Protein AF-A0A9P6RIT7-F1 (afdb_monomer)

Secondary structure (DSSP, 8-state):
-----------------------------S------------S--HHHHHHHHHHHHHHHHHHHHHHHHHHHHHHHHHHS---HHHHHHHHHHHHHHHHHHHHHHHHHHHHHHHHTT---HHHHHHHHHHHHHHHHHHHHHHHHHHHHHHHHHHHHHHHHHHHHHHH-TT--HHHHHHHHH-S-TTHHHHHHHTT---HHHHHHHHHHHHHHHHHHHHHHHHHHHHHHHHHHHHHHHHHHHHHHHHHHHHHHHHHHHHHHHTT-S---SS----EEE---SS-EEEEEE-SS-TTEEEEEETTS-EEEEEE---TTSB-EEEEEEE---SS-EEEEEE-TTSSEEEEEETTSEEEEEETTTTEEEEEEE--SS-EEEEEE-TTSSEEEEEETTS-EEEEETTS-EEEEE-TT--SS-EEEEEE---TTS-EEEEEETTSEEEEEETTTTEEEEEEE--SS-EEEEEE-TTSSEEEEEETT-EEEEEETTTTEEEEEEE-SSSPPEEEEEE-SSSSEEEEEESS-EEEEETTTTEEEEEE----TT--TTSPPPPEEEEEE-TTSSEEEEEETTS-EEEEE---

Sequence (583 aa):
MSRDRLNDYNNNTDTSVHTYPSNGVYGNSTNNQTPVELAPLRGDSLSQFFQETEVISTKIQQFQSSINEIDQLFTRNLNARADAEAAKLLEDKTRASNNLSTEIYDRLRALTESNRAVRTREEYDRRKLRTSTLSKQLKDAVSRFQTVQYQNGQKSKDNVARQYRIANPAATDEDVRRLVESDQGGAFSQQLLQQARGQQAMAALNSVQNRQRELHSLQESVIELAQLYKQLEQMISDQDVAFQEIEASVFRAENDIEKGHSEVGVALVHGYSARRLVGHSDWVTAIATSAESPDMILTSSRDKTIIVWNLVRDDEGNFGVPRKSLHGHNSAVQDVVISSDGQFALSASWDKTLRLWDLNTGLTTRRFVGHTNDVLSVSFSADNRQIVSGSRDKTIKLWNTLGECKFTIQEDGHTEWVSCVRFSPNPANPVIVSGGWDKVVKVWELTKCKLRSNHIGHTGYINTVTVSPDGSLCASGGRDGITMLWDLNEGKHLYSLEGKGDDIINALVFSPNRYWLCAATSSCIKIWDLESKSVVDELRPEFSNVGKKSNPPQAVSLAWSADGQTLFAGYSDSLIRVWSVGF

Solvent-accessible surface area (backbone atoms only — not comparable to full-atom values): 32277 Å² total; per-residue (Å²): 140,75,87,77,90,83,79,88,82,87,84,89,84,85,92,79,90,89,80,88,83,89,88,90,87,85,87,84,88,83,88,79,86,74,76,81,84,71,78,79,88,77,79,81,59,75,67,58,55,52,54,52,53,50,55,48,52,53,50,53,52,51,48,51,51,48,52,54,51,51,53,52,51,50,56,49,54,73,74,45,83,82,51,70,67,63,52,51,51,49,52,55,51,49,52,52,46,52,53,51,50,54,53,51,49,57,54,52,50,54,50,57,60,55,58,73,72,67,90,50,69,74,59,48,53,58,51,48,55,51,52,50,50,51,51,49,54,50,50,54,47,52,52,49,49,52,51,52,50,52,52,48,53,50,53,48,46,52,48,51,46,49,52,49,46,71,78,38,84,84,67,51,76,66,61,49,47,56,66,67,67,42,94,68,72,63,64,65,57,54,60,58,47,78,74,57,90,50,76,66,59,54,54,51,48,54,56,49,53,52,52,49,50,53,52,48,56,50,51,52,56,52,50,53,52,53,52,53,50,53,54,52,55,50,55,52,50,55,50,50,52,56,48,49,56,49,46,59,54,48,55,53,51,49,56,55,46,56,61,56,62,74,67,78,73,89,87,88,79,89,77,88,80,64,33,40,38,81,81,56,88,28,30,20,37,20,43,27,53,30,73,76,36,76,50,39,40,37,37,19,13,49,68,18,35,34,38,36,30,39,52,66,69,45,88,89,48,52,37,39,46,80,72,45,74,36,77,78,58,87,28,32,24,36,22,42,38,56,40,87,81,54,49,37,38,40,37,13,12,52,61,20,34,33,36,36,29,35,65,87,80,53,43,75,76,43,64,32,73,81,58,90,29,34,23,36,13,48,30,62,36,88,81,57,55,40,35,40,38,13,13,59,64,24,35,40,37,33,26,41,80,86,38,46,78,76,45,72,39,58,82,92,40,52,92,29,35,22,33,18,37,38,50,37,62,24,83,92,58,54,30,36,41,35,19,12,50,65,23,37,38,38,33,28,36,59,92,77,65,40,82,72,46,79,45,78,79,58,90,30,36,28,42,23,50,34,55,35,84,76,31,50,39,34,43,36,28,8,52,58,16,42,38,38,34,30,34,64,81,83,66,41,82,72,54,72,50,77,50,89,59,83,37,34,28,42,24,53,42,55,44,74,74,51,71,34,43,37,36,22,21,50,81,35,36,39,31,30,33,67,84,81,71,41,77,75,47,73,53,64,83,87,70,87,85,64,50,100,86,52,82,70,71,26,40,37,15,55,33,53,39,63,83,44,49,38,40,39,33,19,18,56,73,16,34,34,39,40,43,68,70,81,130

pLDDT: mean 71.81, std 22.02, range [22.12, 97.94]

Structure (mmCIF, N/CA/C/O backbone):
data_AF-A0A9P6RIT7-F1
#
_entry.id   AF-A0A9P6RIT7-F1
#
loop_
_atom_site.group_PDB
_atom_site.id
_atom_site.type_symbol
_atom_site.label_atom_id
_atom_site.label_alt_id
_atom_site.label_comp_id
_atom_site.label_asym_id
_atom_site.label_entity_id
_atom_site.label_seq_id
_atom_site.pdbx_PDB_ins_code
_atom_site.Cartn_x
_atom_site.Cartn_y
_atom_site.Cartn_z
_atom_site.occupancy
_atom_site.B_iso_or_equiv
_atom_site.auth_seq_id
_atom_site.auth_comp_id
_atom_site.auth_asym_id
_atom_site.auth_atom_id
_atom_site.pdbx_PDB_model_num
ATOM 1 N N . MET A 1 1 ? 70.442 3.537 8.572 1.00 33.38 1 MET A N 1
ATOM 2 C CA . MET A 1 1 ? 71.064 2.284 8.095 1.00 33.38 1 MET A CA 1
ATOM 3 C C . MET A 1 1 ? 69.923 1.407 7.623 1.00 33.38 1 MET A C 1
ATOM 5 O O . MET A 1 1 ? 69.076 1.123 8.447 1.00 33.38 1 MET A O 1
ATOM 9 N N . SER A 1 2 ? 69.713 1.007 6.380 1.00 28.17 2 SER A N 1
ATOM 10 C CA . SER A 1 2 ? 70.349 1.129 5.061 1.00 28.17 2 SER A CA 1
ATOM 11 C C . SER A 1 2 ? 69.227 0.609 4.127 1.00 28.17 2 SER A C 1
ATOM 13 O O . SER A 1 2 ? 68.508 -0.298 4.533 1.00 28.17 2 SER A O 1
ATOM 15 N N . ARG A 1 3 ? 68.874 1.259 3.009 1.00 23.25 3 ARG A N 1
ATOM 16 C CA . ARG A 1 3 ? 69.395 0.933 1.661 1.00 23.25 3 ARG A CA 1
ATOM 17 C C . ARG A 1 3 ? 69.442 -0.577 1.379 1.00 23.25 3 ARG A C 1
ATOM 19 O O . ARG A 1 3 ? 69.949 -1.323 2.200 1.00 23.25 3 ARG A O 1
ATOM 26 N N . ASP A 1 4 ? 69.088 -1.106 0.224 1.00 27.89 4 ASP A N 1
ATOM 27 C CA . ASP A 1 4 ? 68.698 -0.562 -1.067 1.00 27.89 4 ASP A CA 1
ATOM 28 C C . ASP A 1 4 ? 68.275 -1.772 -1.921 1.00 27.89 4 ASP A C 1
ATOM 30 O O . ASP A 1 4 ? 68.565 -2.926 -1.606 1.00 27.89 4 ASP A O 1
ATOM 34 N N . ARG A 1 5 ? 67.621 -1.445 -3.029 1.00 27.89 5 ARG A N 1
ATOM 35 C CA . ARG A 1 5 ? 67.453 -2.218 -4.265 1.00 27.89 5 ARG A CA 1
ATOM 36 C C . ARG A 1 5 ? 68.625 -3.150 -4.627 1.00 27.89 5 ARG A C 1
ATOM 38 O O . ARG A 1 5 ? 69.781 -2.752 -4.539 1.00 27.89 5 ARG A O 1
ATOM 45 N N . LEU A 1 6 ? 68.292 -4.285 -5.242 1.00 26.91 6 LEU A N 1
ATOM 46 C CA . LEU A 1 6 ? 69.038 -4.892 -6.357 1.00 26.91 6 LEU A CA 1
ATOM 47 C C . LEU A 1 6 ? 68.003 -5.615 -7.242 1.00 26.91 6 LEU A C 1
ATOM 49 O O . LEU A 1 6 ? 67.313 -6.507 -6.762 1.00 26.91 6 LEU A O 1
ATOM 53 N N . ASN A 1 7 ? 67.629 -5.047 -8.388 1.00 26.03 7 ASN A N 1
ATOM 54 C CA . ASN A 1 7 ? 68.317 -5.055 -9.689 1.00 26.03 7 ASN A CA 1
ATOM 55 C C . ASN A 1 7 ? 67.994 -6.303 -10.521 1.00 26.03 7 ASN A C 1
ATOM 57 O O . ASN A 1 7 ? 68.514 -7.390 -10.286 1.00 26.03 7 ASN A O 1
ATOM 61 N N . ASP A 1 8 ? 67.151 -6.050 -11.522 1.00 26.14 8 ASP A N 1
ATOM 62 C CA . ASP A 1 8 ? 67.245 -6.496 -12.911 1.00 26.14 8 ASP A CA 1
ATOM 63 C C . ASP A 1 8 ? 68.629 -7.022 -13.343 1.00 26.14 8 ASP A C 1
ATOM 65 O O . ASP A 1 8 ? 69.649 -6.415 -13.015 1.00 26.14 8 ASP A O 1
ATOM 69 N N . TYR A 1 9 ? 68.663 -8.069 -14.174 1.00 23.91 9 TYR A N 1
ATOM 70 C CA . TYR A 1 9 ? 68.998 -7.980 -15.610 1.00 23.91 9 TYR A CA 1
ATOM 71 C C . TYR A 1 9 ? 69.304 -9.374 -16.204 1.00 23.91 9 TYR A C 1
ATOM 73 O O . TYR A 1 9 ? 70.193 -10.081 -15.745 1.00 23.91 9 TYR A O 1
ATOM 81 N N . ASN A 1 10 ? 68.621 -9.658 -17.316 1.00 24.62 10 ASN A N 1
ATOM 82 C CA . ASN A 1 10 ? 69.118 -10.270 -18.554 1.00 24.62 10 ASN A CA 1
ATOM 83 C C . ASN A 1 10 ? 69.655 -11.717 -18.652 1.00 24.62 10 ASN A C 1
ATOM 85 O O . ASN A 1 10 ? 70.734 -12.061 -18.187 1.00 24.62 10 ASN A O 1
ATOM 89 N N . ASN A 1 11 ? 68.995 -12.396 -19.599 1.00 24.27 11 ASN A N 1
ATOM 90 C CA . ASN A 1 11 ? 69.540 -12.961 -20.843 1.00 24.27 11 ASN A CA 1
ATOM 91 C C . ASN A 1 11 ? 69.976 -14.430 -20.926 1.00 24.27 11 ASN A C 1
ATOM 93 O O . ASN A 1 11 ? 70.931 -14.873 -20.303 1.00 24.27 11 ASN A O 1
ATOM 97 N N . ASN A 1 12 ? 69.380 -15.022 -21.969 1.00 24.44 12 ASN A N 1
ATOM 98 C CA . ASN A 1 12 ? 69.943 -15.918 -22.977 1.00 24.44 12 ASN A CA 1
ATOM 99 C C . ASN A 1 12 ? 70.233 -17.371 -22.608 1.00 24.44 12 ASN A C 1
ATOM 101 O O . ASN A 1 12 ? 71.063 -17.673 -21.761 1.00 24.44 12 ASN A O 1
ATOM 105 N N . THR A 1 13 ? 69.634 -18.250 -23.415 1.00 25.62 13 THR A N 1
ATOM 106 C CA . THR A 1 13 ? 70.248 -19.259 -24.313 1.00 25.62 13 THR A CA 1
ATOM 107 C C . THR A 1 13 ? 69.343 -20.496 -24.325 1.00 25.62 13 THR A C 1
ATOM 109 O O . THR A 1 13 ? 69.031 -21.052 -23.283 1.00 25.62 13 THR A O 1
ATOM 112 N N . ASP A 1 14 ? 68.612 -20.739 -25.412 1.00 23.34 14 ASP A N 1
ATOM 113 C CA . ASP A 1 14 ? 69.013 -21.423 -26.655 1.00 23.34 14 ASP A CA 1
ATOM 114 C C . ASP A 1 14 ? 69.003 -22.954 -26.559 1.00 23.34 14 ASP A C 1
ATOM 116 O O . ASP A 1 14 ? 69.352 -23.535 -25.537 1.00 23.34 14 ASP A O 1
ATOM 120 N N . THR A 1 15 ? 68.688 -23.563 -27.711 1.00 25.94 15 THR A N 1
ATOM 121 C CA . THR A 1 15 ? 68.623 -24.999 -28.066 1.00 25.94 15 THR A CA 1
ATOM 122 C C . THR A 1 15 ? 67.318 -25.732 -27.712 1.00 25.94 15 THR A C 1
ATOM 124 O O . THR A 1 15 ? 66.801 -25.609 -26.613 1.00 25.94 15 THR A O 1
ATOM 127 N N . SER A 1 16 ? 66.700 -26.588 -28.530 1.00 24.50 16 SER A N 1
ATOM 128 C CA . SER A 1 16 ? 66.649 -26.865 -29.980 1.00 24.50 16 SER A CA 1
ATOM 129 C C . SER A 1 16 ? 65.744 -28.108 -30.127 1.00 24.50 16 SER A C 1
ATOM 131 O O . SER A 1 16 ? 65.973 -29.095 -29.441 1.00 24.50 16 SER A O 1
ATOM 133 N N . VAL A 1 17 ? 64.690 -28.048 -30.948 1.00 24.14 17 VAL A N 1
ATOM 134 C CA . VAL A 1 17 ? 64.475 -28.896 -32.145 1.00 24.14 17 VAL A CA 1
ATOM 135 C C . VAL A 1 17 ? 63.981 -30.329 -31.875 1.00 24.14 17 VAL A C 1
ATOM 137 O O . VAL A 1 17 ? 64.738 -31.190 -31.454 1.00 24.14 17 VAL A O 1
ATOM 140 N N . HIS A 1 18 ? 62.742 -30.611 -32.299 1.00 24.88 18 HIS A N 1
ATOM 141 C CA . HIS A 1 18 ? 62.485 -31.707 -33.242 1.00 24.88 18 HIS A CA 1
ATOM 142 C C . HIS A 1 18 ? 61.282 -31.400 -34.150 1.00 24.88 18 HIS A C 1
ATOM 144 O O . HIS A 1 18 ? 60.154 -31.178 -33.721 1.00 24.88 18 HIS A O 1
ATOM 150 N N . THR A 1 19 ? 61.602 -31.361 -35.438 1.00 22.12 19 THR A N 1
ATOM 151 C CA . THR A 1 19 ? 60.803 -31.149 -36.646 1.00 22.12 19 THR A CA 1
ATOM 152 C C . THR A 1 19 ? 60.195 -32.454 -37.198 1.00 22.12 19 THR A C 1
ATOM 154 O O . THR A 1 19 ? 60.968 -33.358 -37.488 1.00 22.12 19 THR A O 1
ATOM 157 N N . TYR A 1 20 ? 58.864 -32.459 -37.427 1.00 22.31 20 TYR A N 1
ATOM 158 C CA . TYR A 1 20 ? 58.130 -32.742 -38.701 1.00 22.31 20 TYR A CA 1
ATOM 159 C C . TYR A 1 20 ? 58.307 -34.091 -39.473 1.00 22.31 20 TYR A C 1
ATOM 161 O O . TYR A 1 20 ? 59.267 -34.804 -39.211 1.00 22.31 20 TYR A O 1
ATOM 169 N N . PRO A 1 21 ? 57.532 -34.410 -40.557 1.00 39.72 21 PRO A N 1
ATOM 170 C CA . PRO A 1 21 ? 56.169 -34.008 -41.010 1.00 39.72 21 PRO A CA 1
ATOM 171 C C . PRO A 1 21 ? 55.323 -35.134 -41.715 1.00 39.72 21 PRO A C 1
ATOM 173 O O . PRO A 1 21 ? 55.786 -36.253 -41.916 1.00 39.72 21 PRO A O 1
ATOM 176 N N . SER A 1 22 ? 54.157 -34.726 -42.269 1.00 25.31 22 SER A N 1
ATOM 177 C CA . SER A 1 22 ? 53.534 -35.146 -43.566 1.00 25.31 22 SER A CA 1
ATOM 178 C C . SER A 1 22 ? 52.708 -36.451 -43.603 1.00 25.31 22 SER A C 1
ATOM 180 O O . SER A 1 22 ? 53.037 -37.396 -42.909 1.00 25.31 22 SER A O 1
ATOM 182 N N . ASN A 1 23 ? 51.641 -36.645 -44.394 1.00 24.36 23 ASN A N 1
ATOM 183 C CA . ASN A 1 23 ? 50.894 -35.876 -45.407 1.00 24.36 23 ASN A CA 1
ATOM 184 C C . ASN A 1 23 ? 49.562 -36.626 -45.677 1.00 24.36 23 ASN A C 1
ATOM 186 O O . ASN A 1 23 ? 49.526 -37.849 -45.558 1.00 24.36 23 ASN A O 1
ATOM 190 N N . GLY A 1 24 ? 48.509 -35.943 -46.144 1.00 24.30 24 GLY A N 1
ATOM 191 C CA . GLY A 1 24 ? 47.311 -36.597 -46.696 1.00 24.30 24 GLY A CA 1
ATOM 192 C C . GLY A 1 24 ? 46.252 -35.602 -47.180 1.00 24.30 24 GLY A C 1
ATOM 193 O O . GLY A 1 24 ? 45.700 -34.854 -46.386 1.00 24.30 24 GLY A O 1
ATOM 194 N N . VAL A 1 25 ? 46.018 -35.575 -48.492 1.00 24.42 25 VAL A N 1
ATOM 195 C CA . VAL A 1 25 ? 45.329 -34.532 -49.275 1.00 24.42 25 VAL A CA 1
ATOM 196 C C . VAL A 1 25 ? 43.870 -34.919 -49.595 1.00 24.42 25 VAL A C 1
ATOM 198 O O . VAL A 1 25 ? 43.572 -36.102 -49.714 1.00 24.42 25 VAL A O 1
ATOM 201 N N . TYR A 1 26 ? 43.049 -33.890 -49.859 1.00 23.00 26 TYR A N 1
ATOM 202 C CA . TYR A 1 26 ? 41.866 -33.802 -50.745 1.00 23.00 26 TYR A CA 1
ATOM 203 C C . TYR A 1 26 ? 40.478 -33.610 -50.113 1.00 23.00 26 TYR A C 1
ATOM 205 O O . TYR A 1 26 ? 39.871 -34.532 -49.587 1.00 23.00 26 TYR A O 1
ATOM 213 N N . GLY A 1 27 ? 39.928 -32.419 -50.394 1.00 24.00 27 GLY A N 1
ATOM 214 C CA . GLY A 1 27 ? 38.571 -32.263 -50.918 1.00 24.00 27 GLY A CA 1
ATOM 215 C C . GLY A 1 27 ? 37.537 -31.707 -49.947 1.00 24.00 27 GLY A C 1
ATOM 216 O O . GLY A 1 27 ? 36.957 -32.462 -49.184 1.00 24.00 27 GLY A O 1
ATOM 217 N N . ASN A 1 28 ? 37.219 -30.414 -50.059 1.00 24.95 28 ASN A N 1
ATOM 218 C CA . ASN A 1 28 ? 35.829 -29.979 -49.921 1.00 24.95 28 ASN A CA 1
ATOM 219 C C . ASN A 1 28 ? 35.582 -28.669 -50.672 1.00 24.95 28 ASN A C 1
ATOM 221 O O . ASN A 1 28 ? 36.055 -27.596 -50.306 1.00 24.95 28 ASN A O 1
ATOM 225 N N . SER A 1 29 ? 34.826 -28.795 -51.757 1.00 29.50 29 SER A N 1
ATOM 226 C CA . SER A 1 29 ? 34.077 -27.715 -52.374 1.00 29.50 29 SER A CA 1
ATOM 227 C C . SER A 1 29 ? 32.799 -27.449 -51.578 1.00 29.50 29 SER A C 1
ATOM 229 O O . SER A 1 29 ? 32.142 -28.390 -51.141 1.00 29.50 29 SER A O 1
ATOM 231 N N . THR A 1 30 ? 32.408 -26.174 -51.568 1.00 27.09 30 THR A N 1
ATOM 232 C CA . THR A 1 30 ? 31.107 -25.574 -51.212 1.00 27.09 30 THR A CA 1
ATOM 233 C C . THR A 1 30 ? 30.978 -24.942 -49.819 1.00 27.09 30 THR A C 1
ATOM 235 O O . THR A 1 30 ? 31.053 -25.596 -48.789 1.00 27.09 30 THR A O 1
ATOM 238 N N . ASN A 1 31 ? 30.726 -23.628 -49.880 1.00 35.19 31 ASN A N 1
ATOM 239 C CA . ASN A 1 31 ? 30.149 -22.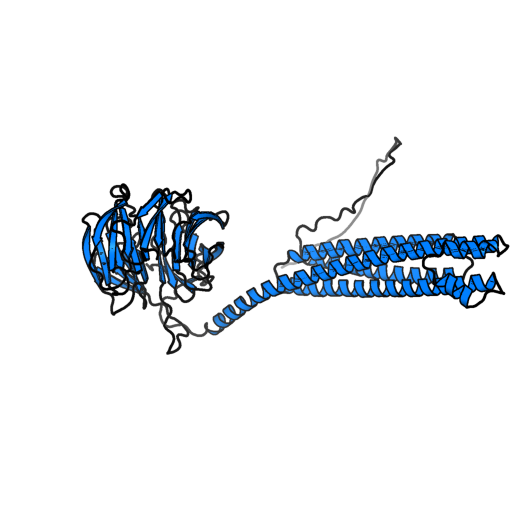724 -48.884 1.00 35.19 31 ASN A CA 1
ATOM 240 C C . ASN A 1 31 ? 30.909 -22.499 -47.574 1.00 35.19 31 ASN A C 1
ATOM 242 O O . ASN A 1 31 ? 30.643 -23.155 -46.580 1.00 35.19 31 ASN A O 1
ATOM 246 N N . ASN A 1 32 ? 31.724 -21.439 -47.546 1.00 24.62 32 ASN A N 1
ATOM 247 C CA . ASN A 1 32 ? 32.068 -20.733 -46.312 1.00 24.62 32 ASN A CA 1
ATOM 248 C C . ASN A 1 32 ? 31.928 -19.217 -46.521 1.00 24.62 32 ASN A C 1
ATOM 250 O O . ASN A 1 32 ? 32.874 -18.527 -46.894 1.00 24.62 32 ASN A O 1
ATOM 254 N N . GLN A 1 33 ? 30.723 -18.703 -46.260 1.00 32.31 33 GLN A N 1
ATOM 255 C CA . GLN A 1 33 ? 30.594 -17.408 -45.597 1.00 32.31 33 GLN A CA 1
ATOM 256 C C . GLN A 1 33 ? 31.133 -17.617 -44.180 1.00 32.31 33 GLN A C 1
ATOM 258 O O . GLN A 1 33 ? 30.484 -18.267 -43.367 1.00 32.31 33 GLN A O 1
ATOM 263 N N . THR A 1 34 ? 32.338 -17.138 -43.890 1.00 26.62 34 THR A N 1
ATOM 264 C CA . THR A 1 34 ? 32.802 -17.027 -42.505 1.00 26.62 34 THR A CA 1
ATOM 265 C C . THR A 1 34 ? 32.196 -15.753 -41.916 1.00 26.62 34 THR A C 1
ATOM 267 O O . THR A 1 34 ? 32.511 -14.672 -42.422 1.00 26.62 34 THR A O 1
ATOM 270 N N . PRO A 1 35 ? 31.352 -15.825 -40.872 1.00 31.41 35 PRO A N 1
ATOM 271 C CA . PRO A 1 35 ? 31.076 -14.659 -40.050 1.00 31.41 35 PRO A CA 1
ATOM 272 C C . PRO A 1 35 ? 32.401 -14.267 -39.396 1.00 31.41 35 PRO A C 1
ATOM 274 O O . PRO A 1 35 ? 33.089 -15.120 -38.834 1.00 31.41 35 PRO A O 1
ATOM 277 N N . VAL A 1 36 ? 32.788 -12.998 -39.503 1.00 32.38 36 VAL A N 1
ATOM 278 C CA . VAL A 1 36 ? 33.900 -12.462 -38.716 1.00 32.38 36 VAL A CA 1
ATOM 279 C C . VAL A 1 36 ? 33.505 -12.622 -37.250 1.00 32.38 36 VAL A C 1
ATOM 281 O O . VAL A 1 36 ? 32.542 -12.011 -36.792 1.00 32.38 36 VAL A O 1
ATOM 284 N N . GLU A 1 37 ? 34.198 -13.507 -36.540 1.00 29.72 37 GLU A N 1
ATOM 285 C CA . GLU A 1 37 ? 33.967 -13.796 -35.128 1.00 29.72 37 GLU A CA 1
ATOM 286 C C . GLU A 1 37 ? 34.410 -12.577 -34.301 1.00 29.72 37 GLU A C 1
ATOM 288 O O . GLU A 1 37 ? 35.555 -12.448 -33.872 1.00 29.72 37 GLU A O 1
ATOM 293 N N . LEU A 1 38 ? 33.502 -11.611 -34.151 1.00 33.78 38 LEU A N 1
ATOM 294 C CA . LEU A 1 38 ? 33.640 -10.502 -33.216 1.00 33.78 38 LEU A CA 1
ATOM 295 C C . LEU A 1 38 ? 33.374 -11.048 -31.812 1.00 33.78 38 LEU A C 1
ATOM 297 O O . LEU A 1 38 ? 32.255 -11.456 -31.493 1.00 33.78 38 LEU A O 1
ATOM 301 N N . ALA A 1 39 ? 34.414 -11.071 -30.977 1.00 32.00 39 ALA A N 1
ATOM 302 C CA . ALA A 1 39 ? 34.287 -11.438 -29.574 1.00 32.00 39 ALA A CA 1
ATOM 303 C C . ALA A 1 39 ? 33.206 -10.565 -28.901 1.00 32.00 39 ALA A C 1
ATOM 305 O O . ALA A 1 39 ? 33.218 -9.341 -29.069 1.00 32.00 39 ALA A O 1
ATOM 306 N N . PRO A 1 40 ? 32.267 -11.151 -28.137 1.00 34.12 40 PRO A N 1
ATOM 307 C CA . PRO A 1 40 ? 31.260 -10.372 -27.440 1.00 34.12 40 PRO A CA 1
ATOM 308 C C . PRO A 1 40 ? 31.958 -9.525 -26.373 1.00 34.12 40 PRO A C 1
ATOM 310 O O . PRO A 1 40 ? 32.569 -10.070 -25.454 1.00 34.12 40 PRO A O 1
ATOM 313 N N . LEU A 1 41 ? 31.851 -8.196 -26.476 1.00 39.66 41 LEU A N 1
ATOM 314 C CA . LEU A 1 41 ? 32.265 -7.250 -25.434 1.00 39.66 41 LEU A CA 1
ATOM 315 C C . LEU A 1 41 ? 31.329 -7.396 -24.227 1.00 39.66 41 LEU A C 1
ATOM 317 O O . LEU A 1 41 ? 30.431 -6.587 -23.986 1.00 39.66 41 LEU A O 1
ATOM 321 N N . ARG A 1 42 ? 31.486 -8.496 -23.494 1.00 34.06 42 ARG A N 1
ATOM 322 C CA . ARG A 1 42 ? 30.681 -8.832 -22.327 1.00 34.06 42 ARG A CA 1
ATOM 323 C C . ARG A 1 42 ? 31.400 -8.336 -21.079 1.00 34.06 42 ARG A C 1
ATOM 325 O O . ARG A 1 42 ? 32.036 -9.110 -20.383 1.00 34.06 42 ARG A O 1
ATOM 332 N N . GLY A 1 43 ? 31.232 -7.036 -20.839 1.00 52.09 43 GLY A N 1
ATOM 333 C CA . GLY A 1 43 ? 31.697 -6.311 -19.658 1.00 52.09 43 GLY A CA 1
ATOM 334 C C . GLY A 1 43 ? 33.200 -6.066 -19.663 1.00 52.09 43 GLY A C 1
ATOM 335 O O . GLY A 1 43 ? 33.936 -7.024 -19.527 1.00 52.09 43 GLY A O 1
ATOM 336 N N . ASP A 1 44 ? 33.639 -4.809 -19.815 1.00 47.59 44 ASP A N 1
ATOM 337 C CA . ASP A 1 44 ? 34.884 -4.301 -19.216 1.00 47.59 44 ASP A CA 1
ATOM 338 C C . ASP A 1 44 ? 35.152 -2.807 -19.526 1.00 47.59 44 ASP A C 1
ATOM 340 O O . ASP A 1 44 ? 34.549 -2.192 -20.404 1.00 47.59 44 ASP A O 1
ATOM 344 N N . SER A 1 45 ? 36.030 -2.236 -18.693 1.00 57.91 45 SER A N 1
ATOM 345 C CA . SER A 1 45 ? 36.474 -0.839 -18.488 1.00 57.91 45 SER A CA 1
ATOM 346 C C . SER A 1 45 ? 36.469 0.176 -19.659 1.00 57.91 45 SER A C 1
ATOM 348 O O . SER A 1 45 ? 36.736 -0.154 -20.813 1.00 57.91 45 SER A O 1
ATOM 350 N N . LEU A 1 46 ? 36.302 1.472 -19.319 1.00 58.06 46 LEU A N 1
ATOM 351 C CA . LEU A 1 46 ? 36.489 2.662 -20.187 1.00 58.06 46 LEU A CA 1
ATOM 352 C C . LEU A 1 46 ? 37.696 2.567 -21.142 1.00 58.06 46 LEU A C 1
ATOM 354 O O . LEU A 1 46 ? 37.651 3.064 -22.264 1.00 58.06 46 LEU A O 1
ATOM 358 N N . SER A 1 47 ? 38.775 1.932 -20.692 1.00 58.72 47 SER A N 1
ATOM 359 C CA . SER A 1 47 ? 40.025 1.720 -21.421 1.00 58.72 47 SER A CA 1
ATOM 360 C C . SER A 1 47 ? 39.827 0.941 -22.725 1.00 58.72 47 SER A C 1
ATOM 362 O O . SER A 1 47 ? 40.354 1.338 -23.763 1.00 58.72 47 SER A O 1
ATOM 364 N N . GLN A 1 48 ? 39.039 -0.139 -22.687 1.00 65.25 48 GLN A N 1
ATOM 365 C CA . GLN A 1 48 ? 38.752 -0.970 -23.862 1.00 65.25 48 GLN A CA 1
ATOM 366 C C . GLN A 1 48 ? 37.875 -0.220 -24.867 1.00 65.25 48 GLN A C 1
ATOM 368 O O . GLN A 1 48 ? 38.117 -0.276 -26.070 1.00 65.25 48 GLN A O 1
ATOM 373 N N . PHE A 1 49 ? 36.911 0.565 -24.373 1.00 64.00 49 PHE A N 1
ATOM 374 C CA . PHE A 1 49 ? 36.108 1.447 -25.218 1.00 64.00 49 PHE A CA 1
ATOM 375 C C . PHE A 1 49 ? 36.991 2.462 -25.959 1.00 64.00 49 PHE A C 1
ATOM 377 O O . PHE A 1 49 ? 36.827 2.671 -27.160 1.00 64.00 49 PHE A O 1
ATOM 384 N N . PHE A 1 50 ? 37.962 3.075 -25.274 1.00 64.62 50 PHE A N 1
ATOM 385 C CA . PHE A 1 50 ? 38.856 4.037 -25.916 1.00 64.62 50 PHE A CA 1
ATOM 386 C C . PHE A 1 50 ? 39.764 3.400 -26.969 1.00 64.62 50 PHE A C 1
ATOM 388 O O . PHE A 1 50 ? 39.900 3.976 -28.050 1.00 64.62 50 PHE A O 1
ATOM 395 N N . GLN A 1 51 ? 40.303 2.209 -26.710 1.00 72.81 51 GLN A N 1
ATOM 396 C CA . GLN A 1 51 ? 41.074 1.460 -27.706 1.00 72.81 51 GLN A CA 1
ATOM 397 C C . GLN A 1 51 ? 40.240 1.169 -28.961 1.00 72.81 51 GLN A C 1
ATOM 399 O O . GLN A 1 51 ? 40.686 1.449 -30.073 1.00 72.81 51 GLN A O 1
ATOM 404 N N . GLU A 1 52 ? 38.996 0.715 -28.798 1.00 71.19 52 GLU A N 1
ATOM 405 C CA . GLU A 1 52 ? 38.127 0.407 -29.937 1.00 71.19 52 GLU A CA 1
ATOM 406 C C . GLU A 1 52 ? 37.759 1.670 -30.743 1.00 71.19 52 GLU A C 1
ATOM 408 O O . GLU A 1 52 ? 37.727 1.643 -31.974 1.00 71.19 52 GLU A O 1
ATOM 413 N N . THR A 1 53 ? 37.579 2.827 -30.089 1.00 67.75 53 THR A N 1
ATOM 414 C CA . THR A 1 53 ? 37.340 4.095 -30.809 1.00 67.75 53 THR A CA 1
ATOM 415 C C . THR A 1 53 ? 38.539 4.569 -31.638 1.00 67.75 53 THR A C 1
ATOM 417 O O . THR A 1 53 ? 38.348 5.192 -32.685 1.00 67.75 53 THR A O 1
ATOM 420 N N . GLU A 1 54 ? 39.772 4.279 -31.214 1.00 75.00 54 GLU A N 1
ATOM 421 C CA . GLU A 1 54 ? 40.974 4.596 -31.997 1.00 75.00 54 GLU A CA 1
ATOM 422 C C . GLU A 1 54 ? 41.132 3.664 -33.201 1.00 75.00 54 GLU A C 1
ATOM 424 O O . GLU A 1 54 ? 41.468 4.119 -34.300 1.00 75.00 54 GLU A O 1
ATOM 429 N N . VAL A 1 55 ? 40.799 2.381 -33.036 1.00 76.56 55 VAL A N 1
ATOM 430 C CA . VAL A 1 55 ? 40.753 1.413 -34.142 1.00 76.56 55 VAL A CA 1
ATOM 431 C C . VAL A 1 55 ? 39.731 1.842 -35.201 1.00 76.56 55 VAL A C 1
ATOM 433 O O . VAL A 1 55 ? 40.021 1.804 -36.394 1.00 76.56 55 VAL A O 1
ATOM 436 N N . ILE A 1 56 ? 38.554 2.326 -34.801 1.00 67.12 56 ILE A N 1
ATOM 437 C CA . ILE A 1 56 ? 37.555 2.817 -35.763 1.00 67.12 56 ILE A CA 1
ATOM 438 C C . ILE A 1 56 ? 38.030 4.098 -36.460 1.00 67.12 56 ILE A C 1
ATOM 440 O O . ILE A 1 56 ? 37.904 4.211 -37.678 1.00 67.12 56 ILE A O 1
ATOM 444 N N . SER A 1 57 ? 38.625 5.042 -35.726 1.00 66.12 57 SER A N 1
ATOM 445 C CA . SER A 1 57 ? 39.169 6.282 -36.300 1.00 66.12 57 SER A CA 1
ATOM 446 C C . SER A 1 57 ? 40.239 6.009 -37.366 1.00 66.12 57 SER A C 1
ATOM 448 O O . SER A 1 57 ? 40.193 6.561 -38.467 1.00 66.12 57 SER A O 1
ATOM 450 N N . THR A 1 58 ? 41.171 5.095 -37.082 1.00 76.25 58 THR A N 1
ATOM 451 C CA . THR A 1 58 ? 42.217 4.698 -38.041 1.00 76.25 58 THR A CA 1
ATOM 452 C C . THR A 1 58 ? 41.630 4.019 -39.280 1.00 76.25 58 THR A C 1
ATOM 454 O O . THR A 1 58 ? 42.057 4.316 -40.397 1.00 76.25 58 THR A O 1
ATOM 457 N N . LYS A 1 59 ? 40.592 3.188 -39.129 1.00 73.06 59 LYS A N 1
ATOM 458 C CA . LYS A 1 59 ? 39.876 2.588 -40.268 1.00 73.06 59 LYS A CA 1
ATOM 459 C C . LYS A 1 59 ? 39.108 3.612 -41.103 1.00 73.06 59 LYS A C 1
ATOM 461 O O . LYS A 1 59 ? 39.130 3.525 -42.328 1.00 73.06 59 LYS A O 1
ATOM 466 N N . ILE A 1 60 ? 38.501 4.626 -40.484 1.00 67.69 60 ILE A N 1
ATOM 467 C CA . ILE A 1 60 ? 37.870 5.742 -41.212 1.00 67.69 60 ILE A CA 1
ATOM 468 C C . ILE A 1 60 ? 38.916 6.517 -42.028 1.00 67.69 60 ILE A C 1
ATOM 470 O O . ILE A 1 60 ? 38.658 6.873 -43.178 1.00 67.69 60 ILE A O 1
ATOM 474 N N . GLN A 1 61 ? 40.118 6.736 -41.489 1.00 70.94 61 GLN A N 1
ATOM 475 C CA . GLN A 1 61 ? 41.215 7.366 -42.237 1.00 70.94 61 GLN A CA 1
ATOM 476 C C . GLN A 1 61 ? 41.691 6.499 -43.413 1.00 70.94 61 GLN A C 1
ATOM 478 O O . GLN A 1 61 ? 41.906 7.016 -44.511 1.00 70.94 61 GLN A O 1
ATOM 483 N N . GLN A 1 62 ? 41.800 5.180 -43.221 1.00 74.94 62 GLN A N 1
ATOM 484 C CA . GLN A 1 62 ? 42.106 4.235 -44.302 1.00 74.94 62 GLN A CA 1
ATOM 485 C C . GLN A 1 62 ? 41.033 4.263 -45.398 1.00 74.94 62 GLN A C 1
ATOM 487 O O . GLN A 1 62 ? 41.366 4.291 -46.584 1.00 74.94 62 GLN A O 1
ATOM 492 N N . PHE A 1 63 ? 39.757 4.338 -45.015 1.00 69.81 63 PHE A N 1
ATOM 493 C CA . PHE A 1 63 ? 38.642 4.477 -45.948 1.00 69.81 63 PHE A CA 1
ATOM 494 C C . PHE A 1 63 ? 38.738 5.785 -46.747 1.00 69.81 63 PHE A C 1
ATOM 496 O O . PHE A 1 63 ? 38.660 5.766 -47.972 1.00 69.81 63 PHE A O 1
ATOM 503 N N . GLN A 1 64 ? 39.033 6.915 -46.097 1.00 65.62 64 GLN A N 1
ATOM 504 C CA . GLN A 1 64 ? 39.247 8.196 -46.784 1.00 65.62 64 GLN A CA 1
ATOM 505 C C . GLN A 1 64 ? 40.436 8.167 -47.761 1.00 65.62 64 GLN A C 1
ATOM 507 O O . GLN A 1 64 ? 40.340 8.720 -48.857 1.00 65.62 64 GLN A O 1
ATOM 512 N N . SER A 1 65 ? 41.543 7.508 -47.403 1.00 73.94 65 SER A N 1
ATOM 513 C CA . SER A 1 65 ? 42.684 7.325 -48.313 1.00 73.94 65 SER A CA 1
ATOM 514 C C . SER A 1 65 ? 42.306 6.468 -49.522 1.00 73.94 65 SER A C 1
ATOM 516 O O . SER A 1 65 ? 42.613 6.828 -50.658 1.00 73.94 65 SER A O 1
ATOM 518 N N . SER A 1 66 ? 41.575 5.375 -49.288 1.00 71.25 66 SER A N 1
ATOM 519 C CA . SER A 1 66 ? 41.072 4.487 -50.339 1.00 71.25 66 SER A CA 1
ATOM 520 C C . SER A 1 66 ? 40.188 5.239 -51.342 1.00 71.25 66 SER A C 1
ATOM 522 O O . SER A 1 66 ? 40.363 5.071 -52.548 1.00 71.25 66 SER A O 1
ATOM 524 N N . ILE A 1 67 ? 39.322 6.144 -50.873 1.00 67.00 67 ILE A N 1
ATOM 525 C CA . ILE A 1 67 ? 38.487 6.996 -51.738 1.00 67.00 67 ILE A CA 1
ATOM 526 C C . ILE A 1 67 ? 39.345 7.880 -52.656 1.00 67.00 67 ILE A C 1
ATOM 528 O O . ILE A 1 67 ? 39.085 7.959 -53.857 1.00 67.00 67 ILE A O 1
ATOM 532 N N . ASN A 1 68 ? 40.386 8.518 -52.115 1.00 69.44 68 ASN A N 1
ATOM 533 C CA . ASN A 1 68 ? 41.275 9.379 -52.901 1.00 69.44 68 ASN A CA 1
ATOM 534 C C . ASN A 1 68 ? 42.066 8.579 -53.949 1.00 69.44 68 ASN A C 1
ATOM 536 O O . ASN A 1 68 ? 42.269 9.042 -55.070 1.00 69.44 68 ASN A O 1
ATOM 540 N N . GLU A 1 69 ? 42.503 7.368 -53.604 1.00 70.94 69 GLU A N 1
ATOM 541 C CA . GLU A 1 69 ? 43.190 6.476 -54.539 1.00 70.94 69 GLU A CA 1
ATOM 542 C C . GLU A 1 69 ? 42.269 5.988 -55.662 1.00 70.94 69 GLU A C 1
ATOM 544 O O . GLU A 1 69 ? 42.705 5.914 -56.812 1.00 70.94 69 GLU A O 1
ATOM 549 N N . ILE A 1 70 ? 41.004 5.690 -55.349 1.00 67.56 70 ILE A N 1
ATOM 550 C CA . ILE A 1 70 ? 39.981 5.326 -56.339 1.00 67.56 70 ILE A CA 1
ATOM 551 C C . ILE A 1 70 ? 39.765 6.486 -57.321 1.00 67.56 70 ILE A C 1
ATOM 553 O O . ILE A 1 70 ? 39.778 6.259 -58.529 1.00 67.56 70 ILE A O 1
ATOM 557 N N . ASP A 1 71 ? 39.662 7.731 -56.845 1.00 64.62 71 ASP A N 1
ATOM 558 C CA . ASP A 1 71 ? 39.499 8.910 -57.713 1.00 64.62 71 ASP A CA 1
ATOM 559 C C . ASP A 1 71 ? 40.721 9.162 -58.622 1.00 64.62 71 ASP A C 1
ATOM 561 O O . ASP A 1 71 ? 40.594 9.458 -59.817 1.00 64.62 71 ASP A O 1
ATOM 565 N N . GLN A 1 72 ? 41.934 8.970 -58.092 1.00 69.25 72 GLN A N 1
ATOM 566 C CA . GLN A 1 72 ? 43.168 9.087 -58.874 1.00 69.25 72 GLN A CA 1
ATOM 567 C C . GLN A 1 72 ? 43.288 7.996 -59.944 1.00 69.25 72 GLN A C 1
ATOM 569 O O . GLN A 1 72 ? 43.665 8.289 -61.082 1.00 69.25 72 GLN A O 1
ATOM 574 N N . LEU A 1 73 ? 42.969 6.745 -59.600 1.00 67.31 73 LEU A N 1
ATOM 575 C CA . LEU A 1 73 ? 42.980 5.628 -60.546 1.00 67.31 73 LEU A CA 1
ATOM 576 C C . LEU A 1 73 ? 41.908 5.801 -61.619 1.00 67.31 73 LEU A C 1
ATOM 578 O O . LEU A 1 73 ? 42.191 5.571 -62.794 1.00 67.31 73 LEU A O 1
ATOM 582 N N . PHE A 1 74 ? 40.723 6.285 -61.246 1.00 63.38 74 PHE A N 1
ATOM 583 C CA . PHE A 1 74 ? 39.662 6.611 -62.191 1.00 63.38 74 PHE A CA 1
ATOM 584 C C . PHE A 1 74 ? 40.111 7.697 -63.177 1.00 63.38 74 PHE A C 1
ATOM 586 O O . PHE A 1 74 ? 40.003 7.529 -64.391 1.00 63.38 74 PHE A O 1
ATOM 593 N N . THR A 1 75 ? 40.723 8.774 -62.678 1.00 60.94 75 THR A N 1
ATOM 594 C CA . THR A 1 75 ? 41.235 9.874 -63.511 1.00 60.94 75 THR A CA 1
ATOM 595 C C . THR A 1 75 ? 42.379 9.434 -64.437 1.00 60.94 75 THR A C 1
ATOM 597 O O . THR A 1 75 ? 42.444 9.872 -65.586 1.00 60.94 75 THR A O 1
ATOM 600 N N . ARG A 1 76 ? 43.259 8.525 -63.995 1.00 63.12 76 ARG A N 1
ATOM 601 C CA . ARG A 1 76 ? 44.299 7.929 -64.858 1.00 63.12 76 ARG A CA 1
ATOM 602 C C . ARG A 1 76 ? 43.705 7.016 -65.933 1.00 63.12 76 ARG A C 1
ATOM 604 O O . ARG A 1 76 ? 44.089 7.139 -67.095 1.00 63.12 76 ARG A O 1
ATOM 611 N N . ASN A 1 77 ? 42.736 6.171 -65.577 1.00 59.25 77 ASN A N 1
ATOM 612 C CA . ASN A 1 77 ? 42.031 5.293 -66.519 1.00 59.25 77 ASN A CA 1
ATOM 613 C C . ASN A 1 77 ? 41.200 6.059 -67.560 1.00 59.25 77 ASN A C 1
ATOM 615 O O . ASN A 1 77 ? 41.020 5.573 -68.675 1.00 59.25 77 ASN A O 1
ATOM 619 N N . LEU A 1 78 ? 40.708 7.259 -67.231 1.00 55.88 78 LEU A N 1
ATOM 620 C CA . LEU A 1 78 ? 40.034 8.145 -68.188 1.00 55.88 78 LEU A CA 1
ATOM 621 C C . LEU A 1 78 ? 40.991 8.703 -69.260 1.00 55.88 78 LEU A C 1
ATOM 623 O O . LEU A 1 78 ? 40.532 9.027 -70.355 1.00 55.88 78 LEU A O 1
ATOM 627 N N . ASN A 1 7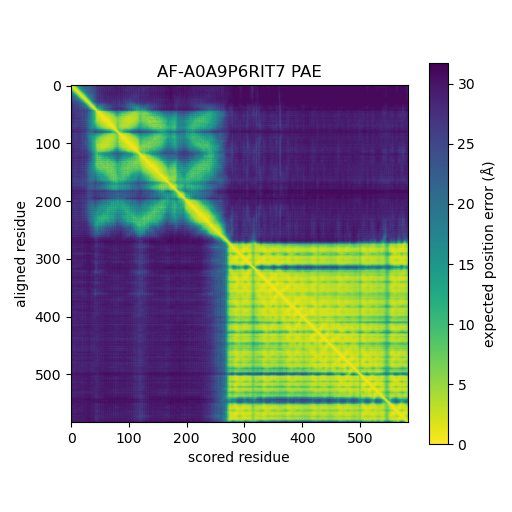9 ? 42.289 8.820 -68.962 1.00 54.84 79 ASN A N 1
ATOM 628 C CA . ASN A 1 79 ? 43.279 9.469 -69.831 1.00 54.84 79 ASN A CA 1
ATOM 629 C C . ASN A 1 79 ? 44.134 8.484 -70.657 1.00 54.84 79 ASN A C 1
ATOM 631 O O . ASN A 1 79 ? 44.707 8.888 -71.668 1.00 54.84 79 ASN A O 1
ATOM 635 N N . ALA A 1 80 ? 44.224 7.210 -70.262 1.00 52.19 80 ALA A N 1
ATOM 636 C CA . ALA A 1 80 ? 44.974 6.171 -70.977 1.00 52.19 80 ALA A CA 1
ATOM 637 C C . ALA A 1 80 ? 44.057 5.274 -71.839 1.00 52.19 80 ALA A C 1
ATOM 639 O O . ALA A 1 80 ? 42.869 5.112 -71.549 1.00 52.19 80 ALA A O 1
ATOM 640 N N . ARG A 1 81 ? 44.596 4.660 -72.909 1.00 51.62 81 ARG A N 1
ATOM 641 C CA . ARG A 1 81 ? 43.915 3.536 -73.585 1.00 51.62 81 ARG A CA 1
ATOM 642 C C . ARG A 1 81 ? 43.695 2.443 -72.536 1.00 51.62 81 ARG A C 1
ATOM 644 O O . ARG A 1 81 ? 44.608 2.145 -71.786 1.00 51.62 81 ARG A O 1
ATOM 651 N N . ALA A 1 82 ? 42.473 1.926 -72.455 1.00 53.41 82 ALA A N 1
ATOM 652 C CA . ALA A 1 82 ? 42.018 1.045 -71.384 1.00 53.41 82 ALA A CA 1
ATOM 653 C C . ALA A 1 82 ? 42.920 -0.192 -71.211 1.00 53.41 82 ALA A C 1
ATOM 655 O O . ALA A 1 82 ? 42.785 -1.156 -71.964 1.00 53.41 82 ALA A O 1
ATOM 656 N N . ASP A 1 83 ? 43.787 -0.181 -70.202 1.00 56.78 83 ASP A N 1
ATOM 657 C CA . ASP A 1 83 ? 44.507 -1.375 -69.774 1.00 56.78 83 ASP A CA 1
ATOM 658 C C . ASP A 1 83 ? 43.576 -2.201 -68.877 1.00 56.78 83 ASP A C 1
ATOM 660 O O . ASP A 1 83 ? 43.088 -1.726 -67.849 1.00 56.78 83 ASP A O 1
ATOM 664 N N . ALA A 1 84 ? 43.304 -3.448 -69.269 1.00 56.81 84 ALA A N 1
ATOM 665 C CA . ALA A 1 84 ? 42.424 -4.356 -68.524 1.00 56.81 84 ALA A CA 1
ATOM 666 C C . ALA A 1 84 ? 42.893 -4.576 -67.070 1.00 56.81 84 ALA A C 1
ATOM 668 O O . ALA A 1 84 ? 42.077 -4.778 -66.172 1.00 56.81 84 ALA A O 1
ATOM 669 N N . GLU A 1 85 ? 44.202 -4.475 -66.824 1.00 60.06 85 GLU A N 1
ATOM 670 C CA . GLU A 1 85 ? 44.802 -4.565 -65.489 1.00 60.06 85 GLU A CA 1
ATOM 671 C C . GLU A 1 85 ? 44.419 -3.386 -64.586 1.00 60.06 85 GLU A C 1
ATOM 673 O O . GLU A 1 85 ? 44.144 -3.574 -63.402 1.00 60.06 85 GLU A O 1
ATOM 678 N N . ALA A 1 86 ? 44.334 -2.173 -65.137 1.00 59.53 86 ALA A N 1
ATOM 679 C CA . ALA A 1 86 ? 43.986 -0.980 -64.376 1.00 59.53 86 ALA A CA 1
ATOM 680 C C . ALA A 1 86 ? 42.486 -0.915 -64.035 1.00 59.53 86 ALA A C 1
ATOM 682 O O . ALA A 1 86 ? 42.117 -0.309 -63.029 1.00 59.53 86 ALA A O 1
ATOM 683 N N . ALA A 1 87 ? 41.623 -1.540 -64.845 1.00 58.91 87 ALA A N 1
ATOM 684 C CA . ALA A 1 87 ? 40.198 -1.707 -64.543 1.00 58.91 87 ALA A CA 1
ATOM 685 C C . ALA A 1 87 ? 39.979 -2.739 -63.426 1.00 58.91 87 ALA A C 1
ATOM 687 O O . ALA A 1 87 ? 39.293 -2.456 -62.448 1.00 58.91 87 ALA A O 1
ATOM 688 N N . LYS A 1 88 ? 40.664 -3.886 -63.507 1.00 63.66 88 LYS A N 1
ATOM 689 C CA . LYS A 1 88 ? 40.625 -4.911 -62.457 1.00 63.66 88 LYS A CA 1
ATOM 690 C C . LYS A 1 88 ? 41.137 -4.380 -61.112 1.00 63.66 88 LYS A C 1
ATOM 692 O O . LYS A 1 88 ? 40.522 -4.614 -60.079 1.00 63.66 88 LYS A O 1
ATOM 697 N N . LEU A 1 89 ? 42.213 -3.589 -61.126 1.00 68.25 89 LEU A N 1
ATOM 698 C CA . LEU A 1 89 ? 42.742 -2.936 -59.923 1.00 68.25 89 LEU A CA 1
ATOM 699 C C . LEU A 1 89 ? 41.745 -1.942 -59.297 1.00 68.25 89 LEU A C 1
ATOM 701 O O . LEU A 1 89 ? 41.699 -1.803 -58.075 1.00 68.25 89 LEU A O 1
ATOM 705 N N . LEU A 1 90 ? 40.960 -1.239 -60.119 1.00 65.31 90 LEU A N 1
ATOM 706 C CA . LEU A 1 90 ? 39.915 -0.326 -59.654 1.00 65.31 90 LEU A CA 1
ATOM 707 C C . LEU A 1 90 ? 38.752 -1.096 -59.004 1.00 65.31 90 LEU A C 1
ATOM 709 O O . LEU A 1 90 ? 38.276 -0.688 -57.943 1.00 65.31 90 LEU A O 1
ATOM 713 N N . GLU A 1 91 ? 38.333 -2.212 -59.602 1.00 62.12 91 GLU A N 1
ATOM 714 C CA . GLU A 1 91 ? 37.294 -3.102 -59.068 1.00 62.12 91 GLU A CA 1
ATOM 715 C C . GLU A 1 91 ? 37.723 -3.723 -57.729 1.00 62.12 91 GLU A C 1
ATOM 717 O O . GLU A 1 91 ? 36.998 -3.628 -56.736 1.00 62.12 91 GLU A O 1
ATOM 722 N N . ASP A 1 92 ? 38.947 -4.254 -57.656 1.00 66.75 92 ASP A N 1
ATOM 723 C CA . ASP A 1 92 ? 39.504 -4.856 -56.440 1.00 66.75 92 ASP A CA 1
ATOM 724 C C . ASP A 1 92 ? 39.612 -3.832 -55.295 1.00 66.75 92 ASP A C 1
ATOM 726 O O . ASP A 1 92 ? 39.225 -4.118 -54.157 1.00 66.75 92 ASP A O 1
ATOM 730 N N . LYS A 1 93 ? 40.069 -2.603 -55.583 1.00 67.12 93 LYS A N 1
ATOM 731 C CA . LYS A 1 93 ? 40.129 -1.527 -54.578 1.00 67.12 93 LYS A CA 1
ATOM 732 C C . LYS A 1 93 ? 38.751 -1.049 -54.136 1.00 67.12 93 LYS A C 1
ATOM 734 O O . LYS A 1 93 ? 38.567 -0.750 -52.958 1.00 67.12 93 LYS A O 1
ATOM 739 N N . THR A 1 94 ? 37.787 -1.006 -55.047 1.00 61.53 94 THR A N 1
ATOM 740 C CA . THR A 1 94 ? 36.398 -0.654 -54.729 1.00 61.53 94 THR A CA 1
ATOM 741 C C . THR A 1 94 ? 35.778 -1.691 -53.800 1.00 61.53 94 THR A C 1
ATOM 7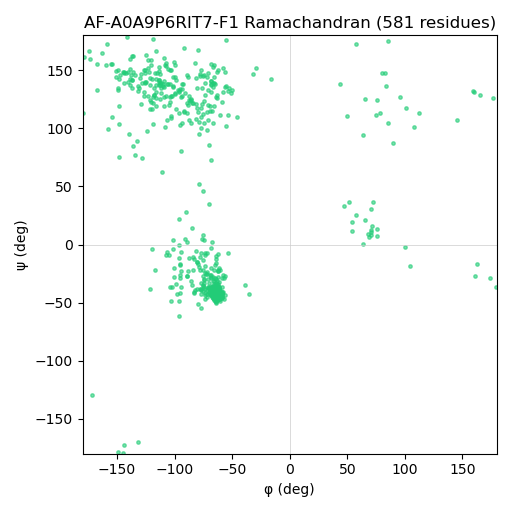43 O O . THR A 1 94 ? 35.198 -1.345 -52.772 1.00 61.53 94 THR A O 1
ATOM 746 N N . ARG A 1 95 ? 35.976 -2.976 -54.103 1.00 64.56 95 ARG A N 1
ATOM 747 C CA . ARG A 1 95 ? 35.501 -4.082 -53.271 1.00 64.56 95 ARG A CA 1
ATOM 748 C C . ARG A 1 95 ? 36.138 -4.068 -51.882 1.00 64.56 95 ARG A C 1
ATOM 750 O O . ARG A 1 95 ? 35.442 -4.266 -50.889 1.00 64.56 95 ARG A O 1
ATOM 757 N N . ALA A 1 96 ? 37.437 -3.780 -51.800 1.00 67.81 96 ALA A N 1
ATOM 758 C CA . ALA A 1 96 ? 38.134 -3.610 -50.527 1.00 67.81 96 ALA A CA 1
ATOM 759 C C . ALA A 1 96 ? 37.585 -2.420 -49.714 1.00 67.81 96 ALA A C 1
ATOM 761 O O . ALA A 1 96 ? 37.415 -2.538 -48.502 1.00 67.81 96 ALA A O 1
ATOM 762 N N . SER A 1 97 ? 37.257 -1.306 -50.378 1.00 66.25 97 SER A N 1
ATOM 763 C CA . SER A 1 97 ? 36.653 -0.124 -49.750 1.00 66.25 97 SER A CA 1
ATOM 764 C C . SER A 1 97 ? 35.256 -0.419 -49.189 1.00 66.25 97 SER A C 1
ATOM 766 O O . SER A 1 97 ? 34.955 -0.055 -48.053 1.00 66.25 97 SER A O 1
ATOM 768 N N . ASN A 1 98 ? 34.432 -1.162 -49.937 1.00 62.25 98 ASN A N 1
ATOM 769 C CA . ASN A 1 98 ? 33.104 -1.587 -49.489 1.00 62.25 98 ASN A CA 1
ATOM 770 C C . ASN A 1 98 ? 33.188 -2.515 -48.273 1.00 62.25 98 ASN A C 1
ATOM 772 O O . ASN A 1 98 ? 32.517 -2.262 -47.276 1.00 62.25 98 ASN A O 1
ATOM 776 N N . ASN A 1 99 ? 34.079 -3.514 -48.305 1.00 68.50 99 ASN A N 1
ATOM 777 C CA . ASN A 1 99 ? 34.300 -4.414 -47.170 1.00 68.50 99 ASN A CA 1
ATOM 778 C C . ASN A 1 99 ? 34.725 -3.646 -45.906 1.00 68.50 99 ASN A C 1
ATOM 780 O O . ASN A 1 99 ? 34.190 -3.901 -44.825 1.00 68.50 99 ASN A O 1
ATOM 784 N N . LEU A 1 100 ? 35.638 -2.677 -46.050 1.00 69.69 100 LEU A N 1
ATOM 785 C CA . LEU A 1 100 ? 36.083 -1.811 -44.956 1.00 69.69 100 LEU A CA 1
ATOM 786 C C . LEU A 1 100 ? 34.927 -0.975 -44.386 1.00 69.69 100 LEU A C 1
ATOM 788 O O . LEU A 1 100 ? 34.851 -0.776 -43.177 1.00 69.69 100 LEU A O 1
ATOM 792 N N . SER A 1 101 ? 34.006 -0.521 -45.236 1.00 61.41 101 SER A N 1
ATOM 793 C CA . SER A 1 101 ? 32.833 0.250 -44.820 1.00 61.41 101 SER A CA 1
ATOM 794 C C . SER A 1 101 ? 31.849 -0.576 -43.983 1.00 61.41 101 SER A C 1
ATOM 796 O O . SER A 1 101 ? 31.450 -0.138 -42.902 1.00 61.41 101 SER A O 1
ATOM 798 N N . THR A 1 102 ? 31.532 -1.803 -44.414 1.00 63.09 102 THR A N 1
ATOM 799 C CA . THR A 1 102 ? 30.740 -2.758 -43.613 1.00 63.09 102 THR A CA 1
ATOM 800 C C . THR A 1 102 ? 31.402 -3.067 -42.274 1.00 63.09 102 THR A C 1
ATOM 802 O O . THR A 1 102 ? 30.736 -3.066 -41.244 1.00 63.09 102 THR A O 1
ATOM 805 N N . GLU A 1 103 ? 32.727 -3.243 -42.251 1.00 70.62 103 GLU A N 1
ATOM 806 C CA . GLU A 1 103 ? 33.442 -3.517 -41.003 1.00 70.62 103 GLU A CA 1
ATOM 807 C C . GLU A 1 103 ? 33.397 -2.327 -40.025 1.00 70.62 103 GLU A C 1
ATOM 809 O O . GLU A 1 103 ? 33.249 -2.509 -38.815 1.00 70.62 103 GLU A O 1
ATOM 814 N N . ILE A 1 104 ? 33.507 -1.094 -40.535 1.00 67.12 104 ILE A N 1
ATOM 815 C CA . ILE A 1 104 ? 33.356 0.127 -39.730 1.00 67.12 104 ILE A CA 1
ATOM 816 C C . ILE A 1 104 ? 31.939 0.208 -39.146 1.00 67.12 104 ILE A C 1
ATOM 818 O O . ILE A 1 104 ? 31.778 0.563 -37.976 1.00 67.12 104 ILE A O 1
ATOM 822 N N . TYR A 1 105 ? 30.921 -0.144 -39.934 1.00 61.62 105 TYR A N 1
ATOM 823 C CA . TYR A 1 105 ? 29.526 -0.136 -39.500 1.00 61.62 105 TYR A CA 1
ATOM 824 C C . TYR A 1 105 ? 29.256 -1.140 -38.371 1.00 61.62 105 TYR A C 1
ATOM 826 O O . TYR A 1 105 ? 28.724 -0.754 -37.327 1.00 61.62 105 TYR A O 1
ATOM 834 N N . ASP A 1 106 ? 29.677 -2.396 -38.533 1.00 65.81 106 ASP A N 1
ATOM 835 C CA . ASP A 1 106 ? 29.451 -3.445 -37.530 1.00 65.81 106 ASP A CA 1
ATOM 836 C C . ASP A 1 106 ? 30.128 -3.109 -36.193 1.00 65.81 106 ASP A C 1
ATOM 838 O O . ASP A 1 106 ? 29.537 -3.279 -35.121 1.00 65.81 106 ASP A O 1
ATOM 842 N N . ARG A 1 107 ? 31.337 -2.532 -36.239 1.00 71.38 107 ARG A N 1
ATOM 843 C CA . ARG A 1 107 ? 32.052 -2.068 -35.038 1.00 71.38 107 ARG A CA 1
ATOM 844 C C . ARG A 1 107 ? 31.372 -0.874 -34.368 1.00 71.38 107 ARG A C 1
ATOM 846 O O . ARG A 1 107 ? 31.271 -0.834 -33.142 1.00 71.38 107 ARG A O 1
ATOM 853 N N . LEU A 1 108 ? 30.863 0.089 -35.141 1.00 64.06 108 LEU A N 1
ATOM 854 C CA . LEU A 1 108 ? 30.104 1.222 -34.595 1.00 64.06 108 LEU A CA 1
ATOM 855 C C . LEU A 1 108 ? 28.787 0.772 -33.950 1.00 64.06 108 LEU A C 1
ATOM 857 O O . LEU A 1 108 ? 28.405 1.287 -32.894 1.00 64.06 108 LEU A O 1
ATOM 861 N N . ARG A 1 109 ? 28.110 -0.216 -34.541 1.00 64.94 109 ARG A N 1
ATOM 862 C CA . ARG A 1 109 ? 26.905 -0.822 -33.968 1.00 64.94 109 ARG A CA 1
ATOM 863 C C . ARG A 1 109 ? 27.199 -1.505 -32.632 1.00 64.94 109 ARG A C 1
ATOM 865 O O . ARG A 1 109 ? 26.505 -1.227 -31.655 1.00 64.94 109 ARG A O 1
ATOM 872 N N . ALA A 1 110 ? 28.261 -2.307 -32.559 1.00 65.81 110 ALA A N 1
ATOM 873 C CA . ALA A 1 110 ? 28.694 -2.949 -31.318 1.00 65.81 110 ALA A CA 1
ATOM 874 C C . ALA A 1 110 ? 29.031 -1.926 -30.212 1.00 65.81 110 ALA A C 1
ATOM 876 O O . ALA A 1 110 ? 28.639 -2.106 -29.057 1.00 65.81 110 ALA A O 1
ATOM 877 N N . LEU A 1 111 ? 29.678 -0.804 -30.557 1.00 65.12 111 LEU A N 1
ATOM 878 C CA . LEU A 1 111 ? 29.922 0.294 -29.609 1.00 65.12 111 LEU A CA 1
ATOM 879 C C . LEU A 1 111 ? 28.632 0.970 -29.128 1.00 65.12 111 LEU A C 1
ATOM 881 O O . LEU A 1 111 ? 28.523 1.338 -27.958 1.00 65.12 111 LEU A O 1
ATOM 885 N N . THR A 1 112 ? 27.647 1.124 -30.012 1.00 60.91 112 THR A N 1
ATOM 886 C CA . THR A 1 112 ? 26.354 1.749 -29.692 1.00 60.91 112 THR A CA 1
ATOM 887 C C . THR A 1 112 ? 25.530 0.864 -28.754 1.00 60.91 112 THR A C 1
ATOM 889 O O . THR A 1 112 ? 24.909 1.356 -27.810 1.00 60.91 112 THR A O 1
ATOM 892 N N . GLU A 1 113 ? 25.569 -0.452 -28.966 1.00 63.72 113 GLU A N 1
ATOM 893 C CA . GLU A 1 113 ? 24.956 -1.447 -28.083 1.00 63.72 113 GLU A CA 1
ATOM 894 C C . GLU A 1 113 ? 25.674 -1.511 -26.724 1.00 63.72 113 GLU A C 1
ATOM 896 O O . GLU A 1 113 ? 25.010 -1.542 -25.688 1.00 63.72 113 GLU A O 1
ATOM 901 N N . SER A 1 114 ? 27.009 -1.412 -26.701 1.00 63.09 114 SER A N 1
ATOM 902 C CA . SER A 1 114 ? 27.803 -1.317 -25.464 1.00 63.09 114 SER A CA 1
ATOM 903 C C . SER A 1 114 ? 27.480 -0.056 -24.647 1.00 63.09 114 SER A C 1
ATOM 905 O O . SER A 1 114 ? 27.363 -0.116 -23.421 1.00 63.09 114 SER A O 1
ATOM 907 N N . ASN A 1 115 ? 27.236 1.081 -25.309 1.00 57.84 115 ASN A N 1
ATOM 908 C CA . ASN A 1 115 ? 26.844 2.325 -24.640 1.00 57.84 115 ASN A CA 1
ATOM 909 C C . ASN A 1 115 ? 25.507 2.222 -23.882 1.00 57.84 115 ASN A C 1
ATOM 911 O O . ASN A 1 115 ? 25.317 2.961 -22.918 1.00 57.84 115 ASN A O 1
ATOM 915 N N . ARG A 1 116 ? 24.610 1.281 -24.230 1.00 56.94 116 ARG A N 1
ATOM 916 C CA . ARG A 1 116 ? 23.357 1.043 -23.479 1.00 56.94 116 ARG A CA 1
ATOM 917 C C . ARG A 1 116 ? 23.586 0.526 -22.053 1.00 56.94 116 ARG A C 1
ATOM 919 O O . ARG A 1 116 ? 22.666 0.578 -21.246 1.00 56.94 116 ARG A O 1
ATOM 926 N N . ALA A 1 117 ? 24.777 0.013 -21.740 1.00 53.66 117 ALA A N 1
ATOM 927 C CA . ALA A 1 117 ? 25.088 -0.593 -20.445 1.00 53.66 117 ALA A CA 1
ATOM 928 C C . ALA A 1 117 ? 25.775 0.363 -19.443 1.00 53.66 117 ALA A C 1
ATOM 930 O O . ALA A 1 117 ? 26.095 -0.053 -18.326 1.00 53.66 117 ALA A O 1
ATOM 931 N N . VAL A 1 118 ? 26.028 1.624 -19.819 1.00 58.38 118 VAL A N 1
ATOM 932 C CA . VAL A 1 118 ? 26.782 2.596 -19.004 1.00 58.38 118 VAL A CA 1
ATOM 933 C C . VAL A 1 118 ? 25.894 3.218 -17.920 1.00 58.38 118 VAL A C 1
ATOM 935 O O . VAL A 1 118 ? 24.764 3.611 -18.187 1.00 58.38 118 VAL A O 1
ATOM 938 N N . ARG A 1 119 ? 26.411 3.304 -16.683 1.00 50.06 119 ARG A N 1
ATOM 939 C CA . ARG A 1 119 ? 25.653 3.715 -15.481 1.00 50.06 119 ARG A CA 1
ATOM 940 C C . ARG A 1 119 ? 25.981 5.121 -14.946 1.00 50.06 119 ARG A C 1
ATOM 942 O O . ARG A 1 119 ? 25.313 5.560 -14.019 1.00 50.06 119 ARG A O 1
ATOM 949 N N . THR A 1 120 ? 26.984 5.825 -15.484 1.00 52.94 120 THR A N 1
ATOM 950 C CA . THR A 1 120 ? 27.465 7.122 -14.955 1.00 52.94 120 THR A CA 1
ATOM 951 C C . THR A 1 120 ? 27.484 8.233 -16.020 1.00 52.94 120 THR A C 1
ATOM 953 O O . THR A 1 120 ? 27.883 8.008 -17.164 1.00 52.94 120 THR A O 1
ATOM 956 N N . ARG A 1 121 ? 27.059 9.453 -15.637 1.00 50.06 121 ARG A N 1
ATOM 957 C CA . ARG A 1 121 ? 26.838 10.618 -16.528 1.00 50.06 121 ARG A CA 1
ATOM 958 C C . ARG A 1 121 ? 28.106 11.096 -17.240 1.00 50.06 121 ARG A C 1
ATOM 960 O O . ARG A 1 121 ? 28.107 11.253 -18.454 1.00 50.06 121 ARG A O 1
ATOM 967 N N . GLU A 1 122 ? 29.214 11.231 -16.512 1.00 55.25 122 GLU A N 1
ATOM 968 C CA . GLU A 1 122 ? 30.487 11.666 -17.103 1.00 55.25 122 GLU A CA 1
ATOM 969 C C . GLU A 1 122 ? 31.065 10.666 -18.110 1.00 55.25 122 GLU A C 1
ATOM 971 O O . GLU A 1 122 ? 31.750 11.060 -19.058 1.00 55.25 122 GLU A O 1
ATOM 976 N N . GLU A 1 123 ? 30.821 9.368 -17.904 1.00 57.69 123 GLU A N 1
ATOM 977 C CA . GLU A 1 123 ? 31.226 8.348 -18.865 1.00 57.69 123 GLU A CA 1
ATOM 978 C C . GLU A 1 123 ? 30.329 8.370 -20.095 1.00 57.69 123 GLU A C 1
ATOM 980 O O . GLU A 1 123 ? 30.842 8.282 -21.209 1.00 57.69 123 GLU A O 1
ATOM 985 N N . TYR A 1 124 ? 29.017 8.535 -19.918 1.00 61.56 124 TYR A N 1
ATOM 986 C CA . TYR A 1 124 ? 28.080 8.652 -21.030 1.00 61.56 124 TYR A CA 1
ATOM 987 C C . TYR A 1 124 ? 28.397 9.866 -21.911 1.00 61.56 124 TYR A C 1
ATOM 989 O O . TYR A 1 124 ? 28.561 9.701 -23.118 1.00 61.56 124 TYR A O 1
ATOM 997 N N . ASP A 1 125 ? 28.609 11.051 -21.332 1.00 56.22 125 ASP A N 1
ATOM 998 C CA . ASP A 1 125 ? 28.895 12.273 -22.096 1.00 56.22 125 ASP A CA 1
ATOM 999 C C . ASP A 1 125 ? 30.234 12.195 -22.846 1.00 56.22 125 ASP A C 1
ATOM 1001 O O . ASP A 1 125 ? 30.322 12.557 -24.026 1.00 56.22 125 ASP A O 1
ATOM 1005 N N . ARG A 1 126 ? 31.280 11.636 -22.215 1.00 60.53 126 ARG A N 1
ATOM 1006 C CA . ARG A 1 126 ? 32.577 11.409 -22.879 1.00 60.53 126 ARG A CA 1
ATOM 1007 C C . ARG A 1 126 ? 32.476 10.383 -24.011 1.00 60.53 126 ARG A C 1
ATOM 1009 O O . ARG A 1 126 ? 33.107 10.567 -25.057 1.00 60.53 126 ARG A O 1
ATOM 1016 N N . ARG A 1 127 ? 31.685 9.318 -23.840 1.00 63.97 127 ARG A N 1
ATOM 1017 C CA . ARG A 1 127 ? 31.467 8.285 -24.870 1.00 63.97 127 ARG A CA 1
ATOM 1018 C C . ARG A 1 127 ? 30.553 8.785 -26.000 1.00 63.97 127 ARG A C 1
ATOM 1020 O O . ARG A 1 127 ? 30.825 8.496 -27.169 1.00 63.97 127 ARG A O 1
ATOM 1027 N N . LYS A 1 128 ? 29.538 9.599 -25.692 1.00 61.91 128 LYS A N 1
ATOM 1028 C CA . LYS A 1 128 ? 28.609 10.230 -26.648 1.00 61.91 128 LYS A CA 1
ATOM 1029 C C . LYS A 1 128 ? 29.308 11.251 -27.539 1.00 61.91 128 LYS A C 1
ATOM 1031 O O . LYS A 1 128 ? 29.158 11.212 -28.758 1.00 61.91 128 LYS A O 1
ATOM 1036 N N . LEU A 1 129 ? 30.131 12.130 -26.963 1.00 64.06 129 LEU A N 1
ATOM 1037 C CA . LEU A 1 129 ? 30.876 13.123 -27.741 1.00 64.06 129 LEU A CA 1
ATOM 1038 C C . LEU A 1 129 ? 31.780 12.449 -28.785 1.00 64.06 129 LEU A C 1
ATOM 1040 O O . LEU A 1 129 ? 31.845 12.878 -29.939 1.00 64.06 129 LEU A O 1
ATOM 1044 N N . ARG A 1 130 ? 32.446 11.352 -28.406 1.00 63.44 130 ARG A N 1
ATOM 1045 C CA . ARG A 1 130 ? 33.384 10.637 -29.281 1.00 63.44 130 ARG A CA 1
ATOM 1046 C C . ARG A 1 130 ? 32.669 9.802 -30.350 1.00 63.44 130 ARG A C 1
ATOM 1048 O O . ARG A 1 130 ? 33.085 9.837 -31.504 1.00 63.44 130 ARG A O 1
ATOM 1055 N N . THR A 1 131 ? 31.562 9.138 -30.013 1.00 61.22 131 THR A N 1
ATOM 1056 C CA . THR A 1 131 ? 30.720 8.424 -30.997 1.00 61.22 131 THR A CA 1
ATOM 1057 C C . THR A 1 131 ? 30.038 9.374 -31.983 1.00 61.22 131 THR A C 1
ATOM 1059 O O . THR A 1 131 ? 30.028 9.097 -33.180 1.00 61.22 131 THR A O 1
ATOM 1062 N N . SER A 1 132 ? 29.579 10.543 -31.528 1.00 62.41 132 SER A N 1
ATOM 1063 C CA . SER A 1 132 ? 29.067 11.614 -32.395 1.00 62.41 132 SER A CA 1
ATOM 1064 C C . SER A 1 132 ? 30.152 12.170 -33.327 1.00 62.41 132 SER A C 1
ATOM 1066 O O . SER A 1 132 ? 29.921 12.356 -34.522 1.00 62.41 132 SER A O 1
ATOM 1068 N N . THR A 1 133 ? 31.377 12.347 -32.820 1.00 66.56 133 THR A N 1
ATOM 1069 C CA . THR A 1 133 ? 32.519 12.793 -33.637 1.00 66.56 133 THR A CA 1
ATOM 1070 C C . THR A 1 133 ? 32.877 11.766 -34.716 1.00 66.56 133 THR A C 1
ATOM 1072 O O . THR A 1 133 ? 33.071 12.146 -35.870 1.00 66.56 133 THR A O 1
ATOM 1075 N N . LEU A 1 134 ? 32.907 10.472 -34.378 1.00 60.62 134 LEU A N 1
ATOM 1076 C CA . LEU A 1 134 ? 33.143 9.388 -35.340 1.00 60.62 134 LEU A CA 1
ATOM 1077 C C . LEU A 1 134 ? 32.011 9.284 -36.374 1.00 60.62 134 LEU A C 1
ATOM 1079 O O . LEU A 1 134 ? 32.286 9.169 -37.566 1.00 60.62 134 LEU A O 1
ATOM 1083 N N . SER A 1 135 ? 30.750 9.404 -35.945 1.00 62.84 135 SER A N 1
ATOM 1084 C CA . SER A 1 135 ? 29.591 9.441 -36.847 1.00 62.84 135 SER A CA 1
ATOM 1085 C C . SER A 1 135 ? 29.670 10.617 -37.825 1.00 62.84 135 SER A C 1
ATOM 1087 O O . SER A 1 135 ? 29.438 10.448 -39.022 1.00 62.84 135 SER A O 1
ATOM 1089 N N . LYS A 1 136 ? 30.082 11.802 -37.356 1.00 67.06 136 LYS A N 1
ATOM 1090 C CA . LYS A 1 136 ? 30.295 12.979 -38.207 1.00 67.06 136 LYS A CA 1
ATOM 1091 C C . LYS A 1 136 ? 31.434 12.769 -39.209 1.00 67.06 136 LYS A C 1
ATOM 1093 O O . LYS A 1 136 ? 31.266 13.069 -40.387 1.00 67.06 136 LYS A O 1
ATOM 1098 N N . GLN A 1 137 ? 32.565 12.211 -38.773 1.00 63.44 137 GLN A N 1
ATOM 1099 C CA . GLN A 1 137 ? 33.684 11.884 -39.666 1.00 63.44 137 GLN A CA 1
ATOM 1100 C C . GLN A 1 137 ? 33.287 10.864 -40.741 1.00 63.44 137 GLN A C 1
ATOM 1102 O O . GLN A 1 137 ? 33.696 10.997 -41.896 1.00 63.44 137 GLN A O 1
ATOM 1107 N N . LEU A 1 138 ? 32.467 9.874 -40.378 1.00 62.22 138 LEU A N 1
ATOM 1108 C CA . LEU A 1 138 ? 31.919 8.905 -41.321 1.00 62.22 138 LEU A CA 1
ATOM 1109 C C . LEU A 1 138 ? 30.939 9.569 -42.300 1.00 62.22 138 LEU A C 1
ATOM 1111 O O . LEU A 1 138 ? 31.035 9.325 -43.499 1.00 62.22 138 LEU A O 1
ATOM 1115 N N . LYS A 1 139 ? 30.059 10.462 -41.826 1.00 63.28 139 LYS A N 1
ATOM 1116 C CA . LYS A 1 139 ? 29.138 11.247 -42.671 1.00 63.28 139 LYS A CA 1
ATOM 1117 C C . LYS A 1 139 ? 29.886 12.057 -43.724 1.00 63.28 139 LYS A C 1
ATOM 1119 O O . LYS A 1 139 ? 29.532 12.026 -44.901 1.00 63.28 139 LYS A O 1
ATOM 1124 N N . ASP A 1 140 ? 30.946 12.742 -43.305 1.00 64.56 140 ASP A N 1
ATOM 1125 C CA . ASP A 1 140 ? 31.785 13.538 -44.195 1.00 64.56 140 ASP A CA 1
ATOM 1126 C C . ASP A 1 140 ? 32.515 12.645 -45.212 1.00 64.56 140 ASP A C 1
ATOM 1128 O O . ASP A 1 140 ? 32.613 13.001 -46.387 1.00 64.56 140 ASP A O 1
ATOM 1132 N N . ALA A 1 141 ? 32.982 11.460 -44.799 1.00 60.25 141 ALA A N 1
ATOM 1133 C CA . ALA A 1 141 ? 33.610 10.489 -45.696 1.00 60.25 141 ALA A CA 1
ATOM 1134 C C . ALA A 1 141 ? 32.623 9.924 -46.733 1.00 60.25 141 ALA A C 1
ATOM 1136 O O . ALA A 1 141 ? 32.944 9.884 -47.920 1.00 60.25 141 ALA A O 1
ATOM 1137 N N . VAL A 1 142 ? 31.411 9.546 -46.314 1.00 61.25 142 VAL A N 1
ATOM 1138 C CA . VAL A 1 142 ? 30.351 9.030 -47.198 1.00 61.25 142 VAL A CA 1
ATOM 1139 C C . VAL A 1 142 ? 29.869 10.110 -48.169 1.00 61.25 142 VAL A C 1
ATOM 1141 O O . VAL A 1 142 ? 29.727 9.844 -49.359 1.00 61.25 142 VAL A O 1
ATOM 1144 N N . SER A 1 143 ? 29.690 11.347 -47.702 1.00 62.41 143 SER A N 1
ATOM 1145 C CA . SER A 1 143 ? 29.316 12.487 -48.551 1.00 62.41 143 SER A CA 1
ATOM 1146 C C . SER A 1 143 ? 30.387 12.796 -49.604 1.00 62.41 143 SER A C 1
ATOM 1148 O O . SER A 1 143 ? 30.088 12.989 -50.788 1.00 62.41 143 SER A O 1
ATOM 1150 N N . ARG A 1 144 ? 31.669 12.759 -49.213 1.00 64.12 144 ARG A N 1
ATOM 1151 C CA . ARG A 1 144 ? 32.786 12.869 -50.162 1.00 64.12 144 ARG A CA 1
ATOM 1152 C C . ARG A 1 144 ? 32.781 11.724 -51.166 1.00 64.12 144 ARG A C 1
ATOM 1154 O O . ARG A 1 144 ? 32.951 11.985 -52.352 1.00 64.12 144 ARG A O 1
ATOM 1161 N N . PHE A 1 145 ? 32.532 10.492 -50.727 1.00 62.28 145 PHE A N 1
ATOM 1162 C CA . PHE A 1 145 ? 32.441 9.343 -51.624 1.00 62.28 145 PHE A CA 1
ATOM 1163 C C . PHE A 1 145 ? 31.302 9.494 -52.638 1.00 62.28 145 PHE A C 1
ATOM 1165 O O . PHE A 1 145 ? 31.530 9.331 -53.831 1.00 62.28 145 PHE A O 1
ATOM 1172 N N . GLN A 1 146 ? 30.110 9.912 -52.202 1.00 59.69 146 GLN A N 1
ATOM 1173 C CA . GLN A 1 146 ? 28.979 10.214 -53.089 1.00 59.69 146 GLN A CA 1
ATOM 1174 C C . GLN A 1 146 ? 29.318 11.307 -54.109 1.00 59.69 146 GLN A C 1
ATOM 1176 O O . GLN A 1 146 ? 28.995 11.181 -55.290 1.00 59.69 146 GLN A O 1
ATOM 1181 N N . THR A 1 147 ? 30.015 12.357 -53.672 1.00 62.50 147 THR A N 1
ATOM 1182 C CA . THR A 1 147 ? 30.441 13.458 -54.546 1.00 62.50 147 THR A CA 1
ATOM 1183 C C . THR A 1 147 ? 31.450 12.982 -55.591 1.00 62.50 147 THR A C 1
ATOM 1185 O O . THR A 1 147 ? 31.306 13.292 -56.772 1.00 62.50 147 THR A O 1
ATOM 1188 N N . VAL A 1 148 ? 32.442 12.191 -55.176 1.00 63.00 148 VAL A N 1
ATOM 1189 C CA . VAL A 1 148 ? 33.443 11.590 -56.069 1.00 63.00 148 VAL A CA 1
ATOM 1190 C C . VAL A 1 148 ? 32.774 10.645 -57.068 1.00 63.00 148 VAL A C 1
ATOM 1192 O O . VAL A 1 148 ? 33.069 10.717 -58.256 1.00 63.00 148 VAL A O 1
ATOM 1195 N N . GLN A 1 149 ? 31.816 9.820 -56.636 1.00 59.50 149 GLN A N 1
ATOM 1196 C CA . GLN A 1 149 ? 31.053 8.939 -57.527 1.00 59.50 149 GLN A CA 1
ATOM 1197 C C . GLN A 1 149 ? 30.225 9.722 -58.546 1.00 59.50 149 GLN A C 1
ATOM 1199 O O . GLN A 1 149 ? 30.247 9.404 -59.733 1.00 59.50 149 GLN A O 1
ATOM 1204 N N . TYR A 1 150 ? 29.549 10.790 -58.121 1.00 60.09 150 TYR A N 1
ATOM 1205 C CA . TYR A 1 150 ? 28.797 11.654 -59.028 1.00 60.09 150 TYR A CA 1
ATOM 1206 C C . TYR A 1 150 ? 29.710 12.319 -60.069 1.00 60.09 150 TYR A C 1
ATOM 1208 O O . TYR A 1 150 ? 29.427 12.276 -61.268 1.00 60.09 150 TYR A O 1
ATOM 1216 N N . GLN A 1 151 ? 30.845 12.873 -59.631 1.00 60.84 151 GLN A N 1
ATOM 1217 C CA . GLN A 1 151 ? 31.842 13.465 -60.525 1.00 60.84 151 GLN A CA 1
ATOM 1218 C C . GLN A 1 151 ? 32.442 12.428 -61.479 1.00 60.84 151 GLN A C 1
ATOM 1220 O O . GLN A 1 151 ? 32.635 12.721 -62.656 1.00 60.84 151 GLN A O 1
ATOM 1225 N N . ASN A 1 152 ? 32.698 11.208 -61.011 1.00 59.84 152 ASN A N 1
ATOM 1226 C CA . ASN A 1 152 ? 33.227 10.122 -61.833 1.00 59.84 152 ASN A CA 1
ATOM 1227 C C . ASN A 1 152 ? 32.193 9.603 -62.840 1.00 59.84 152 ASN A C 1
ATOM 1229 O O . ASN A 1 152 ? 32.537 9.374 -64.001 1.00 59.84 152 ASN A O 1
ATOM 1233 N N . GLY A 1 153 ? 30.916 9.537 -62.461 1.00 58.53 153 GLY A N 1
ATOM 1234 C CA . GLY A 1 153 ? 29.806 9.284 -63.377 1.00 58.53 153 GLY A CA 1
ATOM 1235 C C . GLY A 1 153 ? 29.702 10.351 -64.472 1.00 58.53 153 GLY A C 1
ATOM 1236 O O . GLY A 1 153 ? 29.591 10.007 -65.648 1.00 58.53 153 GLY A O 1
ATOM 1237 N N . GLN A 1 154 ? 29.821 11.637 -64.121 1.00 61.06 154 GLN A N 1
ATOM 1238 C CA . GLN A 1 154 ? 29.839 12.733 -65.099 1.00 61.06 154 GLN A CA 1
ATOM 1239 C C . GLN A 1 154 ? 31.063 12.678 -66.024 1.00 61.06 154 GLN A C 1
ATOM 1241 O O . GLN A 1 154 ? 30.904 12.694 -67.241 1.00 61.06 154 GLN A O 1
ATOM 1246 N N . LYS A 1 155 ? 32.277 12.515 -65.477 1.00 61.44 155 LYS A N 1
ATOM 1247 C CA . LYS A 1 155 ? 33.511 12.372 -66.271 1.00 61.44 155 LYS A CA 1
ATOM 1248 C C . LYS A 1 155 ? 33.447 11.164 -67.216 1.00 61.44 155 LYS A C 1
ATOM 1250 O O . LYS A 1 155 ? 33.949 11.238 -68.335 1.00 61.44 155 LYS A O 1
ATOM 1255 N N . SER A 1 156 ? 32.829 10.060 -66.786 1.00 58.31 156 SER A N 1
ATOM 1256 C CA . SER A 1 156 ? 32.588 8.878 -67.625 1.00 58.31 156 SER A CA 1
ATOM 1257 C C . SER A 1 156 ? 31.641 9.200 -68.780 1.00 58.31 156 SER A C 1
ATOM 1259 O O . SER A 1 156 ? 31.983 8.951 -69.936 1.00 58.31 156 SER A O 1
ATOM 1261 N N . LYS A 1 157 ? 30.497 9.835 -68.490 1.00 59.34 157 LYS A N 1
ATOM 1262 C CA . LYS A 1 157 ? 29.531 10.305 -69.497 1.00 59.34 157 LYS A CA 1
ATOM 1263 C C . LYS A 1 157 ? 30.183 11.239 -70.527 1.00 59.34 157 LYS A C 1
ATOM 1265 O O . LYS A 1 157 ? 30.009 11.039 -71.729 1.00 59.34 157 LYS A O 1
ATOM 1270 N N . ASP A 1 158 ? 31.018 12.175 -70.077 1.00 60.75 158 ASP A N 1
ATOM 1271 C CA . ASP A 1 158 ? 31.764 13.093 -70.944 1.00 60.75 158 ASP A CA 1
ATOM 1272 C C . ASP A 1 158 ? 32.802 12.375 -71.818 1.00 60.75 158 ASP A C 1
ATOM 1274 O O . ASP A 1 158 ? 32.966 12.701 -72.997 1.00 60.75 158 ASP A O 1
ATOM 1278 N N . ASN A 1 159 ? 33.501 11.373 -71.278 1.00 59.94 159 ASN A N 1
ATOM 1279 C CA . ASN A 1 159 ? 34.465 10.590 -72.051 1.00 59.94 159 ASN A CA 1
ATOM 1280 C C . ASN A 1 159 ? 33.788 9.676 -73.081 1.00 59.94 159 ASN A C 1
ATOM 1282 O O . ASN A 1 159 ? 34.298 9.539 -74.194 1.00 59.94 159 ASN A O 1
ATOM 1286 N N . VAL A 1 160 ? 32.628 9.098 -72.752 1.00 57.56 160 VAL A N 1
ATOM 1287 C CA . VAL A 1 160 ? 31.790 8.347 -73.704 1.00 57.56 160 VAL A CA 1
ATOM 1288 C C . VAL A 1 160 ? 31.335 9.261 -74.841 1.00 57.56 160 VAL A C 1
ATOM 1290 O O . VAL A 1 160 ? 31.508 8.913 -76.009 1.00 57.56 160 VAL A O 1
ATOM 1293 N N . ALA A 1 161 ? 30.851 10.465 -74.520 1.00 59.59 161 ALA A N 1
ATOM 1294 C CA . ALA A 1 161 ? 30.473 11.469 -75.512 1.00 59.59 161 ALA A CA 1
ATOM 1295 C C . ALA A 1 161 ? 31.651 11.860 -76.424 1.00 59.59 161 ALA A C 1
ATOM 1297 O O . ALA A 1 161 ? 31.497 11.951 -77.644 1.00 59.59 161 ALA A O 1
ATOM 1298 N N . ARG A 1 162 ? 32.852 12.043 -75.856 1.00 61.62 162 ARG A N 1
ATOM 1299 C CA . ARG A 1 162 ? 34.077 12.327 -76.624 1.00 61.62 162 ARG A CA 1
ATOM 1300 C C . ARG A 1 162 ? 34.468 11.174 -77.546 1.00 61.62 162 ARG A C 1
ATOM 1302 O O . ARG A 1 162 ? 34.728 11.420 -78.720 1.00 61.62 162 ARG A O 1
ATOM 1309 N N . GLN A 1 163 ? 34.503 9.933 -77.057 1.00 58.00 163 GLN A N 1
ATOM 1310 C CA . GLN A 1 163 ? 34.873 8.782 -77.890 1.00 58.00 163 GLN A CA 1
ATOM 1311 C C . GLN A 1 163 ? 33.855 8.514 -79.001 1.00 58.00 163 GLN A C 1
ATOM 1313 O O . GLN A 1 163 ? 34.254 8.192 -80.118 1.00 58.00 163 GLN A O 1
ATOM 1318 N N . TYR A 1 164 ? 32.564 8.719 -78.735 1.00 58.19 164 TYR A N 1
ATOM 1319 C CA . TYR A 1 164 ? 31.519 8.608 -79.751 1.00 58.19 164 TYR A CA 1
ATOM 1320 C C . TYR A 1 164 ? 31.666 9.671 -80.852 1.00 58.19 164 TYR A C 1
ATOM 1322 O O . TYR A 1 164 ? 31.612 9.334 -82.032 1.00 58.19 164 TYR A O 1
ATOM 1330 N N . ARG A 1 165 ? 31.956 10.932 -80.493 1.00 61.69 165 ARG A N 1
ATOM 1331 C CA . ARG A 1 165 ? 32.251 12.001 -81.470 1.00 61.69 165 ARG A CA 1
ATOM 1332 C C . ARG A 1 165 ? 33.493 11.708 -82.320 1.00 61.69 165 ARG A C 1
ATOM 1334 O O . ARG A 1 165 ? 33.509 12.035 -83.501 1.00 61.69 165 ARG A O 1
ATOM 1341 N N . ILE A 1 166 ? 34.524 11.085 -81.741 1.00 62.12 166 ILE A N 1
ATOM 1342 C CA . ILE A 1 166 ? 35.741 10.685 -82.473 1.00 62.12 166 ILE A CA 1
ATOM 1343 C C . ILE A 1 166 ? 35.448 9.528 -83.439 1.00 62.12 166 ILE A C 1
ATOM 1345 O O . ILE A 1 166 ? 35.945 9.526 -84.562 1.00 62.12 166 ILE A O 1
ATOM 1349 N N . ALA A 1 167 ? 34.646 8.549 -83.014 1.00 55.38 167 ALA A N 1
ATOM 1350 C CA . ALA A 1 167 ? 34.279 7.399 -83.837 1.00 55.38 167 ALA A CA 1
ATOM 1351 C C . ALA A 1 167 ? 33.268 7.745 -84.945 1.00 55.38 167 ALA A C 1
ATOM 1353 O O . ALA A 1 167 ? 33.220 7.044 -85.955 1.00 55.38 167 ALA A O 1
ATOM 1354 N N . ASN A 1 168 ? 32.475 8.809 -84.771 1.00 55.75 168 ASN A N 1
ATOM 1355 C CA . ASN A 1 168 ? 31.410 9.199 -85.692 1.00 55.75 168 ASN A CA 1
ATOM 1356 C C . ASN A 1 168 ? 31.418 10.727 -85.949 1.00 55.75 168 ASN A C 1
ATOM 1358 O O . ASN A 1 168 ? 30.669 11.471 -85.313 1.00 55.75 168 ASN A O 1
ATOM 1362 N N . PRO A 1 169 ? 32.235 11.218 -86.904 1.00 60.44 169 PRO A N 1
ATOM 1363 C CA . PRO A 1 169 ? 32.410 12.655 -87.163 1.00 60.44 169 PRO A CA 1
ATOM 1364 C C . PRO A 1 169 ? 31.156 13.393 -87.666 1.00 60.44 169 PRO A C 1
ATOM 1366 O O . PRO A 1 169 ? 31.155 14.619 -87.712 1.00 60.44 169 PRO A O 1
ATOM 1369 N N . ALA A 1 170 ? 30.111 12.663 -88.073 1.00 58.09 170 ALA A N 1
ATOM 1370 C CA . ALA A 1 170 ? 28.863 13.202 -88.621 1.00 58.09 170 ALA A CA 1
ATOM 1371 C C . ALA A 1 170 ? 27.690 13.233 -87.613 1.00 58.09 170 ALA A C 1
ATOM 1373 O O . ALA A 1 170 ? 26.573 13.569 -88.000 1.00 58.09 170 ALA A O 1
ATOM 1374 N N . ALA A 1 171 ? 27.909 12.851 -86.349 1.00 59.41 171 ALA A N 1
ATOM 1375 C CA . ALA A 1 171 ? 26.852 12.795 -85.335 1.00 59.41 171 ALA A CA 1
ATOM 1376 C C . ALA A 1 171 ? 26.415 14.194 -84.859 1.00 59.41 171 ALA A C 1
ATOM 1378 O O . ALA A 1 171 ? 27.259 15.062 -84.628 1.00 59.41 171 ALA A O 1
ATOM 1379 N N . THR A 1 172 ? 25.106 14.404 -84.669 1.00 64.44 172 THR A N 1
ATOM 1380 C CA . THR A 1 172 ? 24.577 15.671 -84.138 1.00 64.44 172 THR A CA 1
ATOM 1381 C C . THR A 1 172 ? 24.661 15.721 -82.608 1.00 64.44 172 THR A C 1
ATOM 1383 O O . THR A 1 172 ? 24.685 14.690 -81.935 1.00 64.44 172 THR A O 1
ATOM 1386 N N . ASP A 1 173 ? 24.687 16.925 -82.026 1.00 59.97 173 ASP A N 1
ATOM 1387 C CA . ASP A 1 173 ? 24.739 17.098 -80.563 1.00 59.97 173 ASP A CA 1
ATOM 1388 C C . ASP A 1 173 ? 23.511 16.514 -79.839 1.00 59.97 173 ASP A C 1
ATOM 1390 O O . ASP A 1 173 ? 23.599 16.156 -78.662 1.00 59.97 173 ASP A O 1
ATOM 1394 N N . GLU A 1 174 ? 22.382 16.359 -80.537 1.00 60.41 174 GLU A N 1
ATOM 1395 C CA . GLU A 1 174 ? 21.178 15.723 -79.999 1.00 60.41 174 GLU A CA 1
ATOM 1396 C C . GLU A 1 174 ? 21.320 14.192 -79.915 1.00 60.41 174 GLU A C 1
ATOM 1398 O O . GLU A 1 174 ? 20.888 13.589 -78.930 1.00 60.41 174 GLU A O 1
ATOM 1403 N N . ASP A 1 175 ? 22.018 13.570 -80.872 1.00 60.12 175 ASP A N 1
ATOM 1404 C CA . ASP A 1 175 ? 22.326 12.132 -80.854 1.00 60.12 175 ASP A CA 1
ATOM 1405 C C . ASP A 1 175 ? 23.271 11.774 -79.697 1.00 60.12 175 ASP A C 1
ATOM 1407 O O . ASP A 1 175 ? 23.099 10.751 -79.033 1.00 60.12 175 ASP A O 1
ATOM 1411 N N . VAL A 1 176 ? 24.246 12.647 -79.413 1.00 60.78 176 VAL A N 1
ATOM 1412 C CA . VAL A 1 176 ? 25.180 12.491 -78.286 1.00 60.78 176 VAL A CA 1
ATOM 1413 C C . VAL A 1 176 ? 24.453 12.627 -76.947 1.00 60.78 176 VAL A C 1
ATOM 1415 O O . VAL A 1 176 ? 24.700 11.835 -76.038 1.00 60.78 176 VAL A O 1
ATOM 1418 N N . ARG A 1 177 ? 23.525 13.587 -76.820 1.00 59.91 177 ARG A N 1
ATOM 1419 C CA . ARG A 1 177 ? 22.719 13.763 -75.599 1.00 59.91 177 ARG A CA 1
ATOM 1420 C C . ARG A 1 177 ? 21.824 12.559 -75.323 1.00 59.91 177 ARG A C 1
ATOM 1422 O O . ARG A 1 177 ? 21.869 12.023 -74.220 1.00 59.91 177 ARG A O 1
ATOM 1429 N N . ARG A 1 178 ? 21.098 12.060 -76.331 1.00 59.25 178 ARG A N 1
ATOM 1430 C CA . ARG A 1 178 ? 20.221 10.883 -76.175 1.00 59.25 178 ARG A CA 1
ATOM 1431 C C . ARG A 1 178 ? 20.984 9.616 -75.779 1.00 59.25 178 ARG A C 1
ATOM 1433 O O . ARG A 1 178 ? 20.444 8.798 -75.041 1.00 59.25 178 ARG A O 1
ATOM 1440 N N . LEU A 1 179 ? 22.235 9.467 -76.221 1.00 58.88 179 LEU A N 1
ATOM 1441 C CA . LEU A 1 179 ? 23.095 8.326 -75.881 1.00 58.88 179 LEU A CA 1
ATOM 1442 C C . LEU A 1 179 ? 23.640 8.395 -74.440 1.00 58.88 179 LEU A C 1
ATOM 1444 O O . LEU A 1 179 ? 23.875 7.362 -73.817 1.00 58.88 179 LEU A O 1
ATOM 1448 N N . VAL A 1 180 ? 23.824 9.605 -73.903 1.00 55.47 180 VAL A N 1
ATOM 1449 C CA . VAL A 1 180 ? 24.347 9.863 -72.548 1.00 55.47 180 VAL A CA 1
ATOM 1450 C C . VAL A 1 180 ? 23.238 9.917 -71.480 1.00 55.47 180 VAL A C 1
ATOM 1452 O O . VAL A 1 180 ? 23.496 9.628 -70.306 1.00 55.47 180 VAL A O 1
ATOM 1455 N N . GLU A 1 181 ? 22.014 10.282 -71.872 1.00 53.75 181 GLU A N 1
ATOM 1456 C CA . GLU A 1 181 ? 20.860 10.474 -70.978 1.00 53.75 181 GLU A CA 1
ATOM 1457 C C . GLU A 1 181 ? 19.940 9.248 -70.859 1.00 53.75 181 GLU A C 1
ATOM 1459 O O . GLU A 1 181 ? 19.164 9.172 -69.908 1.00 53.75 181 GLU A O 1
ATOM 1464 N N . SER A 1 182 ? 20.008 8.267 -71.767 1.00 50.72 182 SER A N 1
ATOM 1465 C CA . SER A 1 182 ? 19.175 7.068 -71.641 1.00 50.72 182 SER A CA 1
ATOM 1466 C C . SER A 1 182 ? 19.703 6.140 -70.537 1.00 50.72 182 SER A C 1
ATOM 1468 O O . SER A 1 182 ? 20.644 5.378 -70.763 1.00 50.72 182 SER A O 1
ATOM 1470 N N . ASP A 1 183 ? 19.035 6.108 -69.384 1.00 45.19 183 ASP A N 1
ATOM 1471 C CA . ASP A 1 183 ? 19.226 5.065 -68.355 1.00 45.19 183 ASP A CA 1
ATOM 1472 C C . ASP A 1 183 ? 18.862 3.650 -68.872 1.00 45.19 183 ASP A C 1
ATOM 1474 O O . ASP A 1 183 ? 19.164 2.640 -68.243 1.00 45.19 183 ASP A O 1
ATOM 1478 N N . GLN A 1 184 ? 18.271 3.553 -70.072 1.00 43.69 184 GLN A N 1
ATOM 1479 C CA . GLN A 1 184 ? 18.053 2.317 -70.830 1.00 43.69 184 GLN A CA 1
ATOM 1480 C C . GLN A 1 184 ? 18.937 2.266 -72.090 1.00 43.69 184 GLN A C 1
ATOM 1482 O O . GLN A 1 184 ? 18.453 2.218 -73.222 1.00 43.69 184 GLN A O 1
ATOM 1487 N N . GLY A 1 185 ? 20.259 2.255 -71.912 1.00 44.12 185 GLY A N 1
ATOM 1488 C CA . GLY A 1 185 ? 21.258 2.178 -72.991 1.00 44.12 185 GLY A CA 1
ATOM 1489 C C . GLY A 1 185 ? 21.354 0.828 -73.727 1.00 44.12 185 GLY A C 1
ATOM 1490 O O . GLY A 1 185 ? 22.449 0.419 -74.111 1.00 44.12 185 GLY A O 1
ATOM 1491 N N . GLY A 1 186 ? 20.243 0.108 -73.912 1.00 44.38 186 GLY A N 1
ATOM 1492 C CA . GLY A 1 186 ? 20.220 -1.215 -74.549 1.00 44.38 186 GLY A CA 1
ATOM 1493 C C . GLY A 1 186 ? 19.716 -1.226 -75.996 1.00 44.38 186 GLY A C 1
ATOM 1494 O O . GLY A 1 186 ? 20.351 -1.818 -76.861 1.00 44.38 186 GLY A O 1
ATOM 1495 N N . ALA A 1 187 ? 18.573 -0.589 -76.271 1.00 41.56 187 ALA A N 1
ATOM 1496 C CA . ALA A 1 187 ? 17.841 -0.819 -77.524 1.00 41.56 187 ALA A CA 1
ATOM 1497 C C . ALA A 1 187 ? 18.156 0.207 -78.628 1.00 41.56 187 ALA A C 1
ATOM 1499 O O . ALA A 1 187 ? 18.350 -0.161 -79.784 1.00 41.56 187 ALA A O 1
ATOM 1500 N N . PHE A 1 188 ? 18.263 1.493 -78.281 1.00 41.06 188 PHE A N 1
ATOM 1501 C CA . PHE A 1 188 ? 18.542 2.557 -79.255 1.00 41.06 188 PHE A CA 1
ATOM 1502 C C . PHE A 1 188 ? 20.023 2.590 -79.675 1.00 41.06 188 PHE A C 1
ATOM 1504 O O . PHE A 1 188 ? 20.345 2.834 -80.838 1.00 41.06 188 PHE A O 1
ATOM 1511 N N . SER A 1 189 ? 20.924 2.238 -78.749 1.00 48.81 189 SER A N 1
ATOM 1512 C CA . SER A 1 189 ? 22.355 2.053 -79.013 1.00 48.81 189 SER A CA 1
ATOM 1513 C C . SER A 1 189 ? 22.596 0.939 -80.038 1.00 48.81 189 SER A C 1
ATOM 1515 O O . SER A 1 189 ? 23.373 1.136 -80.966 1.00 48.81 189 SER A O 1
ATOM 1517 N N . GLN A 1 190 ? 21.868 -0.182 -79.955 1.00 48.78 190 GLN A N 1
ATOM 1518 C CA . GLN A 1 190 ? 21.928 -1.275 -80.938 1.00 48.78 190 GLN A CA 1
ATOM 1519 C C . GLN A 1 190 ? 21.450 -0.866 -82.342 1.00 48.78 190 GLN A C 1
ATOM 1521 O O . GLN A 1 190 ? 21.981 -1.355 -83.340 1.00 48.78 190 GLN A O 1
ATOM 1526 N N . GLN A 1 191 ? 20.479 0.045 -82.434 1.00 48.28 191 GLN A N 1
ATOM 1527 C CA . GLN A 1 191 ? 19.870 0.453 -83.702 1.00 48.28 191 GLN A CA 1
ATOM 1528 C C . GLN A 1 191 ? 20.763 1.422 -84.498 1.00 48.28 191 GLN A C 1
ATOM 1530 O O . GLN A 1 191 ? 20.909 1.274 -85.711 1.00 48.28 191 GLN A O 1
ATOM 1535 N N . LEU A 1 192 ? 21.454 2.339 -83.811 1.00 49.09 192 LEU A N 1
ATOM 1536 C CA . LEU A 1 192 ? 22.535 3.157 -84.385 1.00 49.09 192 LEU A CA 1
ATOM 1537 C C . LEU A 1 192 ? 23.790 2.318 -84.719 1.00 49.09 192 LEU A C 1
ATOM 1539 O O . LEU A 1 192 ? 24.531 2.645 -85.648 1.00 49.09 192 LEU A O 1
ATOM 1543 N N . LEU A 1 193 ? 24.000 1.193 -84.018 1.00 48.31 193 LEU A N 1
ATOM 1544 C CA . LEU A 1 193 ? 25.118 0.260 -84.233 1.00 48.31 193 LEU A CA 1
ATOM 1545 C C . LEU A 1 193 ? 25.051 -0.509 -85.554 1.00 48.31 193 LEU A C 1
ATOM 1547 O O . LEU A 1 193 ? 26.091 -0.866 -86.103 1.00 48.31 193 LEU A O 1
ATOM 1551 N N . GLN A 1 194 ? 23.854 -0.760 -86.083 1.00 50.59 194 GLN A N 1
AT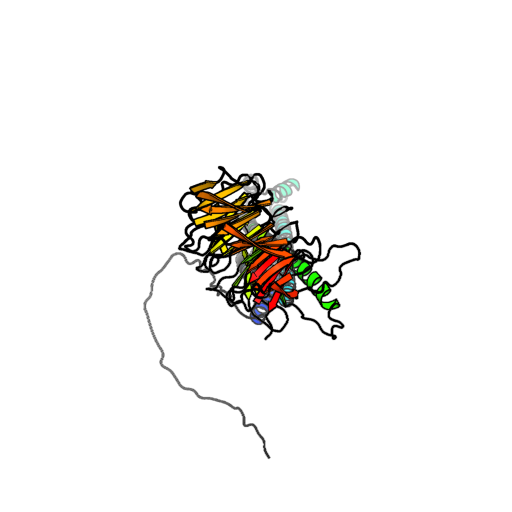OM 1552 C CA . GLN A 1 194 ? 23.717 -1.433 -87.377 1.00 50.59 194 GLN A CA 1
ATOM 1553 C C . GLN A 1 194 ? 24.218 -0.553 -88.536 1.00 50.59 194 GLN A C 1
ATOM 1555 O O . GLN A 1 194 ? 24.557 -1.064 -89.603 1.00 50.59 194 GLN A O 1
ATOM 1560 N N . GLN A 1 195 ? 24.305 0.764 -88.313 1.00 50.97 195 GLN A N 1
ATOM 1561 C CA . GLN A 1 195 ? 24.741 1.741 -89.307 1.00 50.97 195 GLN A CA 1
ATOM 1562 C C . GLN A 1 195 ? 26.244 2.077 -89.233 1.00 50.97 195 GLN A C 1
ATOM 1564 O O . GLN A 1 195 ? 26.820 2.472 -90.247 1.00 50.97 195 GLN A O 1
ATOM 1569 N N . ALA A 1 196 ? 26.919 1.873 -88.093 1.00 46.56 196 ALA A N 1
ATOM 1570 C CA . ALA A 1 196 ? 28.336 2.210 -87.920 1.00 46.56 196 ALA A CA 1
ATOM 1571 C C . ALA A 1 196 ? 29.262 1.000 -88.173 1.00 46.56 196 ALA A C 1
ATOM 1573 O O . ALA A 1 196 ? 29.421 0.108 -87.340 1.00 46.56 196 ALA A O 1
ATOM 1574 N N . ARG A 1 197 ? 29.911 0.960 -89.344 1.00 47.59 197 ARG A N 1
ATOM 1575 C CA . ARG A 1 197 ? 30.899 -0.074 -89.709 1.00 47.59 197 ARG A CA 1
ATOM 1576 C C . ARG A 1 197 ? 32.186 0.056 -88.876 1.00 47.59 197 ARG A C 1
ATOM 1578 O O . ARG A 1 197 ? 32.950 0.989 -89.090 1.00 47.59 197 ARG A O 1
ATOM 1585 N N . GLY A 1 198 ? 32.499 -0.931 -88.028 1.00 55.00 198 GLY A N 1
ATOM 1586 C CA . GLY A 1 198 ? 33.873 -1.147 -87.544 1.00 55.00 198 GLY A CA 1
ATOM 1587 C C . GLY A 1 198 ? 34.009 -1.964 -86.253 1.00 55.00 198 GLY A C 1
ATOM 1588 O O . GLY A 1 198 ? 33.393 -1.651 -85.239 1.00 55.00 198 GLY A O 1
ATOM 1589 N N . GLN A 1 199 ? 34.898 -2.967 -86.253 1.00 51.78 199 GLN A N 1
ATOM 1590 C CA . GLN A 1 199 ? 35.263 -3.769 -85.067 1.00 51.78 199 GLN A CA 1
ATOM 1591 C C . GLN A 1 199 ? 35.773 -2.914 -83.886 1.00 51.78 199 GLN A C 1
ATOM 1593 O O . GLN A 1 199 ? 35.594 -3.287 -82.728 1.00 51.78 199 GLN A O 1
ATOM 1598 N N . GLN A 1 200 ? 36.349 -1.738 -84.161 1.00 51.03 200 GLN A N 1
ATOM 1599 C CA . GLN A 1 200 ? 36.806 -0.790 -83.137 1.00 51.03 200 GLN A CA 1
ATOM 1600 C C . GLN A 1 200 ? 35.651 -0.109 -82.382 1.00 51.03 200 GLN A C 1
ATOM 1602 O O . GLN A 1 200 ? 35.776 0.121 -81.182 1.00 51.03 200 GLN A O 1
ATOM 1607 N N . ALA A 1 201 ? 34.513 0.149 -83.038 1.00 49.50 201 ALA A N 1
ATOM 1608 C CA . ALA A 1 201 ? 33.337 0.742 -82.394 1.00 49.50 201 ALA A CA 1
ATOM 1609 C C . ALA A 1 201 ? 32.659 -0.250 -81.431 1.00 49.50 201 ALA A C 1
ATOM 1611 O O . ALA A 1 201 ? 32.260 0.126 -80.332 1.00 49.50 201 ALA A O 1
ATOM 1612 N N . MET A 1 202 ? 32.615 -1.535 -81.799 1.00 51.78 202 MET A N 1
ATOM 1613 C CA . MET A 1 202 ? 32.113 -2.619 -80.940 1.00 51.78 202 MET A CA 1
ATOM 1614 C C . MET A 1 202 ? 32.999 -2.857 -79.706 1.00 51.78 202 MET A C 1
ATOM 1616 O O . MET A 1 202 ? 32.484 -3.035 -78.605 1.00 51.78 202 MET A O 1
ATOM 1620 N N . ALA A 1 203 ? 34.329 -2.816 -79.857 1.00 52.75 203 ALA A N 1
ATOM 1621 C CA . ALA A 1 203 ? 35.252 -2.942 -78.725 1.00 52.75 203 ALA A CA 1
ATOM 1622 C C . ALA A 1 203 ? 35.153 -1.746 -77.760 1.00 52.75 203 ALA A C 1
ATOM 1624 O O . ALA A 1 203 ? 35.113 -1.934 -76.542 1.00 52.75 203 ALA A O 1
ATOM 1625 N N . ALA A 1 204 ? 35.044 -0.525 -78.298 1.00 49.44 204 ALA A N 1
ATOM 1626 C CA . ALA A 1 204 ? 34.805 0.675 -77.502 1.00 49.44 204 ALA A CA 1
ATOM 1627 C C . ALA A 1 204 ? 33.463 0.586 -76.754 1.00 49.44 204 ALA A C 1
ATOM 1629 O O . ALA A 1 204 ? 33.429 0.828 -75.551 1.00 49.44 204 ALA A O 1
ATOM 1630 N N . LEU A 1 205 ? 32.387 0.134 -77.406 1.00 50.88 205 LEU A N 1
ATOM 1631 C CA . LEU A 1 205 ? 31.071 -0.028 -76.780 1.00 50.88 205 LEU A CA 1
ATOM 1632 C C . LEU A 1 205 ? 31.068 -1.069 -75.652 1.00 50.88 205 LEU A C 1
ATOM 1634 O O . LEU A 1 205 ? 30.529 -0.795 -74.585 1.00 50.88 205 LEU A O 1
ATOM 1638 N N . ASN A 1 206 ? 31.700 -2.231 -75.845 1.00 54.16 206 ASN A N 1
ATOM 1639 C CA . ASN A 1 206 ? 31.807 -3.244 -74.789 1.00 54.16 206 ASN A CA 1
ATOM 1640 C C . ASN A 1 206 ? 32.591 -2.714 -73.578 1.00 54.16 206 ASN A C 1
ATOM 1642 O O . ASN A 1 206 ? 32.216 -2.977 -72.437 1.00 54.16 206 ASN A O 1
ATOM 1646 N N . SER A 1 207 ? 33.632 -1.905 -73.810 1.00 52.44 207 SER A N 1
ATOM 1647 C CA . SER A 1 207 ? 34.348 -1.223 -72.724 1.00 52.44 207 SER A CA 1
ATOM 1648 C C . SER A 1 207 ? 33.466 -0.198 -71.997 1.00 52.44 207 SER A C 1
ATOM 1650 O O . SER A 1 207 ? 33.551 -0.065 -70.779 1.00 52.44 207 SER A O 1
ATOM 1652 N N . VAL A 1 208 ? 32.574 0.486 -72.721 1.00 52.19 208 VAL A N 1
ATOM 1653 C CA . VAL A 1 208 ? 31.626 1.463 -72.165 1.00 52.19 208 VAL A CA 1
ATOM 1654 C C . VAL A 1 208 ? 30.516 0.776 -71.367 1.00 52.19 208 VAL A C 1
ATOM 1656 O O . VAL A 1 208 ? 30.206 1.220 -70.265 1.00 52.19 208 VAL A O 1
ATOM 1659 N N . GLN A 1 209 ? 29.963 -0.331 -71.864 1.00 53.09 209 GLN A N 1
ATOM 1660 C CA . GLN A 1 209 ? 28.931 -1.101 -71.165 1.00 53.09 209 GLN A CA 1
ATOM 1661 C C . GLN A 1 209 ? 29.467 -1.769 -69.895 1.00 53.09 209 GLN A C 1
ATOM 1663 O O . GLN A 1 209 ? 28.778 -1.771 -68.877 1.00 53.09 209 GLN A O 1
ATOM 1668 N N . ASN A 1 210 ? 30.701 -2.283 -69.915 1.00 54.59 210 ASN A N 1
ATOM 1669 C CA . ASN A 1 210 ? 31.336 -2.817 -68.708 1.00 54.59 210 ASN A CA 1
ATOM 1670 C C . ASN A 1 210 ? 31.560 -1.713 -67.662 1.00 54.59 210 ASN A C 1
ATOM 1672 O O . ASN A 1 210 ? 31.165 -1.883 -66.513 1.00 54.59 210 ASN A O 1
ATOM 1676 N N . ARG A 1 211 ? 32.038 -0.530 -68.076 1.00 55.50 211 ARG A N 1
ATOM 1677 C CA . ARG A 1 211 ? 32.189 0.638 -67.186 1.00 55.50 211 ARG A CA 1
ATOM 1678 C C . ARG A 1 211 ? 30.858 1.152 -66.628 1.00 55.50 211 ARG A C 1
ATOM 1680 O O . ARG A 1 211 ? 30.813 1.621 -65.497 1.00 55.50 211 ARG A O 1
ATOM 1687 N N . GLN A 1 212 ? 29.767 1.069 -67.392 1.00 53.47 212 GLN A N 1
ATOM 1688 C CA . GLN A 1 212 ? 28.424 1.409 -66.903 1.00 53.47 212 GLN A CA 1
ATOM 1689 C C . GLN A 1 212 ? 27.905 0.397 -65.874 1.00 53.47 212 GLN A C 1
ATOM 1691 O O . GLN A 1 212 ? 27.291 0.805 -64.893 1.00 53.47 212 GLN A O 1
ATOM 1696 N N . ARG A 1 213 ? 28.179 -0.902 -66.053 1.00 56.12 213 ARG A N 1
ATOM 1697 C CA . ARG A 1 213 ? 27.837 -1.933 -65.057 1.00 56.12 213 ARG A CA 1
ATOM 1698 C C . ARG A 1 213 ? 28.638 -1.767 -63.765 1.00 56.12 213 ARG A C 1
ATOM 1700 O O . ARG A 1 213 ? 28.060 -1.866 -62.689 1.00 56.12 213 ARG A O 1
ATOM 1707 N N . GLU A 1 214 ? 29.930 -1.456 -63.872 1.00 54.56 214 GLU A N 1
ATOM 1708 C CA . GLU A 1 214 ? 30.792 -1.137 -62.723 1.00 54.56 214 GLU A CA 1
ATOM 1709 C C . GLU A 1 214 ? 30.272 0.094 -61.960 1.00 54.56 214 GLU A C 1
ATOM 1711 O O . GLU A 1 214 ? 30.149 0.053 -60.738 1.00 54.56 214 GLU A O 1
ATOM 1716 N N . LEU A 1 215 ? 29.876 1.158 -62.673 1.00 53.28 215 LEU A N 1
ATOM 1717 C CA . LEU A 1 215 ? 29.259 2.352 -62.077 1.00 53.28 215 LEU A CA 1
ATOM 1718 C C . LEU A 1 215 ? 27.906 2.060 -61.411 1.00 53.28 215 LEU A C 1
ATOM 1720 O O . LEU A 1 215 ? 27.621 2.628 -60.360 1.00 53.28 215 LEU A O 1
ATOM 1724 N N . HIS A 1 216 ? 27.089 1.174 -61.985 1.00 52.25 216 HIS A N 1
ATOM 1725 C CA . HIS A 1 216 ? 25.802 0.782 -61.405 1.00 52.25 216 HIS A CA 1
ATOM 1726 C C . HIS A 1 216 ? 25.979 -0.030 -60.114 1.00 52.25 216 HIS A C 1
ATOM 1728 O O . HIS A 1 216 ? 25.327 0.253 -59.113 1.00 52.25 216 HIS A O 1
ATOM 1734 N N . SER A 1 217 ? 26.916 -0.986 -60.098 1.00 51.97 217 SER A N 1
ATOM 1735 C CA . SER A 1 217 ? 27.260 -1.755 -58.892 1.00 51.97 217 SER A CA 1
ATOM 1736 C C . SER A 1 217 ? 27.832 -0.860 -57.783 1.00 51.97 217 SER A C 1
ATOM 1738 O O . SER A 1 217 ? 27.483 -1.001 -56.609 1.00 51.97 217 SER A O 1
ATOM 1740 N N . LEU A 1 218 ? 28.648 0.130 -58.158 1.00 52.12 218 LEU A N 1
ATOM 1741 C CA . LEU A 1 218 ? 29.102 1.196 -57.266 1.00 52.12 218 LEU A CA 1
ATOM 1742 C C . LEU A 1 218 ? 27.925 2.001 -56.693 1.00 52.12 218 LEU A C 1
ATOM 1744 O O . LEU A 1 218 ? 27.873 2.230 -55.486 1.00 52.12 218 LEU A O 1
ATOM 1748 N N . GLN A 1 219 ? 26.955 2.384 -57.524 1.00 52.50 219 GLN A N 1
ATOM 1749 C CA . GLN A 1 219 ? 25.755 3.113 -57.102 1.00 52.50 219 GLN A CA 1
ATOM 1750 C C . GLN A 1 219 ? 24.904 2.334 -56.092 1.00 52.50 219 GLN A C 1
ATOM 1752 O O . GLN A 1 219 ? 24.477 2.910 -55.092 1.00 52.50 219 GLN A O 1
ATOM 1757 N N . GLU A 1 220 ? 24.694 1.037 -56.316 1.00 54.22 220 GLU A N 1
ATOM 1758 C CA . GLU A 1 220 ? 23.944 0.170 -55.398 1.00 54.22 220 GLU A CA 1
ATOM 1759 C C . GLU A 1 220 ? 24.634 0.076 -54.031 1.00 54.22 220 GLU A C 1
ATOM 1761 O O . GLU A 1 220 ? 23.997 0.319 -53.005 1.00 54.22 220 GLU A O 1
ATOM 1766 N N . SER A 1 221 ? 25.956 -0.133 -54.008 1.00 51.62 221 SER A N 1
ATOM 1767 C CA . SER A 1 221 ? 26.716 -0.187 -52.749 1.00 51.62 221 SER A CA 1
ATOM 1768 C C . SER A 1 221 ? 26.682 1.131 -51.952 1.00 51.62 221 SER A C 1
ATOM 1770 O O . SER A 1 221 ? 26.624 1.130 -50.724 1.00 51.62 221 SER A O 1
ATOM 1772 N N . VAL A 1 222 ? 26.639 2.280 -52.633 1.00 52.62 222 VAL A N 1
ATOM 1773 C CA . VAL A 1 222 ? 26.515 3.606 -52.000 1.00 52.62 222 VAL A CA 1
ATOM 1774 C C . VAL A 1 222 ? 25.131 3.825 -51.389 1.00 52.62 222 VAL A C 1
ATOM 1776 O O . VAL A 1 222 ? 25.011 4.462 -50.338 1.00 52.62 222 VAL A O 1
ATOM 1779 N N . ILE A 1 223 ? 24.083 3.319 -52.040 1.00 54.09 223 ILE A N 1
ATOM 1780 C CA . ILE A 1 223 ? 22.707 3.399 -51.540 1.00 54.09 223 ILE A CA 1
ATOM 1781 C C . ILE A 1 223 ? 22.560 2.547 -50.277 1.00 54.09 223 ILE A C 1
ATOM 1783 O O . ILE A 1 223 ? 21.995 3.029 -49.294 1.00 54.09 223 ILE A O 1
ATOM 1787 N N . GLU A 1 224 ? 23.121 1.336 -50.263 1.00 54.53 224 GLU A N 1
ATOM 1788 C CA . GLU A 1 224 ? 23.139 0.472 -49.075 1.00 54.53 224 GLU A CA 1
ATOM 1789 C C . GLU A 1 224 ? 23.861 1.146 -47.897 1.00 54.53 224 GLU A C 1
ATOM 1791 O O . GLU A 1 224 ? 23.324 1.208 -46.790 1.00 54.53 224 GLU A O 1
ATOM 1796 N N . LEU A 1 225 ? 25.022 1.768 -48.135 1.00 52.78 225 LEU A N 1
ATOM 1797 C CA . LEU A 1 225 ? 25.750 2.510 -47.097 1.00 52.78 225 LEU A CA 1
ATOM 1798 C C . LEU A 1 225 ? 24.974 3.723 -46.562 1.00 52.78 225 LEU A C 1
ATOM 1800 O O . LEU A 1 225 ? 24.981 3.986 -45.358 1.00 52.78 225 LEU A O 1
ATOM 1804 N N . ALA A 1 226 ? 24.268 4.454 -47.428 1.00 52.19 226 ALA A N 1
ATOM 1805 C CA . ALA A 1 226 ? 23.433 5.579 -47.011 1.00 52.19 226 ALA A CA 1
ATOM 1806 C C . ALA A 1 226 ? 22.218 5.129 -46.176 1.00 52.19 226 ALA A C 1
ATOM 1808 O O . ALA A 1 226 ? 21.829 5.815 -45.227 1.00 52.19 226 ALA A O 1
ATOM 1809 N N . GLN A 1 227 ? 21.632 3.972 -46.498 1.00 57.25 227 GLN A N 1
ATOM 1810 C CA . GLN A 1 227 ? 20.538 3.377 -45.726 1.00 57.25 227 GLN A CA 1
ATOM 1811 C C . GLN A 1 227 ? 21.006 2.921 -44.341 1.00 57.25 227 GLN A C 1
ATOM 1813 O O . GLN A 1 227 ? 20.355 3.239 -43.343 1.00 57.25 227 GLN A O 1
ATOM 1818 N N . LEU A 1 228 ? 22.157 2.251 -44.270 1.00 54.19 228 LEU A N 1
ATOM 1819 C CA . LEU A 1 228 ? 22.766 1.819 -43.012 1.00 54.19 228 LEU A CA 1
ATOM 1820 C C . LEU A 1 228 ? 23.117 3.016 -42.113 1.00 54.19 228 LEU A C 1
ATOM 1822 O O . LEU A 1 228 ? 22.817 3.000 -40.919 1.00 54.19 228 LEU A O 1
ATOM 1826 N N . TYR A 1 229 ? 23.659 4.100 -42.682 1.00 56.53 229 TYR A N 1
ATOM 1827 C CA . TYR A 1 229 ? 23.927 5.339 -41.942 1.00 56.53 229 TYR A CA 1
ATOM 1828 C C . TYR A 1 229 ? 22.652 5.958 -41.349 1.00 56.53 229 TYR A C 1
ATOM 1830 O O . TYR A 1 229 ? 22.630 6.351 -40.183 1.00 56.53 229 TYR A O 1
ATOM 1838 N N . LYS A 1 230 ? 21.564 5.994 -42.127 1.00 57.41 230 LYS A N 1
ATOM 1839 C CA . LYS A 1 230 ? 20.273 6.535 -41.681 1.00 57.41 230 LYS A CA 1
ATOM 1840 C C . LYS A 1 230 ? 19.669 5.724 -40.528 1.00 57.41 230 LYS A C 1
ATOM 1842 O O . LYS A 1 230 ? 19.105 6.305 -39.606 1.00 57.41 230 LYS A O 1
ATOM 1847 N N . GLN A 1 231 ? 19.825 4.398 -40.549 1.00 57.69 231 GLN A N 1
ATOM 1848 C CA . GLN A 1 231 ? 19.429 3.532 -39.430 1.00 57.69 231 GLN A CA 1
ATOM 1849 C C . GLN A 1 231 ? 20.241 3.826 -38.162 1.00 57.69 231 GLN A C 1
ATOM 1851 O O . GLN A 1 231 ? 19.692 3.826 -37.061 1.00 57.69 231 GLN A O 1
ATOM 1856 N N . LEU A 1 232 ? 21.533 4.122 -38.312 1.00 54.06 232 LEU A N 1
ATOM 1857 C CA . LEU A 1 232 ? 22.421 4.440 -37.196 1.00 54.06 232 LEU A CA 1
ATOM 1858 C C . LEU A 1 232 ? 22.078 5.806 -36.566 1.00 54.06 232 LEU A C 1
ATOM 1860 O O . LEU A 1 232 ? 21.999 5.900 -35.343 1.00 54.06 232 LEU A O 1
ATOM 1864 N N . GLU A 1 233 ? 21.781 6.840 -37.367 1.00 60.97 233 GLU A N 1
ATOM 1865 C CA . GLU A 1 233 ? 21.281 8.136 -36.858 1.00 60.97 233 GLU A CA 1
ATOM 1866 C C . GLU A 1 233 ? 19.969 7.982 -36.073 1.00 60.97 233 GLU A C 1
ATOM 1868 O O . GLU A 1 233 ? 19.808 8.588 -35.013 1.00 60.97 233 GLU A O 1
ATOM 1873 N N . GLN A 1 234 ? 19.049 7.143 -36.558 1.00 60.12 234 GLN A N 1
ATOM 1874 C CA . GLN A 1 234 ? 17.771 6.903 -35.890 1.00 60.12 234 GLN A CA 1
ATOM 1875 C C . GLN A 1 234 ? 17.959 6.196 -34.539 1.00 60.12 234 GLN A C 1
ATOM 1877 O O . GLN A 1 234 ? 17.387 6.623 -33.540 1.00 60.12 234 GLN A O 1
ATOM 1882 N N . MET A 1 235 ? 18.848 5.199 -34.468 1.00 53.91 235 MET A N 1
ATOM 1883 C CA . MET A 1 235 ? 19.197 4.538 -33.206 1.00 53.91 235 MET A CA 1
ATOM 1884 C C . MET A 1 235 ? 19.842 5.483 -32.180 1.00 53.91 235 MET A C 1
ATOM 1886 O O . MET A 1 235 ? 19.569 5.346 -30.988 1.00 53.91 235 MET A O 1
ATOM 1890 N N . ILE A 1 236 ? 20.685 6.426 -32.621 1.00 57.59 236 ILE A N 1
ATOM 1891 C CA . ILE A 1 236 ? 21.276 7.450 -31.741 1.00 57.59 236 ILE A CA 1
ATOM 1892 C C . ILE A 1 236 ? 20.186 8.404 -31.229 1.00 57.59 236 ILE A C 1
ATOM 1894 O O . ILE A 1 236 ? 20.164 8.733 -30.046 1.00 57.59 236 ILE A O 1
ATOM 1898 N N . SER A 1 237 ? 19.257 8.819 -32.095 1.00 58.69 237 SER A N 1
ATOM 1899 C CA . SER A 1 237 ? 18.144 9.695 -31.709 1.00 58.69 237 SER A CA 1
ATOM 1900 C C . SER A 1 237 ? 17.209 9.034 -30.692 1.00 58.69 237 SER A C 1
ATOM 1902 O O . SER A 1 237 ? 16.796 9.680 -29.733 1.00 58.69 237 SER A O 1
ATOM 1904 N N . ASP A 1 238 ? 16.896 7.749 -30.868 1.00 56.34 238 ASP A N 1
ATOM 1905 C CA . ASP A 1 238 ? 16.044 7.001 -29.937 1.00 56.34 238 ASP A CA 1
ATOM 1906 C C . ASP A 1 238 ? 16.718 6.833 -28.560 1.00 56.34 238 ASP A C 1
ATOM 1908 O O . ASP A 1 238 ? 16.050 6.878 -27.525 1.00 56.34 238 ASP A O 1
ATOM 1912 N N . GLN A 1 239 ? 18.053 6.698 -28.524 1.00 56.97 239 GLN A N 1
ATOM 1913 C CA . GLN A 1 239 ? 18.825 6.714 -27.274 1.00 56.97 239 GLN A CA 1
ATOM 1914 C C . GLN A 1 239 ? 18.759 8.072 -26.565 1.00 56.97 239 GLN A C 1
ATOM 1916 O O . GLN A 1 239 ? 18.655 8.109 -25.339 1.00 56.97 239 GLN A O 1
ATOM 1921 N N . ASP A 1 240 ? 18.775 9.175 -27.315 1.00 57.06 240 ASP A N 1
ATOM 1922 C CA . ASP A 1 240 ? 18.679 10.523 -26.752 1.00 57.06 240 ASP A CA 1
ATOM 1923 C C . ASP A 1 240 ? 17.302 10.811 -26.145 1.00 57.06 240 ASP A C 1
ATOM 1925 O O . ASP A 1 240 ? 17.233 11.428 -25.084 1.00 57.06 240 ASP A O 1
ATOM 1929 N N . VAL A 1 241 ? 16.219 10.307 -26.745 1.00 57.47 241 VAL A N 1
ATOM 1930 C CA . VAL A 1 241 ? 14.865 10.414 -26.172 1.00 57.47 241 VAL A CA 1
ATOM 1931 C C . VAL A 1 241 ? 14.755 9.609 -24.876 1.00 57.47 241 VAL A C 1
ATOM 1933 O O . VAL A 1 241 ? 14.301 10.136 -23.862 1.00 57.47 241 VAL A O 1
ATOM 1936 N N . ALA A 1 242 ? 15.241 8.363 -24.870 1.00 54.03 242 ALA A N 1
ATOM 1937 C CA . ALA A 1 242 ? 15.228 7.523 -23.673 1.00 54.03 242 ALA A CA 1
ATOM 1938 C C . ALA A 1 242 ? 16.060 8.129 -22.526 1.00 54.03 242 ALA A C 1
ATOM 1940 O O . ALA A 1 242 ? 15.660 8.065 -21.364 1.00 54.03 242 ALA A O 1
ATOM 1941 N N . PHE A 1 243 ? 17.202 8.753 -22.837 1.00 53.09 243 PHE A N 1
ATOM 1942 C CA . PHE A 1 243 ? 18.023 9.419 -21.827 1.00 53.09 243 PHE A CA 1
ATOM 1943 C C . PHE A 1 243 ? 17.420 10.753 -21.367 1.00 53.09 243 PHE A C 1
ATOM 1945 O O . PHE A 1 243 ? 17.502 11.050 -20.183 1.00 53.09 243 PHE A O 1
ATOM 1952 N N . GLN A 1 244 ? 16.753 11.520 -22.238 1.00 51.72 244 GLN A N 1
ATOM 1953 C CA . GLN A 1 244 ? 16.014 12.728 -21.840 1.00 51.72 244 GLN A CA 1
ATOM 1954 C C . GLN A 1 244 ? 14.831 12.422 -20.915 1.00 51.72 244 GLN A C 1
ATOM 1956 O O . GLN A 1 244 ? 14.561 13.195 -19.998 1.00 51.72 244 GLN A O 1
ATOM 1961 N N . GLU A 1 245 ? 14.134 11.301 -21.107 1.00 52.84 245 GLU A N 1
ATOM 1962 C CA . GLU A 1 245 ? 13.079 10.857 -20.186 1.00 52.84 245 GLU A CA 1
ATOM 1963 C C . GLU A 1 245 ? 13.651 10.472 -18.812 1.00 52.84 245 GLU A C 1
ATOM 1965 O O . GLU A 1 245 ? 13.083 10.831 -17.775 1.00 52.84 245 GLU A O 1
ATOM 1970 N N . ILE A 1 246 ? 14.821 9.821 -18.792 1.00 48.06 246 ILE A N 1
ATOM 1971 C CA . ILE A 1 246 ? 15.556 9.512 -17.560 1.00 48.06 246 ILE A CA 1
ATOM 1972 C C . ILE A 1 246 ? 16.101 10.799 -16.914 1.00 48.06 246 ILE A C 1
ATOM 1974 O O . ILE A 1 246 ? 15.924 10.981 -15.714 1.00 48.06 246 ILE A O 1
ATOM 1978 N N . GLU A 1 247 ? 16.666 11.747 -17.664 1.00 41.75 247 GLU A N 1
ATOM 1979 C CA . GLU A 1 247 ? 17.099 13.061 -17.159 1.00 41.75 247 GLU A CA 1
ATOM 1980 C C . GLU A 1 247 ? 15.930 13.889 -16.631 1.00 41.75 247 GLU A C 1
ATOM 1982 O O . GLU A 1 247 ? 16.063 14.519 -15.590 1.00 41.75 247 GLU A O 1
ATOM 1987 N N . ALA A 1 248 ? 14.762 13.866 -17.273 1.00 44.38 248 ALA A N 1
ATOM 1988 C CA . ALA A 1 248 ? 13.574 14.534 -16.752 1.00 44.38 248 ALA A CA 1
ATOM 1989 C C . ALA A 1 248 ? 13.114 13.916 -15.422 1.00 44.38 248 ALA A C 1
ATOM 1991 O O . ALA A 1 248 ? 12.543 14.618 -14.586 1.00 44.38 248 ALA A O 1
ATOM 1992 N N . SER A 1 249 ? 13.368 12.621 -15.209 1.00 45.12 249 SER A N 1
ATOM 1993 C CA . SER A 1 249 ? 13.107 11.946 -13.936 1.00 45.12 249 SER A CA 1
ATOM 1994 C C . SER A 1 249 ? 14.174 12.249 -12.872 1.00 45.12 249 SER A C 1
ATOM 1996 O O . SER A 1 249 ? 13.829 12.496 -11.719 1.00 45.12 249 SER A O 1
ATOM 1998 N N . VAL A 1 250 ? 15.451 12.333 -13.262 1.00 41.47 250 VAL A N 1
ATOM 1999 C CA . VAL A 1 250 ? 16.582 12.614 -12.363 1.00 41.47 250 VAL A CA 1
ATOM 2000 C C . VAL A 1 250 ? 16.663 14.098 -11.999 1.00 41.47 250 VAL A C 1
ATOM 2002 O O . VAL A 1 250 ? 16.866 14.407 -10.840 1.00 41.47 250 VAL A O 1
ATOM 2005 N N . PHE A 1 251 ? 16.403 15.030 -12.917 1.00 38.25 251 PHE A N 1
ATOM 2006 C CA . PHE A 1 251 ? 16.356 16.474 -12.644 1.00 38.25 251 PHE A CA 1
ATOM 2007 C C . PHE A 1 251 ? 15.188 16.866 -11.723 1.00 38.25 251 PHE A C 1
ATOM 2009 O O . PHE A 1 251 ? 15.270 17.849 -10.984 1.00 38.25 251 PHE A O 1
ATOM 2016 N N . ARG A 1 252 ? 14.091 16.094 -11.735 1.00 45.22 252 ARG A N 1
ATOM 2017 C CA . ARG A 1 252 ? 13.047 16.201 -10.702 1.00 45.22 252 ARG A CA 1
ATOM 2018 C C . ARG A 1 252 ? 13.606 15.771 -9.346 1.00 45.22 252 ARG A C 1
ATOM 2020 O O . ARG A 1 252 ? 13.494 16.532 -8.396 1.00 45.22 252 ARG A O 1
ATOM 2027 N N . ALA A 1 253 ? 14.299 14.633 -9.297 1.00 40.72 253 ALA A N 1
ATOM 2028 C CA . ALA A 1 253 ? 14.941 14.148 -8.078 1.00 40.72 253 ALA A CA 1
ATOM 2029 C C . ALA A 1 253 ? 16.061 15.081 -7.557 1.00 40.72 253 ALA A C 1
ATOM 2031 O O . ALA A 1 253 ? 16.163 15.291 -6.356 1.00 40.72 253 ALA A O 1
ATOM 2032 N N . GLU A 1 254 ? 16.869 15.693 -8.428 1.00 35.06 254 GLU A N 1
ATOM 2033 C CA . GLU A 1 254 ? 17.952 16.619 -8.057 1.00 35.06 254 GLU A CA 1
ATOM 2034 C C . GLU A 1 254 ? 17.412 17.965 -7.545 1.00 35.06 254 GLU A C 1
ATOM 2036 O O . GLU A 1 254 ? 17.913 18.467 -6.541 1.00 35.06 254 GLU A O 1
ATOM 2041 N N . ASN A 1 255 ? 16.339 18.513 -8.137 1.00 39.62 255 ASN A N 1
ATOM 2042 C CA . ASN A 1 255 ? 15.650 19.690 -7.579 1.00 39.62 255 ASN A CA 1
ATOM 2043 C C . ASN A 1 255 ? 15.040 19.415 -6.197 1.00 39.62 255 ASN A C 1
ATOM 2045 O O . ASN A 1 255 ? 14.942 20.322 -5.366 1.00 39.62 255 ASN A O 1
ATOM 2049 N N . ASP A 1 256 ? 14.618 18.176 -5.952 1.00 44.06 256 ASP A N 1
ATOM 2050 C CA . ASP A 1 256 ? 14.091 17.756 -4.656 1.00 44.06 256 ASP A CA 1
ATOM 2051 C C . ASP A 1 256 ? 15.223 17.585 -3.619 1.00 44.06 256 ASP A C 1
ATOM 2053 O O . ASP A 1 256 ? 15.032 17.890 -2.440 1.00 44.06 256 ASP A O 1
ATOM 2057 N N . ILE A 1 257 ? 16.431 17.211 -4.060 1.00 39.19 257 ILE A N 1
ATOM 2058 C CA . ILE A 1 257 ? 17.644 17.098 -3.231 1.00 39.19 257 ILE A CA 1
ATOM 2059 C C . ILE A 1 257 ? 18.262 18.475 -2.918 1.00 39.19 257 ILE A C 1
ATOM 2061 O O . ILE A 1 257 ? 18.606 18.731 -1.764 1.00 39.19 257 ILE A O 1
ATOM 2065 N N . GLU A 1 258 ? 18.356 19.403 -3.876 1.00 34.56 258 GLU A N 1
ATOM 2066 C CA . GLU A 1 258 ? 18.863 20.769 -3.627 1.00 34.56 258 GLU A CA 1
ATOM 2067 C C . GLU A 1 258 ? 17.955 21.571 -2.685 1.00 34.56 258 GLU A C 1
ATOM 2069 O O . GLU A 1 258 ? 18.449 22.306 -1.824 1.00 34.56 258 GLU A O 1
ATOM 2074 N N . LYS A 1 259 ? 16.631 21.369 -2.759 1.00 41.69 259 LYS A N 1
ATOM 2075 C CA . LYS A 1 259 ? 15.709 21.890 -1.738 1.00 41.69 259 LYS A CA 1
ATOM 2076 C C . LYS A 1 259 ? 16.013 21.308 -0.357 1.00 41.69 259 LYS A C 1
ATOM 2078 O O . LYS A 1 259 ? 15.996 22.055 0.618 1.00 41.69 259 LYS A O 1
ATOM 2083 N N . GLY A 1 260 ? 16.364 20.023 -0.283 1.00 33.25 260 GLY A N 1
ATOM 2084 C CA . GLY A 1 260 ? 16.778 19.356 0.954 1.00 33.25 260 GLY A CA 1
ATOM 2085 C C . GLY A 1 260 ? 18.112 19.852 1.533 1.00 33.25 260 GLY A C 1
ATOM 2086 O O . GLY A 1 260 ? 18.235 19.974 2.749 1.00 33.25 260 GLY A O 1
ATOM 2087 N N . HIS A 1 261 ? 19.100 20.199 0.699 1.00 30.78 261 HIS A N 1
ATOM 2088 C CA . HIS A 1 261 ? 20.432 20.619 1.165 1.00 30.78 261 HIS A CA 1
ATOM 2089 C C . HIS A 1 261 ? 20.510 22.064 1.682 1.00 30.78 261 HIS A C 1
ATOM 2091 O O . HIS A 1 261 ? 21.392 22.367 2.486 1.00 30.78 261 HIS A O 1
ATOM 2097 N N . SER A 1 262 ? 19.589 22.951 1.290 1.00 32.66 262 SER A N 1
ATOM 2098 C CA . SER A 1 262 ? 19.543 24.324 1.825 1.00 32.66 262 SER A CA 1
ATOM 2099 C C . SER A 1 262 ? 18.977 24.427 3.254 1.00 32.66 262 SER A C 1
ATOM 2101 O O . SER A 1 262 ? 19.166 25.452 3.908 1.00 32.66 262 SER A O 1
ATOM 2103 N N . GLU A 1 263 ? 18.342 23.367 3.774 1.00 36.03 263 GLU A N 1
ATOM 2104 C CA . GLU A 1 263 ? 17.716 23.350 5.110 1.00 36.03 263 GLU A CA 1
ATOM 2105 C C . GLU A 1 263 ? 18.618 22.788 6.230 1.00 36.03 263 GLU A C 1
ATOM 2107 O O . GLU A 1 263 ? 18.264 22.886 7.403 1.00 36.03 263 GLU A O 1
ATOM 2112 N N . VAL A 1 264 ? 19.809 22.251 5.928 1.00 31.05 264 VAL A N 1
ATOM 2113 C CA . VAL A 1 264 ? 20.683 21.585 6.931 1.00 31.05 264 VAL A CA 1
ATOM 2114 C C . VAL A 1 264 ? 21.660 22.559 7.616 1.00 31.05 264 VAL A C 1
ATOM 2116 O O . VAL A 1 264 ? 22.744 22.198 8.071 1.00 31.05 264 VAL A O 1
ATOM 2119 N N . GLY A 1 265 ? 21.279 23.831 7.709 1.00 30.66 265 GLY A N 1
ATOM 2120 C CA . GLY A 1 265 ? 22.000 24.847 8.463 1.00 30.66 265 GLY A CA 1
ATOM 2121 C C . GLY A 1 265 ? 21.231 25.234 9.718 1.00 30.66 265 GLY A C 1
ATOM 2122 O O . GLY A 1 265 ? 20.355 26.086 9.645 1.00 30.66 265 GLY A O 1
ATOM 2123 N N . VAL A 1 266 ? 21.655 24.691 10.865 1.00 32.31 266 VAL A N 1
ATOM 2124 C CA . VAL A 1 266 ? 21.243 25.035 12.245 1.00 32.31 266 VAL A CA 1
ATOM 2125 C C . VAL A 1 266 ? 20.041 24.249 12.794 1.00 32.31 266 VAL A C 1
ATOM 2127 O O . VAL A 1 266 ? 18.911 24.722 12.814 1.00 32.31 266 VAL A O 1
ATOM 2130 N N . ALA A 1 267 ? 20.318 23.082 13.383 1.00 28.30 267 ALA A N 1
ATOM 2131 C CA . ALA A 1 267 ? 19.417 22.429 14.334 1.00 28.30 267 ALA A CA 1
ATOM 2132 C C . ALA A 1 267 ? 20.232 21.829 15.487 1.00 28.30 267 ALA A C 1
ATOM 2134 O O . ALA A 1 267 ? 20.768 20.729 15.390 1.00 28.30 267 ALA A O 1
ATOM 2135 N N . LEU A 1 268 ? 20.365 22.575 16.581 1.00 33.16 268 LEU A N 1
ATOM 2136 C CA . LEU A 1 268 ? 20.914 22.058 17.833 1.00 33.16 268 LEU A CA 1
ATOM 2137 C C . LEU A 1 268 ? 20.251 22.772 19.007 1.00 33.16 268 LEU A C 1
ATOM 2139 O O . LEU A 1 268 ? 20.877 23.627 19.613 1.00 33.16 268 LEU A O 1
ATOM 2143 N N . VAL A 1 269 ? 18.996 22.422 19.316 1.00 28.48 269 VAL A N 1
ATOM 2144 C CA . VAL A 1 269 ? 18.436 22.432 20.682 1.00 28.48 269 VAL A CA 1
ATOM 2145 C C . VAL A 1 269 ? 17.218 21.479 20.715 1.00 28.48 269 VAL A C 1
ATOM 2147 O O . VAL A 1 269 ? 16.140 21.867 20.300 1.00 28.48 269 VAL A O 1
ATOM 2150 N N . HIS A 1 270 ? 17.413 20.252 21.221 1.00 33.78 270 HIS A N 1
ATOM 2151 C CA . HIS A 1 270 ? 16.412 19.264 21.698 1.00 33.78 270 HIS A CA 1
ATOM 2152 C C . HIS A 1 270 ? 15.187 18.914 20.809 1.00 33.78 270 HIS A C 1
ATOM 2154 O O . HIS A 1 270 ? 14.217 19.660 20.783 1.00 33.78 270 HIS A O 1
ATOM 2160 N N . GLY A 1 271 ? 15.125 17.693 20.250 1.00 31.48 271 GLY A N 1
ATOM 2161 C CA . GLY A 1 271 ? 13.853 17.101 19.785 1.00 31.48 271 GLY A CA 1
ATOM 2162 C C . GLY A 1 271 ? 14.009 15.977 18.754 1.00 31.48 271 GLY A C 1
ATOM 2163 O O . GLY A 1 271 ? 14.764 16.116 17.802 1.00 31.48 271 GLY A O 1
ATOM 2164 N N . TYR A 1 272 ? 13.323 14.851 18.957 1.00 43.22 272 TYR A N 1
ATOM 2165 C CA . TYR A 1 272 ? 13.378 13.615 18.161 1.00 43.22 272 TYR A CA 1
ATOM 2166 C C . TYR A 1 272 ? 13.328 13.835 16.633 1.00 43.22 272 TYR A C 1
ATOM 2168 O O . TYR A 1 272 ? 12.276 14.145 16.073 1.00 43.22 272 TYR A O 1
ATOM 2176 N N . SER A 1 273 ? 14.435 13.596 15.924 1.00 49.09 273 SER A N 1
ATOM 2177 C CA . SER A 1 273 ? 14.434 13.546 14.459 1.00 49.09 273 SER A CA 1
ATOM 2178 C C . SER A 1 273 ? 13.887 12.194 13.986 1.00 49.09 273 SER A C 1
ATOM 2180 O O . SER A 1 273 ? 14.601 11.196 13.905 1.00 49.09 273 SER A O 1
ATOM 2182 N N . ALA A 1 274 ? 12.586 12.133 13.685 1.00 60.50 274 ALA A N 1
ATOM 2183 C CA . ALA A 1 274 ? 11.991 10.944 13.074 1.00 60.50 274 ALA A CA 1
ATOM 2184 C C . ALA A 1 274 ? 12.689 10.637 11.736 1.00 60.50 274 ALA A C 1
ATOM 2186 O O . ALA A 1 274 ? 12.712 11.488 10.837 1.00 60.50 274 ALA A O 1
ATOM 2187 N N . ARG A 1 275 ? 13.246 9.424 11.602 1.00 76.38 275 ARG A N 1
ATOM 2188 C CA . ARG A 1 275 ? 13.848 8.943 10.346 1.00 76.38 275 ARG A CA 1
ATOM 2189 C C . ARG A 1 275 ? 12.753 8.859 9.272 1.00 76.38 275 ARG A C 1
ATOM 2191 O O . ARG A 1 275 ? 11.584 8.634 9.597 1.00 76.38 275 ARG A O 1
ATOM 2198 N N . ARG A 1 276 ? 13.096 9.075 7.998 1.00 83.00 276 ARG A N 1
ATOM 2199 C CA . ARG A 1 276 ? 12.108 9.221 6.910 1.00 83.00 276 ARG A CA 1
ATOM 2200 C C . ARG A 1 276 ? 12.337 8.188 5.807 1.00 83.00 276 ARG A C 1
ATOM 2202 O O . ARG A 1 276 ? 13.470 7.793 5.548 1.00 83.00 276 ARG A O 1
ATOM 2209 N N . LEU A 1 277 ? 11.253 7.767 5.158 1.00 84.25 277 LEU A N 1
ATOM 2210 C CA . LEU A 1 277 ? 11.277 7.036 3.891 1.00 84.25 277 LEU A CA 1
ATOM 2211 C C . LEU A 1 277 ? 10.604 7.905 2.830 1.00 84.25 277 LEU A C 1
ATOM 2213 O O . LEU A 1 277 ? 9.472 8.363 3.019 1.00 84.25 277 LEU A O 1
ATOM 2217 N N . VAL A 1 278 ? 11.318 8.130 1.730 1.00 85.81 278 VAL A N 1
ATOM 2218 C CA . VAL A 1 278 ? 10.899 8.992 0.621 1.00 85.81 278 VAL A CA 1
ATOM 2219 C C . VAL A 1 278 ? 10.780 8.140 -0.635 1.00 85.81 278 VAL A C 1
ATOM 2221 O O . VAL A 1 278 ? 11.695 7.383 -0.955 1.00 85.81 278 VAL A O 1
ATOM 2224 N N . GLY A 1 279 ? 9.647 8.225 -1.333 1.00 84.31 279 GLY A N 1
ATOM 2225 C CA . GLY A 1 279 ? 9.444 7.469 -2.573 1.00 84.31 279 GLY A CA 1
ATOM 2226 C C . GLY A 1 279 ? 8.043 7.565 -3.167 1.00 84.31 279 GLY A C 1
ATOM 2227 O O . GLY A 1 279 ? 7.906 7.499 -4.383 1.00 84.31 279 GLY A O 1
ATOM 2228 N N . HIS A 1 280 ? 7.011 7.767 -2.346 1.00 91.25 280 HIS A N 1
ATOM 2229 C CA . HIS A 1 280 ? 5.665 8.051 -2.847 1.00 91.25 280 HIS A CA 1
ATOM 2230 C C . HIS A 1 280 ? 5.531 9.502 -3.317 1.00 91.25 280 HIS A C 1
ATOM 2232 O O . HIS A 1 280 ? 6.165 10.404 -2.766 1.00 91.25 280 HIS A O 1
ATOM 2238 N N . SER A 1 281 ? 4.659 9.735 -4.302 1.00 88.88 281 SER A N 1
ATOM 2239 C CA . SER A 1 281 ? 4.384 11.082 -4.832 1.00 88.88 281 SER A CA 1
ATOM 2240 C C . SER A 1 281 ? 3.084 11.703 -4.310 1.00 88.88 281 SER A C 1
ATOM 2242 O O . SER A 1 281 ? 2.761 12.836 -4.656 1.00 88.88 281 SER A O 1
ATOM 2244 N N . ASP A 1 282 ? 2.308 10.957 -3.523 1.00 92.25 282 ASP A N 1
ATOM 2245 C CA . ASP A 1 282 ? 1.040 11.391 -2.927 1.00 92.25 282 ASP A CA 1
ATOM 2246 C C . ASP A 1 282 ? 0.824 10.678 -1.571 1.00 92.25 282 ASP A C 1
ATOM 2248 O O . ASP A 1 282 ? 1.669 9.896 -1.129 1.00 92.25 282 ASP A O 1
ATOM 2252 N N . TRP A 1 283 ? -0.297 10.939 -0.897 1.00 94.69 283 TRP A N 1
ATOM 2253 C CA . TRP A 1 283 ? -0.588 10.515 0.477 1.00 94.69 283 TRP A CA 1
ATOM 2254 C C . TRP A 1 283 ? -0.393 9.014 0.686 1.00 94.69 283 TRP A C 1
ATOM 2256 O O . TRP A 1 283 ? -0.925 8.210 -0.082 1.00 94.69 283 TRP A O 1
ATOM 2266 N N . VAL A 1 284 ? 0.269 8.642 1.783 1.00 96.56 284 VAL A N 1
ATOM 2267 C CA . VAL A 1 284 ? 0.472 7.237 2.164 1.00 96.56 284 VAL A CA 1
ATOM 2268 C C . VAL A 1 284 ? -0.736 6.738 2.953 1.00 96.56 284 VAL A C 1
ATOM 2270 O O . VAL A 1 284 ? -0.946 7.092 4.115 1.00 96.56 284 VAL A O 1
ATOM 2273 N N . THR A 1 285 ? -1.566 5.937 2.296 1.00 96.19 285 THR A N 1
ATOM 2274 C CA . THR A 1 285 ? -2.915 5.570 2.749 1.00 96.19 285 THR A CA 1
ATOM 2275 C C . THR A 1 285 ? -2.947 4.384 3.698 1.00 96.19 285 THR A C 1
ATOM 2277 O O . THR A 1 285 ? -3.807 4.353 4.574 1.00 96.19 285 THR A O 1
ATOM 2280 N N . ALA A 1 286 ? -2.018 3.440 3.561 1.00 96.25 286 ALA A N 1
ATOM 2281 C CA . ALA A 1 286 ? -1.874 2.302 4.457 1.00 96.25 286 ALA A CA 1
ATOM 2282 C C . ALA A 1 286 ? -0.434 1.783 4.456 1.00 96.25 286 ALA A C 1
ATOM 2284 O O . ALA A 1 286 ? 0.325 1.973 3.501 1.00 96.25 286 ALA A O 1
ATOM 2285 N N . ILE A 1 287 ? -0.072 1.130 5.556 1.00 96.81 287 ILE A N 1
ATOM 2286 C CA . ILE A 1 287 ? 1.228 0.501 5.766 1.00 96.81 287 ILE A CA 1
ATOM 2287 C C . ILE A 1 287 ? 0.959 -0.909 6.277 1.00 96.81 287 ILE A C 1
ATOM 2289 O O . ILE A 1 287 ? 0.134 -1.094 7.170 1.00 96.81 287 ILE A O 1
ATOM 2293 N N . ALA A 1 288 ? 1.666 -1.889 5.728 1.00 95.25 288 ALA A N 1
ATOM 2294 C CA . ALA A 1 288 ? 1.630 -3.262 6.194 1.00 95.25 288 ALA A CA 1
ATOM 2295 C C . ALA A 1 288 ? 3.040 -3.753 6.521 1.00 95.25 288 ALA A C 1
ATOM 2297 O O . ALA A 1 288 ? 4.008 -3.477 5.808 1.00 95.25 288 ALA A O 1
ATOM 2298 N N . THR A 1 289 ? 3.130 -4.502 7.610 1.00 93.81 289 THR A N 1
ATOM 2299 C CA . THR A 1 289 ? 4.342 -5.144 8.117 1.00 93.81 289 THR A CA 1
ATOM 2300 C C . THR A 1 289 ? 4.089 -6.646 8.233 1.00 93.81 289 THR A C 1
ATOM 2302 O O . THR A 1 289 ? 2.940 -7.091 8.261 1.00 93.81 289 THR A O 1
ATOM 2305 N N . SER A 1 290 ? 5.156 -7.441 8.253 1.00 89.50 290 SER A N 1
ATOM 2306 C CA . SER A 1 290 ? 5.068 -8.896 8.398 1.00 89.50 290 SER A CA 1
ATOM 2307 C C . SER A 1 290 ? 6.081 -9.392 9.423 1.00 89.50 290 SER A C 1
ATOM 2309 O O . SER A 1 290 ? 7.176 -8.842 9.534 1.00 89.50 290 SER A O 1
ATOM 2311 N N . ALA A 1 291 ? 5.706 -10.434 10.167 1.00 85.62 291 ALA A N 1
ATOM 2312 C CA . ALA A 1 291 ? 6.583 -11.094 11.130 1.00 85.62 291 ALA A CA 1
ATOM 2313 C C . ALA A 1 291 ? 7.643 -11.979 10.455 1.00 85.62 291 ALA A C 1
ATOM 2315 O O . ALA A 1 291 ? 8.765 -12.053 10.943 1.00 85.62 291 ALA A O 1
ATOM 2316 N N . GLU A 1 292 ? 7.311 -12.591 9.315 1.00 87.62 292 GLU A N 1
ATOM 2317 C CA . GLU A 1 292 ? 8.228 -13.458 8.555 1.00 87.62 292 GLU A CA 1
ATOM 2318 C C . GLU A 1 292 ? 9.354 -12.665 7.878 1.00 87.62 292 GLU A C 1
ATOM 2320 O O . GLU A 1 292 ? 10.461 -13.158 7.676 1.00 87.62 292 GLU A O 1
ATOM 2325 N N . SER A 1 293 ? 9.077 -11.409 7.528 1.00 85.38 293 SER A N 1
ATOM 2326 C CA . SER A 1 293 ? 10.006 -10.527 6.824 1.00 85.38 293 SER A CA 1
ATOM 2327 C C . SER A 1 293 ? 10.131 -9.188 7.563 1.00 85.38 293 SER A C 1
ATOM 2329 O O . SER A 1 293 ? 9.575 -8.186 7.102 1.00 85.38 293 SER A O 1
ATOM 2331 N N . PRO A 1 294 ? 10.844 -9.142 8.703 1.00 84.69 294 PRO A N 1
ATOM 2332 C CA . PRO A 1 294 ? 10.909 -7.953 9.557 1.00 84.69 294 PRO A CA 1
ATOM 2333 C C . PRO A 1 294 ? 11.602 -6.760 8.885 1.00 84.69 294 PRO A C 1
ATOM 2335 O O . PRO A 1 294 ? 11.352 -5.617 9.262 1.00 84.69 294 PRO A O 1
ATOM 2338 N N . ASP A 1 295 ? 12.436 -7.015 7.874 1.00 86.75 295 ASP A N 1
ATOM 2339 C CA . ASP A 1 295 ? 13.126 -5.982 7.094 1.00 86.75 295 ASP A CA 1
ATOM 2340 C C . ASP A 1 295 ? 12.339 -5.538 5.851 1.00 86.75 295 ASP A C 1
ATOM 2342 O O . ASP A 1 295 ? 12.828 -4.732 5.062 1.00 86.75 295 ASP A O 1
ATOM 2346 N N . MET A 1 296 ? 11.114 -6.034 5.654 1.00 91.12 296 MET A N 1
ATOM 2347 C CA . MET A 1 296 ? 10.248 -5.633 4.548 1.00 91.12 296 MET A CA 1
ATOM 2348 C C . MET A 1 296 ? 8.990 -4.941 5.067 1.00 91.12 296 MET A C 1
ATOM 2350 O O . MET A 1 296 ? 8.275 -5.472 5.915 1.00 91.12 296 MET A O 1
ATOM 2354 N N . ILE A 1 297 ? 8.675 -3.783 4.487 1.00 94.19 297 ILE A N 1
ATOM 2355 C CA . ILE A 1 297 ? 7.388 -3.113 4.698 1.00 94.19 297 ILE A CA 1
ATOM 2356 C C . ILE A 1 297 ? 6.724 -2.823 3.357 1.00 94.19 297 ILE A C 1
ATOM 2358 O O . ILE A 1 297 ? 7.398 -2.593 2.349 1.00 94.19 297 ILE A O 1
ATOM 2362 N N . LEU A 1 298 ? 5.396 -2.816 3.351 1.00 95.75 298 LEU A N 1
ATOM 2363 C CA . LEU A 1 298 ? 4.601 -2.381 2.212 1.00 95.75 298 LEU A CA 1
ATOM 2364 C C . LEU A 1 298 ? 3.882 -1.094 2.546 1.00 95.75 298 LEU A C 1
ATOM 2366 O O . LEU A 1 298 ? 3.319 -0.958 3.629 1.00 95.75 298 LEU A O 1
ATOM 2370 N N . THR A 1 299 ? 3.839 -0.183 1.589 1.00 96.69 299 THR A N 1
ATOM 2371 C CA . THR A 1 299 ? 3.068 1.050 1.721 1.00 96.69 299 THR A CA 1
ATOM 2372 C C . THR A 1 299 ? 2.227 1.257 0.482 1.00 96.69 299 THR A C 1
ATOM 2374 O O . THR A 1 299 ? 2.699 1.053 -0.634 1.00 96.69 299 THR A O 1
ATOM 2377 N N . SER A 1 300 ? 0.972 1.646 0.670 1.00 96.62 300 SER A N 1
ATOM 2378 C CA . SER A 1 300 ? 0.092 2.057 -0.418 1.00 96.62 300 SER A CA 1
ATOM 2379 C C . SER A 1 300 ? -0.050 3.567 -0.449 1.00 96.62 300 SER A C 1
ATOM 2381 O O . SER A 1 300 ? -0.020 4.224 0.595 1.00 96.62 300 SER A O 1
ATOM 2383 N N . SER A 1 301 ? -0.262 4.118 -1.640 1.00 96.94 301 SER A N 1
ATOM 2384 C CA . SER A 1 301 ? -0.464 5.553 -1.802 1.00 96.94 301 SER A CA 1
ATOM 2385 C C . SER A 1 301 ? -1.593 5.895 -2.770 1.00 96.94 301 SER A C 1
ATOM 2387 O O . SER A 1 301 ? -2.055 5.094 -3.596 1.00 96.94 301 SER A O 1
ATOM 2389 N N . ARG A 1 302 ? -2.047 7.146 -2.667 1.00 95.19 302 ARG A N 1
ATOM 2390 C CA . ARG A 1 302 ? -2.936 7.775 -3.647 1.00 95.19 302 ARG A CA 1
ATOM 2391 C C . ARG A 1 302 ? -2.304 7.931 -5.030 1.00 95.19 302 ARG A C 1
ATOM 2393 O O . ARG A 1 302 ? -3.049 8.037 -6.003 1.00 95.19 302 ARG A O 1
ATOM 2400 N N . ASP A 1 303 ? -0.980 7.809 -5.137 1.00 93.44 303 ASP A N 1
ATOM 2401 C CA . ASP A 1 303 ? -0.242 7.764 -6.407 1.00 93.44 303 ASP A CA 1
ATOM 2402 C C . ASP A 1 303 ? -0.506 6.500 -7.251 1.00 93.44 303 ASP A C 1
ATOM 2404 O O . ASP A 1 303 ? 0.023 6.366 -8.355 1.00 93.44 303 ASP A O 1
ATOM 2408 N N . LYS A 1 304 ? -1.399 5.617 -6.772 1.00 95.06 304 LYS A N 1
ATOM 2409 C CA . LYS A 1 304 ? -1.857 4.371 -7.413 1.00 95.06 304 LYS A CA 1
ATOM 2410 C C . LYS A 1 304 ? -0.850 3.224 -7.335 1.00 95.06 304 LYS A C 1
ATOM 2412 O O . LYS A 1 304 ? -1.082 2.169 -7.931 1.00 95.06 304 LYS A O 1
ATOM 2417 N N . THR A 1 305 ? 0.239 3.409 -6.597 1.00 94.81 305 THR A N 1
ATOM 2418 C CA . THR A 1 305 ? 1.294 2.414 -6.434 1.00 94.81 305 THR A CA 1
ATOM 2419 C C . THR A 1 305 ? 1.306 1.830 -5.029 1.00 94.81 305 THR A C 1
ATOM 2421 O O . THR A 1 305 ? 0.758 2.387 -4.069 1.00 94.81 305 THR A O 1
ATOM 2424 N N . ILE A 1 306 ? 1.937 0.665 -4.922 1.00 96.75 306 ILE A N 1
ATOM 2425 C CA . ILE A 1 306 ? 2.327 0.073 -3.646 1.00 96.75 306 ILE A CA 1
ATOM 2426 C C . ILE A 1 306 ? 3.834 -0.111 -3.699 1.00 96.75 306 ILE A C 1
ATOM 2428 O O . ILE A 1 306 ? 4.338 -0.759 -4.617 1.00 96.75 306 ILE A O 1
ATOM 2432 N N . ILE A 1 307 ? 4.558 0.438 -2.733 1.00 95.44 307 ILE A N 1
ATOM 2433 C CA . ILE A 1 307 ? 6.010 0.299 -2.673 1.00 95.44 307 ILE A CA 1
ATOM 2434 C C . ILE A 1 307 ? 6.363 -0.798 -1.672 1.00 95.44 307 ILE A C 1
ATOM 2436 O O . ILE A 1 307 ? 5.875 -0.822 -0.542 1.00 95.44 307 ILE A O 1
ATOM 2440 N N . VAL A 1 308 ? 7.223 -1.711 -2.118 1.00 94.81 308 VAL A N 1
ATOM 2441 C CA . VAL A 1 308 ? 7.905 -2.699 -1.286 1.00 94.81 308 VAL A CA 1
ATOM 2442 C C . VAL A 1 308 ? 9.228 -2.091 -0.854 1.00 94.81 308 VAL A C 1
ATOM 2444 O O . VAL A 1 308 ? 10.103 -1.861 -1.691 1.00 94.81 308 VAL A O 1
ATOM 2447 N N . TRP A 1 309 ? 9.393 -1.845 0.436 1.00 92.88 309 TRP A N 1
ATOM 2448 C CA . TRP A 1 309 ? 10.617 -1.280 0.991 1.00 92.88 309 TRP A CA 1
ATOM 2449 C C . TRP A 1 309 ? 11.482 -2.372 1.590 1.00 92.88 309 TRP A C 1
ATOM 2451 O O . TRP A 1 309 ? 10.970 -3.311 2.197 1.00 92.88 309 TRP A O 1
ATOM 2461 N N . ASN A 1 310 ? 12.791 -2.206 1.449 1.00 90.00 310 ASN A N 1
ATOM 2462 C CA . ASN A 1 310 ? 13.773 -2.943 2.223 1.00 90.00 310 ASN A CA 1
ATOM 2463 C C . ASN A 1 310 ? 14.351 -2.008 3.287 1.00 90.00 310 ASN A C 1
ATOM 2465 O O . ASN A 1 310 ? 14.913 -0.963 2.953 1.00 90.00 310 ASN A O 1
ATOM 2469 N N . LEU A 1 311 ? 14.192 -2.365 4.555 1.00 86.31 311 LEU A N 1
ATOM 2470 C CA . LEU A 1 311 ? 14.714 -1.611 5.684 1.00 86.31 311 LEU A CA 1
ATOM 2471 C C . LEU A 1 311 ? 16.216 -1.874 5.793 1.00 86.31 311 LEU A C 1
ATOM 2473 O O . LEU A 1 311 ? 16.641 -3.016 5.928 1.00 86.31 311 LEU A O 1
ATOM 2477 N N . VAL A 1 312 ? 17.020 -0.816 5.712 1.00 76.81 312 VAL A N 1
ATOM 2478 C CA . VAL A 1 312 ? 18.488 -0.908 5.833 1.00 76.81 312 VAL A CA 1
ATOM 2479 C C . VAL A 1 312 ? 18.957 -0.405 7.204 1.00 76.81 312 VAL A C 1
ATOM 2481 O O . VAL A 1 312 ? 20.094 -0.647 7.581 1.00 76.81 312 VAL A O 1
ATOM 2484 N N . ARG A 1 313 ? 18.058 0.201 8.001 1.00 72.94 313 ARG A N 1
ATOM 2485 C CA . ARG A 1 313 ? 18.307 0.669 9.382 1.00 72.94 313 ARG A CA 1
ATOM 2486 C C . ARG A 1 313 ? 19.613 1.464 9.523 1.00 72.94 313 ARG A C 1
ATOM 2488 O O . ARG A 1 313 ? 20.247 1.415 10.570 1.00 72.94 313 ARG A O 1
ATOM 2495 N N . ASP A 1 314 ? 19.980 2.209 8.484 1.00 62.41 314 ASP A N 1
ATOM 2496 C CA . ASP A 1 314 ? 21.182 3.032 8.488 1.00 62.41 314 ASP A CA 1
ATOM 2497 C C . ASP A 1 314 ? 20.994 4.241 9.422 1.00 62.41 314 ASP A C 1
ATOM 2499 O O . ASP A 1 314 ? 19.876 4.749 9.610 1.00 62.41 314 ASP A O 1
ATOM 2503 N N . ASP A 1 315 ? 22.085 4.674 10.042 1.00 55.06 315 ASP A N 1
ATOM 2504 C CA . ASP A 1 315 ? 22.118 5.773 11.004 1.00 55.06 315 ASP A CA 1
ATOM 2505 C C . ASP A 1 315 ? 22.208 7.148 10.316 1.00 55.06 315 ASP A C 1
ATOM 2507 O O . ASP A 1 315 ? 21.912 8.167 10.939 1.00 55.06 315 ASP A O 1
ATOM 2511 N N . GLU A 1 316 ? 22.490 7.186 9.008 1.00 51.88 316 GLU A N 1
ATOM 2512 C CA . GLU A 1 316 ? 22.644 8.413 8.205 1.00 51.88 316 GLU A CA 1
ATOM 2513 C C . GLU A 1 316 ? 21.320 9.009 7.663 1.00 51.88 316 GLU A C 1
ATOM 2515 O O . GLU A 1 316 ? 21.318 9.893 6.809 1.00 51.88 316 GLU A O 1
ATOM 2520 N N . GLY A 1 317 ? 20.163 8.576 8.183 1.00 54.94 317 GLY A N 1
ATOM 2521 C CA . GLY A 1 317 ? 18.864 9.248 7.983 1.00 54.94 317 GLY A CA 1
ATOM 2522 C C . GLY A 1 317 ? 17.892 8.582 7.000 1.00 54.94 317 GLY A C 1
ATOM 2523 O O . GLY A 1 317 ? 16.683 8.809 7.112 1.00 54.94 317 GLY A O 1
ATOM 2524 N N . ASN A 1 318 ? 18.368 7.692 6.123 1.00 62.72 318 ASN A N 1
ATOM 2525 C CA . ASN A 1 318 ? 17.523 6.861 5.256 1.00 62.72 318 ASN A CA 1
ATOM 2526 C C . ASN A 1 318 ? 17.254 5.500 5.915 1.00 62.72 318 ASN A C 1
ATOM 2528 O O . ASN A 1 318 ? 18.105 4.616 5.931 1.00 62.72 318 ASN A O 1
ATOM 2532 N N . PHE A 1 319 ? 16.046 5.304 6.453 1.00 74.69 319 PHE A N 1
ATOM 2533 C CA . PHE A 1 319 ? 15.716 4.073 7.191 1.00 74.69 319 PHE A CA 1
ATOM 2534 C C . PHE A 1 319 ? 15.521 2.843 6.280 1.00 74.69 319 PHE A C 1
ATOM 2536 O O . PHE A 1 319 ? 15.594 1.695 6.728 1.00 74.69 319 PHE A O 1
ATOM 2543 N N . GLY A 1 320 ? 15.291 3.062 4.986 1.00 79.12 320 GLY A N 1
ATOM 2544 C CA . GLY A 1 320 ? 15.006 2.010 4.021 1.00 79.12 320 GLY A CA 1
ATOM 2545 C C . GLY A 1 320 ? 14.938 2.535 2.595 1.00 79.12 320 GLY A C 1
ATOM 2546 O O . GLY A 1 320 ? 14.747 3.726 2.356 1.00 79.12 320 GLY A O 1
ATOM 2547 N N . VAL A 1 321 ? 15.102 1.616 1.649 1.00 84.88 321 VAL A N 1
ATOM 2548 C CA . VAL A 1 321 ? 15.124 1.899 0.212 1.00 84.88 321 VAL A CA 1
ATOM 2549 C C . VAL A 1 321 ? 13.942 1.225 -0.484 1.00 84.88 321 VAL A C 1
ATOM 2551 O O . VAL A 1 321 ? 13.582 0.096 -0.125 1.00 84.88 321 VAL A O 1
ATOM 2554 N N . PRO A 1 322 ? 13.321 1.875 -1.485 1.00 88.56 322 PRO A N 1
ATOM 2555 C CA . PRO A 1 322 ? 12.275 1.246 -2.276 1.00 88.56 322 PRO A CA 1
ATOM 2556 C C . PRO A 1 322 ? 12.901 0.119 -3.106 1.00 88.56 322 PRO A C 1
ATOM 2558 O O . PRO A 1 322 ? 13.732 0.349 -3.981 1.00 88.56 322 PRO A O 1
ATOM 2561 N N . ARG A 1 323 ? 12.517 -1.127 -2.823 1.00 88.50 323 ARG A N 1
ATOM 2562 C CA . ARG A 1 323 ? 13.011 -2.316 -3.529 1.00 88.50 323 ARG A CA 1
ATOM 2563 C C . ARG A 1 323 ? 12.232 -2.556 -4.815 1.00 88.50 323 ARG A C 1
ATOM 2565 O O . ARG A 1 323 ? 12.814 -2.938 -5.827 1.00 88.50 323 ARG A O 1
ATOM 2572 N N . LYS A 1 324 ? 10.908 -2.390 -4.762 1.00 89.25 324 LYS A N 1
ATOM 2573 C CA . LYS A 1 324 ? 10.000 -2.566 -5.903 1.00 89.25 324 LYS A CA 1
ATOM 2574 C C . LYS A 1 324 ? 8.805 -1.636 -5.780 1.00 89.25 324 LYS A C 1
ATOM 2576 O O . LYS A 1 324 ? 8.349 -1.366 -4.675 1.00 89.25 324 LYS A O 1
ATOM 2581 N N . SER A 1 325 ? 8.257 -1.231 -6.920 1.00 92.56 325 SER A N 1
ATOM 2582 C CA . SER A 1 325 ? 6.973 -0.538 -6.990 1.00 92.56 325 SER A CA 1
ATOM 2583 C C . SER A 1 325 ? 5.981 -1.365 -7.806 1.00 92.56 325 SER A C 1
ATOM 2585 O O . SER A 1 325 ? 6.243 -1.729 -8.957 1.00 92.56 325 SER A O 1
ATOM 2587 N N . LEU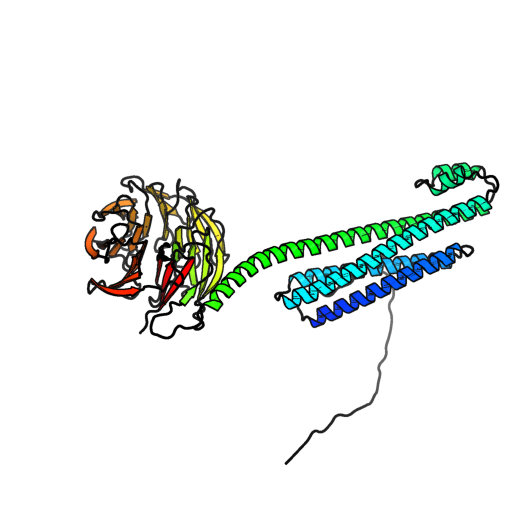 A 1 326 ? 4.861 -1.705 -7.178 1.00 93.81 326 LEU A N 1
ATOM 2588 C CA . LEU A 1 326 ? 3.788 -2.510 -7.740 1.00 93.81 326 LEU A CA 1
ATOM 2589 C C . LEU A 1 326 ? 2.796 -1.582 -8.443 1.00 93.81 326 LEU A C 1
ATOM 2591 O O . LEU A 1 326 ? 2.103 -0.783 -7.809 1.00 93.81 326 LEU A O 1
ATOM 2595 N N . HIS A 1 327 ? 2.735 -1.710 -9.766 1.00 93.56 327 HIS A N 1
ATOM 2596 C CA . HIS A 1 327 ? 1.873 -0.908 -10.626 1.00 93.56 327 HIS A CA 1
ATOM 2597 C C . HIS A 1 327 ? 0.732 -1.755 -11.179 1.00 93.56 327 HIS A C 1
ATOM 2599 O O . HIS A 1 327 ? 0.918 -2.911 -11.558 1.00 93.56 327 HIS A O 1
ATOM 2605 N N . GLY A 1 328 ? -0.461 -1.169 -11.258 1.00 91.50 328 GLY A N 1
ATOM 2606 C CA . GLY A 1 328 ? -1.606 -1.818 -11.891 1.00 91.50 328 GLY A CA 1
ATOM 2607 C C . GLY A 1 328 ? -2.952 -1.229 -11.497 1.00 91.50 328 GLY A C 1
ATOM 2608 O O . GLY A 1 328 ? -3.886 -1.314 -12.290 1.00 91.50 328 GLY A O 1
ATOM 2609 N N . HIS A 1 329 ? -3.078 -0.624 -10.312 1.00 95.19 329 HIS A N 1
ATOM 2610 C CA . HIS A 1 329 ? -4.300 0.091 -9.942 1.00 95.19 329 HIS A CA 1
ATOM 2611 C C . HIS A 1 329 ? -4.523 1.330 -10.809 1.00 95.19 329 HIS A C 1
ATOM 2613 O O . HIS A 1 329 ? -3.597 2.068 -11.130 1.00 95.19 329 HIS A O 1
ATOM 2619 N N . ASN A 1 330 ? -5.780 1.550 -11.202 1.00 94.38 330 ASN A N 1
ATOM 2620 C CA . ASN A 1 330 ? -6.143 2.675 -12.072 1.00 94.38 330 ASN A CA 1
ATOM 2621 C C . ASN A 1 330 ? -6.453 3.957 -11.280 1.00 94.38 330 ASN A C 1
ATOM 2623 O O . ASN A 1 330 ? -6.546 5.047 -11.857 1.00 94.38 330 ASN A O 1
ATOM 2627 N N . SER A 1 331 ? -6.589 3.837 -9.960 1.00 96.44 331 SER A N 1
ATOM 2628 C CA . SER A 1 331 ? -6.911 4.914 -9.027 1.00 96.44 331 SER A CA 1
ATOM 2629 C C . SER A 1 331 ? -6.175 4.711 -7.698 1.00 96.44 331 SER A C 1
ATOM 2631 O O . SER A 1 331 ? -5.419 3.750 -7.552 1.00 96.44 331 SER A O 1
ATOM 2633 N N . ALA A 1 332 ? -6.380 5.622 -6.747 1.00 96.00 332 ALA A N 1
ATOM 2634 C CA . ALA A 1 332 ? -5.742 5.603 -5.434 1.00 96.00 332 ALA A CA 1
ATOM 2635 C C . ALA A 1 332 ? -5.872 4.229 -4.761 1.00 96.00 332 ALA A C 1
ATOM 2637 O O . ALA A 1 332 ? -6.958 3.638 -4.743 1.00 96.00 332 ALA A O 1
ATOM 2638 N N . VAL A 1 333 ? -4.769 3.715 -4.216 1.00 97.75 333 VAL A N 1
ATOM 2639 C CA . VAL A 1 333 ? -4.788 2.510 -3.384 1.00 97.75 333 VAL A CA 1
ATOM 2640 C C . VAL A 1 333 ? -5.100 2.962 -1.967 1.00 97.75 333 VAL A C 1
ATOM 2642 O O . VAL A 1 333 ? -4.435 3.854 -1.452 1.00 97.75 333 VAL A O 1
ATOM 2645 N N . GLN A 1 334 ? -6.149 2.416 -1.361 1.00 96.94 334 GLN A N 1
ATOM 2646 C CA . GLN A 1 334 ? -6.664 2.888 -0.076 1.00 96.94 334 GLN A CA 1
ATOM 2647 C C . GLN A 1 334 ? -6.180 2.044 1.105 1.00 96.94 334 GLN A C 1
ATOM 2649 O O . GLN A 1 334 ? -5.988 2.594 2.182 1.00 96.94 334 GLN A O 1
ATOM 2654 N N . ASP A 1 335 ? -5.996 0.739 0.910 1.00 97.31 335 ASP A N 1
ATOM 2655 C CA . ASP A 1 335 ? -5.590 -0.190 1.968 1.00 97.31 335 ASP A CA 1
ATOM 2656 C C . ASP A 1 335 ? -4.676 -1.273 1.380 1.00 97.31 335 ASP A C 1
ATOM 2658 O O . ASP A 1 335 ? -4.820 -1.648 0.206 1.00 97.31 335 ASP A O 1
ATOM 2662 N N . VAL A 1 336 ? -3.742 -1.772 2.189 1.00 97.19 336 VAL A N 1
ATOM 2663 C CA . VAL A 1 336 ? -2.812 -2.847 1.825 1.00 97.19 336 VAL A CA 1
ATOM 2664 C C . VAL A 1 336 ? -2.550 -3.741 3.029 1.00 97.19 336 VAL A C 1
ATOM 2666 O O . VAL A 1 336 ? -2.384 -3.259 4.144 1.00 97.19 336 VAL A O 1
ATOM 2669 N N . VAL A 1 337 ? -2.507 -5.052 2.801 1.00 95.69 337 VAL A N 1
ATOM 2670 C CA . VAL A 1 337 ? -2.237 -6.069 3.826 1.00 95.69 337 VAL A CA 1
ATOM 2671 C C . VAL A 1 337 ? -1.299 -7.130 3.252 1.00 95.69 337 VAL A C 1
ATOM 2673 O O . VAL A 1 337 ? -1.362 -7.440 2.061 1.00 95.69 337 VAL A O 1
ATOM 2676 N N . ILE A 1 338 ? -0.427 -7.688 4.092 1.00 94.56 338 IL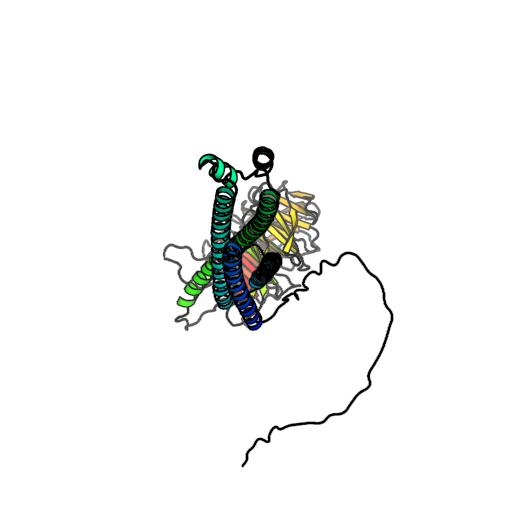E A N 1
ATOM 2677 C CA . ILE A 1 338 ? 0.484 -8.787 3.743 1.00 94.56 338 ILE A CA 1
ATOM 2678 C C . ILE A 1 338 ? -0.124 -10.109 4.227 1.00 94.56 338 ILE A C 1
ATOM 2680 O O . ILE A 1 338 ? -0.745 -10.153 5.289 1.00 94.56 338 ILE A O 1
ATOM 2684 N N . SER A 1 339 ? 0.021 -11.180 3.450 1.00 92.00 339 SER A N 1
ATOM 2685 C CA . SER A 1 339 ? -0.338 -12.533 3.889 1.00 92.00 339 SER A CA 1
ATOM 2686 C C . SER A 1 339 ? 0.576 -13.003 5.023 1.00 92.00 339 SER A C 1
ATOM 2688 O O . SER A 1 339 ? 1.730 -12.594 5.105 1.00 92.00 339 SER A O 1
ATOM 2690 N N . SER A 1 340 ? 0.103 -13.898 5.893 1.00 86.44 340 SER A N 1
ATOM 2691 C CA . SER A 1 340 ? 0.929 -14.355 7.028 1.00 86.44 340 SER A CA 1
ATOM 2692 C C . SER A 1 340 ? 2.235 -15.060 6.630 1.00 86.44 340 SER A C 1
ATOM 2694 O O . SER A 1 340 ? 3.158 -15.088 7.431 1.00 86.44 340 SER A O 1
ATOM 2696 N N . ASP A 1 341 ? 2.347 -15.567 5.396 1.00 85.81 341 ASP A N 1
ATOM 2697 C CA . ASP A 1 341 ? 3.586 -16.139 4.844 1.00 85.81 341 ASP A CA 1
ATOM 2698 C C . ASP A 1 341 ? 4.584 -15.085 4.315 1.00 85.81 341 ASP A C 1
ATOM 2700 O O . ASP A 1 341 ? 5.684 -15.436 3.890 1.00 85.81 341 ASP A O 1
ATOM 2704 N N . GLY A 1 342 ? 4.212 -13.800 4.290 1.00 87.62 342 GLY A N 1
ATOM 2705 C CA . GLY A 1 342 ? 5.044 -12.712 3.774 1.00 87.62 342 GLY A CA 1
ATOM 2706 C C . GLY A 1 342 ? 5.268 -12.723 2.258 1.00 87.62 342 GLY A C 1
ATOM 2707 O O . GLY A 1 342 ? 6.054 -11.916 1.765 1.00 87.62 342 GLY A O 1
ATOM 2708 N N . GLN A 1 343 ? 4.613 -13.613 1.503 1.00 90.31 343 GLN A N 1
ATOM 2709 C CA . GLN A 1 343 ? 4.862 -13.783 0.064 1.00 90.31 343 GLN A CA 1
ATOM 2710 C C . GLN A 1 343 ? 3.900 -12.986 -0.813 1.00 90.31 343 GLN A C 1
ATOM 2712 O O . GLN A 1 343 ? 4.269 -12.578 -1.917 1.00 90.31 343 GLN A O 1
ATOM 2717 N N . PHE A 1 344 ? 2.679 -12.749 -0.336 1.00 93.62 344 PHE A N 1
ATOM 2718 C CA . PHE A 1 344 ? 1.653 -12.047 -1.088 1.00 93.62 344 PHE A CA 1
ATOM 2719 C C . PHE A 1 344 ? 1.244 -10.744 -0.409 1.00 93.62 344 PHE A C 1
ATOM 2721 O O . PHE A 1 344 ? 1.205 -10.620 0.814 1.00 93.62 344 PHE A O 1
ATOM 2728 N N . ALA A 1 345 ? 0.880 -9.768 -1.231 1.00 95.56 345 ALA A N 1
ATOM 2729 C CA . ALA A 1 345 ? 0.206 -8.561 -0.782 1.00 95.56 345 ALA A CA 1
ATOM 2730 C C . ALA A 1 345 ? -1.192 -8.498 -1.364 1.00 95.56 345 ALA A C 1
ATOM 2732 O O . ALA A 1 345 ? -1.432 -8.922 -2.492 1.00 95.56 345 ALA A O 1
ATOM 2733 N N . LEU A 1 346 ? -2.112 -7.919 -0.616 1.00 96.94 346 LEU A N 1
ATOM 2734 C CA . LEU A 1 346 ? -3.474 -7.694 -1.046 1.00 96.94 346 LEU A CA 1
ATOM 2735 C C . LEU A 1 346 ? -3.804 -6.225 -0.869 1.00 96.94 346 LEU A C 1
ATOM 2737 O O . LEU A 1 346 ? -3.621 -5.670 0.210 1.00 96.94 346 LEU A O 1
ATOM 2741 N N . SER A 1 347 ? -4.294 -5.605 -1.933 1.00 97.31 347 SER A N 1
ATOM 2742 C CA . SER A 1 347 ? -4.610 -4.183 -1.939 1.00 97.31 347 SER A CA 1
ATOM 2743 C C . SER A 1 347 ? -6.037 -3.913 -2.371 1.00 97.31 347 SER A C 1
ATOM 2745 O O . SER A 1 347 ? -6.586 -4.611 -3.226 1.00 97.31 347 SER A O 1
ATOM 2747 N N . ALA A 1 348 ? -6.612 -2.859 -1.801 1.00 97.31 348 ALA A N 1
ATOM 2748 C CA . ALA A 1 348 ? -7.903 -2.300 -2.176 1.00 97.31 348 ALA A CA 1
ATOM 2749 C C . ALA A 1 348 ? -7.723 -0.905 -2.773 1.00 97.31 348 ALA A C 1
ATOM 2751 O O . ALA A 1 348 ? -6.905 -0.117 -2.297 1.00 97.31 348 ALA A O 1
ATOM 2752 N N . SER A 1 349 ? -8.498 -0.582 -3.806 1.00 97.75 349 SER A N 1
ATOM 2753 C CA . SER A 1 349 ? -8.389 0.695 -4.507 1.00 97.75 349 SER A CA 1
ATOM 2754 C C . SER A 1 349 ? -9.744 1.297 -4.855 1.00 97.75 349 SER A C 1
ATOM 2756 O O . SER A 1 349 ? -10.769 0.620 -4.992 1.00 97.75 349 SER A O 1
ATOM 2758 N N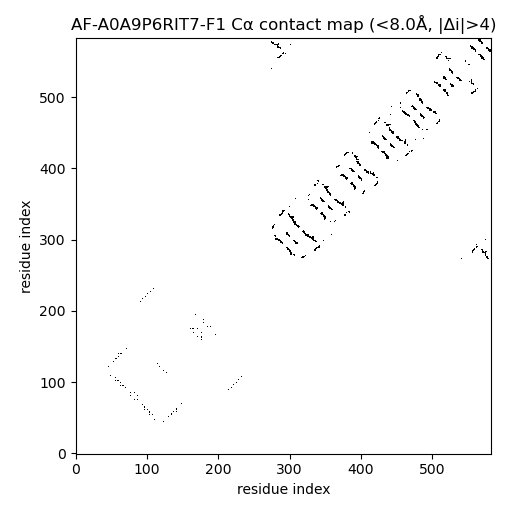 . TRP A 1 350 ? -9.722 2.607 -5.087 1.00 97.38 350 TRP A N 1
ATOM 2759 C CA . TRP A 1 350 ? -10.836 3.359 -5.652 1.00 97.38 350 TRP A CA 1
ATOM 2760 C C . TRP A 1 350 ? -11.109 3.012 -7.124 1.00 97.38 350 TRP A C 1
ATOM 2762 O O . TRP A 1 350 ? -12.074 3.486 -7.705 1.00 97.38 350 TRP A O 1
ATOM 2772 N N . ASP A 1 351 ? -10.307 2.146 -7.753 1.00 95.62 351 ASP A N 1
ATOM 2773 C CA . ASP A 1 351 ? -10.650 1.566 -9.057 1.00 95.62 351 ASP A CA 1
ATOM 2774 C C . ASP A 1 351 ? -11.726 0.467 -8.981 1.00 95.62 351 ASP A C 1
ATOM 2776 O O . ASP A 1 351 ? -12.030 -0.162 -9.996 1.00 95.62 351 ASP A O 1
ATOM 2780 N N . LYS A 1 352 ? -12.335 0.281 -7.797 1.00 96.44 352 LYS A N 1
ATOM 2781 C CA . LYS A 1 352 ? -13.404 -0.688 -7.494 1.00 96.44 352 LYS A CA 1
ATOM 2782 C C . LYS A 1 352 ? -12.930 -2.141 -7.477 1.00 96.44 352 LYS A C 1
ATOM 2784 O O . LYS A 1 352 ? -13.748 -3.062 -7.444 1.00 96.44 352 LYS A O 1
ATOM 2789 N N . THR A 1 353 ? -11.619 -2.361 -7.509 1.00 96.38 353 THR A N 1
ATOM 2790 C CA . THR A 1 353 ? -11.028 -3.696 -7.526 1.00 96.38 353 THR A CA 1
ATOM 2791 C C . THR A 1 353 ? -10.113 -3.918 -6.339 1.00 96.38 353 THR A C 1
ATOM 2793 O O . THR A 1 353 ? -9.584 -2.981 -5.733 1.00 96.38 353 THR A O 1
ATOM 2796 N N . LEU A 1 354 ? -9.904 -5.195 -6.038 1.00 97.62 354 LEU A N 1
ATOM 2797 C CA . LEU A 1 354 ? -8.786 -5.627 -5.219 1.00 97.62 354 LEU A CA 1
ATOM 2798 C C . LEU A 1 354 ? -7.771 -6.352 -6.090 1.00 97.62 354 LEU A C 1
ATOM 2800 O O . LEU A 1 354 ? -8.123 -6.925 -7.129 1.00 97.62 354 LEU A O 1
ATOM 2804 N N . ARG A 1 355 ? -6.512 -6.350 -5.666 1.00 96.88 355 ARG A N 1
ATOM 2805 C CA . ARG A 1 355 ? -5.439 -7.075 -6.346 1.00 96.88 355 ARG A CA 1
ATOM 2806 C C . ARG A 1 355 ? -4.623 -7.882 -5.355 1.00 96.88 355 ARG A C 1
ATOM 2808 O O . ARG A 1 355 ? -4.219 -7.357 -4.324 1.00 96.88 355 ARG A O 1
ATOM 2815 N N . LEU A 1 356 ? -4.386 -9.146 -5.701 1.00 96.75 356 LEU A N 1
ATOM 2816 C CA . LEU A 1 356 ? -3.395 -9.993 -5.048 1.00 96.75 356 LEU A CA 1
ATOM 2817 C C . LEU A 1 356 ? -2.093 -9.879 -5.837 1.00 96.75 356 LEU A C 1
ATOM 2819 O O . LEU A 1 356 ? -2.082 -10.064 -7.055 1.00 96.75 356 LEU A O 1
ATOM 2823 N N . TRP A 1 357 ? -1.012 -9.580 -5.141 1.00 96.19 357 TRP A N 1
ATOM 2824 C CA . TRP A 1 357 ? 0.319 -9.387 -5.686 1.00 96.19 357 TRP A CA 1
ATOM 2825 C C . TRP A 1 357 ? 1.229 -10.459 -5.140 1.00 96.19 357 TRP A C 1
ATOM 2827 O O . TRP A 1 357 ? 1.201 -10.736 -3.946 1.00 96.19 357 TRP A O 1
ATOM 2837 N N . ASP A 1 358 ? 2.056 -11.024 -6.000 1.00 94.69 358 ASP A N 1
ATOM 2838 C CA . ASP A 1 358 ? 3.189 -11.827 -5.565 1.00 94.69 358 ASP A CA 1
ATOM 2839 C C . ASP A 1 358 ? 4.390 -10.895 -5.362 1.00 94.69 358 ASP A C 1
ATOM 2841 O O . ASP A 1 358 ? 4.819 -10.206 -6.290 1.00 94.69 358 ASP A O 1
ATOM 2845 N N . LEU A 1 359 ? 4.924 -10.840 -4.142 1.00 92.00 359 LEU A N 1
ATOM 2846 C CA . LEU A 1 359 ? 6.026 -9.946 -3.776 1.00 92.00 359 LEU A CA 1
ATOM 2847 C C . LEU A 1 359 ? 7.366 -10.390 -4.389 1.00 92.00 359 LEU A C 1
ATOM 2849 O O . LEU A 1 359 ? 8.254 -9.560 -4.645 1.00 92.00 359 LEU A O 1
ATOM 2853 N N . ASN A 1 360 ? 7.503 -11.675 -4.727 1.00 90.50 360 ASN A N 1
ATOM 2854 C CA . ASN A 1 360 ? 8.703 -12.217 -5.362 1.00 90.50 360 ASN A CA 1
ATOM 2855 C C . ASN A 1 360 ? 8.805 -11.795 -6.826 1.00 90.50 360 ASN A C 1
ATOM 2857 O O . ASN A 1 360 ? 9.873 -11.361 -7.265 1.00 90.50 360 ASN A O 1
ATOM 2861 N N . THR A 1 361 ? 7.699 -11.840 -7.570 1.00 90.19 361 THR A N 1
ATOM 2862 C CA . THR A 1 361 ? 7.659 -11.415 -8.980 1.00 90.19 361 THR A CA 1
ATOM 2863 C C . THR A 1 361 ? 7.338 -9.930 -9.143 1.00 90.19 361 THR A C 1
ATOM 2865 O O . THR A 1 361 ? 7.811 -9.301 -10.083 1.00 90.19 361 THR A O 1
ATOM 2868 N N . GLY A 1 362 ? 6.616 -9.331 -8.194 1.00 88.62 362 GLY A N 1
ATOM 2869 C CA . GLY A 1 362 ? 6.117 -7.956 -8.272 1.00 88.62 362 GLY A CA 1
ATOM 2870 C C . GLY A 1 362 ? 4.911 -7.792 -9.203 1.00 88.62 362 GLY A C 1
ATOM 2871 O O . GLY A 1 362 ? 4.565 -6.669 -9.564 1.00 88.62 362 GLY A O 1
ATOM 2872 N N . LEU A 1 363 ? 4.283 -8.895 -9.618 1.00 91.94 363 LEU A N 1
ATOM 2873 C CA . LEU A 1 363 ? 3.162 -8.898 -10.553 1.00 91.94 363 LEU A CA 1
ATOM 2874 C C . LEU A 1 363 ? 1.841 -9.174 -9.831 1.00 91.94 363 LEU A C 1
ATOM 2876 O O . LEU A 1 363 ? 1.786 -9.875 -8.817 1.00 91.94 363 LEU A O 1
ATOM 2880 N N . THR A 1 364 ? 0.749 -8.636 -10.377 1.00 94.69 364 THR A N 1
ATOM 2881 C CA . THR A 1 364 ? -0.601 -8.998 -9.934 1.00 94.69 364 THR A CA 1
ATOM 2882 C C . THR A 1 364 ? -0.894 -10.438 -10.348 1.00 94.69 364 THR A C 1
ATOM 2884 O O . THR A 1 364 ? -0.940 -10.743 -11.538 1.00 94.69 364 THR A O 1
ATOM 2887 N N . THR A 1 365 ? -1.148 -11.315 -9.383 1.00 93.94 365 THR A N 1
ATOM 2888 C CA . THR A 1 365 ? -1.561 -12.698 -9.648 1.00 93.94 365 THR A CA 1
ATOM 2889 C C . THR A 1 365 ? -3.055 -12.784 -9.917 1.00 93.94 365 THR A C 1
ATOM 2891 O O . THR A 1 365 ? -3.489 -13.543 -10.783 1.00 93.94 365 THR A O 1
ATOM 2894 N N . ARG A 1 366 ? -3.862 -12.007 -9.180 1.00 94.62 366 ARG A N 1
ATOM 2895 C CA . ARG A 1 366 ? -5.327 -12.030 -9.277 1.00 94.62 366 ARG A CA 1
ATOM 2896 C C . ARG A 1 366 ? -5.937 -10.654 -9.093 1.00 94.62 366 ARG A C 1
ATOM 2898 O O . ARG A 1 366 ? -5.451 -9.839 -8.312 1.00 94.62 366 ARG A O 1
ATOM 2905 N N . ARG A 1 367 ? -7.053 -10.430 -9.787 1.00 95.38 367 ARG A N 1
ATOM 2906 C CA . ARG A 1 367 ? -7.891 -9.238 -9.648 1.00 95.38 367 ARG A CA 1
ATOM 2907 C C . ARG A 1 367 ? -9.283 -9.652 -9.188 1.00 95.38 367 ARG A C 1
ATOM 2909 O O . ARG A 1 367 ? -9.923 -10.469 -9.841 1.00 95.38 367 ARG A O 1
ATOM 2916 N N . PHE A 1 368 ? -9.753 -9.048 -8.108 1.00 96.00 368 PHE A N 1
ATOM 2917 C CA . PHE A 1 368 ? -11.082 -9.275 -7.552 1.00 96.00 368 PHE A CA 1
ATOM 2918 C C . PHE A 1 368 ? -12.002 -8.182 -8.078 1.00 96.00 368 PHE A C 1
ATOM 2920 O O . PHE A 1 368 ? -11.809 -6.998 -7.787 1.00 96.00 368 PHE A O 1
ATOM 2927 N N . VAL A 1 369 ? -12.972 -8.576 -8.899 1.00 95.06 369 VAL A N 1
ATOM 2928 C CA . VAL A 1 369 ? -13.942 -7.668 -9.517 1.00 95.06 369 VAL A CA 1
ATOM 2929 C C . VAL A 1 369 ? -15.329 -8.057 -9.033 1.00 95.06 369 VAL A C 1
ATOM 2931 O O . VAL A 1 369 ? -15.709 -9.221 -9.110 1.00 95.06 369 VAL A O 1
ATOM 2934 N N . GLY A 1 370 ? -16.088 -7.084 -8.532 1.00 92.81 370 GLY A N 1
ATOM 2935 C CA . GLY A 1 370 ? -17.457 -7.319 -8.070 1.00 92.81 370 GLY A CA 1
ATOM 2936 C C . GLY A 1 370 ? -18.025 -6.231 -7.163 1.00 92.81 370 GLY A C 1
ATOM 2937 O O . GLY A 1 370 ? -19.242 -6.168 -7.009 1.00 92.81 370 GLY A O 1
ATOM 2938 N N . HIS A 1 371 ? -17.187 -5.361 -6.591 1.00 96.06 371 HIS A N 1
ATOM 2939 C CA . HIS A 1 371 ? -17.659 -4.105 -6.005 1.00 96.06 371 HIS A CA 1
ATOM 2940 C C . HIS A 1 371 ? -18.084 -3.124 -7.102 1.00 96.06 371 HIS A C 1
ATOM 2942 O O . HIS A 1 371 ? -17.491 -3.080 -8.181 1.00 96.06 371 HIS A O 1
ATOM 2948 N N . THR A 1 372 ? -19.128 -2.338 -6.836 1.00 95.88 372 THR A N 1
ATOM 2949 C CA . THR A 1 372 ? -19.673 -1.371 -7.811 1.00 95.88 372 THR A CA 1
ATOM 2950 C C . THR A 1 372 ? -19.129 0.046 -7.611 1.00 95.88 372 THR A C 1
ATOM 2952 O O . THR A 1 372 ? -19.274 0.907 -8.491 1.00 95.88 372 THR A O 1
ATOM 2955 N N . ASN A 1 373 ? -18.447 0.279 -6.487 1.00 96.75 373 ASN A N 1
ATOM 2956 C CA . ASN A 1 373 ? -17.867 1.556 -6.090 1.00 96.75 373 ASN A CA 1
ATOM 2957 C C . ASN A 1 373 ? -16.499 1.358 -5.406 1.00 96.75 373 ASN A C 1
ATOM 2959 O O . ASN A 1 373 ? -16.031 0.228 -5.263 1.00 96.75 373 ASN A O 1
ATOM 2963 N N . ASP A 1 374 ? -15.849 2.455 -5.020 1.00 97.25 374 ASP A N 1
ATOM 2964 C CA . ASP A 1 374 ? -14.495 2.473 -4.455 1.00 97.25 374 ASP A CA 1
ATOM 2965 C C . ASP A 1 374 ? -14.344 1.479 -3.297 1.00 97.25 374 ASP A C 1
ATOM 2967 O O . ASP A 1 374 ? -15.167 1.463 -2.375 1.00 97.25 374 ASP A O 1
ATOM 2971 N N . VAL A 1 375 ? -13.297 0.651 -3.324 1.00 97.94 375 VAL A N 1
ATOM 2972 C CA . VAL A 1 375 ? -12.983 -0.257 -2.216 1.00 97.94 375 VAL A CA 1
ATOM 2973 C C . VAL A 1 375 ? -12.112 0.501 -1.225 1.00 97.94 375 VAL A C 1
ATOM 2975 O O . VAL A 1 375 ? -11.081 1.060 -1.601 1.00 97.94 375 VAL A O 1
ATOM 2978 N N . LEU A 1 376 ? -12.557 0.559 0.028 1.00 97.12 376 LEU A N 1
ATOM 2979 C CA . LEU A 1 376 ? -11.917 1.366 1.062 1.00 97.12 376 LEU A CA 1
ATOM 2980 C C . LEU A 1 376 ? -11.032 0.550 1.994 1.00 97.12 376 LEU A C 1
ATOM 2982 O O . LEU A 1 376 ? -10.076 1.090 2.534 1.00 97.12 376 LEU A O 1
ATOM 2986 N N . SER A 1 377 ? -11.334 -0.732 2.176 1.00 96.69 377 SER A N 1
ATOM 2987 C CA . SER A 1 377 ? -10.588 -1.567 3.106 1.00 96.69 377 SER A CA 1
ATOM 2988 C C . SER A 1 377 ? -10.576 -3.020 2.674 1.00 96.69 377 SER A C 1
ATOM 2990 O O . SER A 1 377 ? -11.524 -3.508 2.049 1.00 96.69 377 SER A O 1
ATOM 2992 N N . VAL A 1 378 ? -9.491 -3.703 3.022 1.00 97.12 378 VAL A N 1
ATOM 2993 C CA . VAL A 1 378 ? -9.310 -5.131 2.798 1.00 97.12 378 VAL A CA 1
ATOM 2994 C C . VAL A 1 378 ? -8.626 -5.783 3.990 1.00 97.12 378 VAL A C 1
ATOM 2996 O O . VAL A 1 378 ? -7.805 -5.164 4.657 1.00 97.12 378 VAL A O 1
ATOM 2999 N N . SER A 1 379 ? -8.948 -7.045 4.262 1.00 95.50 379 SER A N 1
ATOM 3000 C CA . SER A 1 379 ? -8.276 -7.832 5.293 1.00 95.50 379 SER A CA 1
ATOM 3001 C C . SER A 1 379 ? -8.212 -9.313 4.909 1.00 95.50 379 SER A C 1
ATOM 3003 O O . SER A 1 379 ? -9.124 -9.839 4.263 1.00 95.50 379 SER A O 1
ATOM 3005 N N . PHE A 1 380 ? -7.119 -9.972 5.300 1.00 93.62 380 PHE A N 1
ATOM 3006 C CA . PHE A 1 380 ? -6.954 -11.423 5.229 1.00 93.62 380 PHE A CA 1
ATOM 3007 C C . PHE A 1 380 ? -7.475 -12.088 6.500 1.00 93.62 380 PHE A C 1
ATOM 3009 O O . PHE A 1 380 ? -7.310 -11.560 7.600 1.00 93.62 380 PHE A O 1
ATOM 3016 N N . SER A 1 381 ? -8.062 -13.273 6.353 1.00 91.06 381 SER A N 1
ATOM 3017 C CA . SER A 1 381 ? -8.279 -14.170 7.485 1.00 91.06 381 SER A CA 1
ATOM 3018 C C . SER A 1 381 ? -6.945 -14.704 8.013 1.00 91.06 381 SER A C 1
ATOM 3020 O O . SER A 1 381 ? -5.973 -14.807 7.268 1.00 91.06 381 SER A O 1
ATOM 3022 N N . ALA A 1 382 ? -6.901 -15.109 9.285 1.00 85.94 382 ALA A N 1
ATOM 3023 C CA . ALA A 1 382 ? -5.687 -15.652 9.906 1.00 85.94 382 ALA A CA 1
ATOM 3024 C C . ALA A 1 382 ? -5.128 -16.903 9.187 1.00 85.94 382 ALA A C 1
ATOM 3026 O O . ALA A 1 382 ? -3.930 -17.165 9.235 1.00 85.94 382 ALA A O 1
ATOM 3027 N N . ASP A 1 383 ? -5.983 -17.662 8.489 1.00 85.12 383 ASP A N 1
ATOM 3028 C CA . ASP A 1 383 ? -5.600 -18.819 7.670 1.00 85.12 383 ASP A CA 1
ATOM 3029 C C . ASP A 1 383 ? -5.256 -18.466 6.203 1.00 85.12 383 ASP A C 1
ATOM 3031 O O . ASP A 1 383 ? -4.998 -19.367 5.404 1.00 85.12 383 ASP A O 1
ATOM 3035 N N . ASN A 1 384 ? -5.288 -17.180 5.828 1.00 86.88 384 ASN A N 1
ATOM 3036 C CA . ASN A 1 384 ? -5.130 -16.633 4.471 1.00 86.88 384 ASN A CA 1
ATOM 3037 C C . ASN A 1 384 ? -6.080 -17.211 3.400 1.00 86.88 384 ASN A C 1
ATOM 3039 O O . ASN A 1 384 ? -5.871 -16.991 2.205 1.00 86.88 384 ASN A O 1
ATOM 3043 N N . ARG A 1 385 ? -7.122 -17.967 3.767 1.00 88.56 385 ARG A N 1
ATOM 3044 C CA . ARG A 1 385 ? -8.026 -18.607 2.788 1.00 88.56 385 ARG A CA 1
ATOM 3045 C C . ARG A 1 385 ? -9.189 -17.723 2.375 1.00 88.56 385 ARG A C 1
ATOM 3047 O O . ARG A 1 385 ? -9.788 -17.954 1.318 1.00 88.56 385 ARG A O 1
ATOM 3054 N N . GLN A 1 386 ? -9.529 -16.758 3.217 1.00 91.88 386 GLN A N 1
ATOM 3055 C CA . GLN A 1 386 ? -10.644 -15.854 3.020 1.00 91.88 386 GLN A CA 1
ATOM 3056 C C . GLN A 1 386 ? -10.147 -14.418 3.011 1.00 91.88 386 GLN A C 1
ATOM 3058 O O . GLN A 1 386 ? -9.238 -14.026 3.740 1.00 91.88 386 GLN A O 1
ATOM 3063 N N . ILE A 1 387 ? -10.773 -13.632 2.151 1.00 95.75 387 ILE A N 1
ATOM 3064 C CA . ILE A 1 387 ? -10.520 -12.208 2.017 1.00 95.75 387 ILE A CA 1
ATOM 3065 C C . ILE A 1 387 ? -11.839 -11.505 2.276 1.00 95.75 387 ILE A C 1
ATOM 3067 O O . ILE A 1 387 ? -12.875 -11.931 1.765 1.00 95.75 387 ILE A O 1
ATOM 3071 N N . VAL A 1 388 ? -11.799 -10.418 3.036 1.00 96.19 388 VAL A N 1
ATOM 3072 C CA . VAL A 1 388 ? -12.952 -9.542 3.229 1.00 96.19 388 VAL A CA 1
ATOM 3073 C C . VAL A 1 388 ? -12.626 -8.146 2.729 1.00 96.19 388 VAL A C 1
ATOM 3075 O O . VAL A 1 388 ? -11.501 -7.670 2.886 1.00 96.19 388 VAL A O 1
ATOM 3078 N N . SER A 1 389 ? -13.608 -7.490 2.122 1.00 96.94 389 SER A N 1
ATOM 3079 C CA . SER A 1 389 ? -13.472 -6.125 1.629 1.00 96.94 389 SER A CA 1
ATOM 3080 C C . SER A 1 389 ? -14.696 -5.276 1.943 1.00 96.94 389 SER A C 1
ATOM 3082 O O . SER A 1 389 ? -15.828 -5.755 1.872 1.00 96.94 389 SER A O 1
ATOM 3084 N N . GLY A 1 390 ? -14.451 -4.011 2.282 1.00 96.62 390 GLY A N 1
ATOM 3085 C CA . GLY A 1 390 ? -15.467 -2.985 2.518 1.00 96.62 390 GLY A CA 1
ATOM 3086 C C . GLY A 1 390 ? -15.389 -1.889 1.457 1.00 96.62 390 GLY A C 1
ATOM 3087 O O . GLY A 1 390 ? -14.296 -1.496 1.039 1.00 96.62 390 GLY A O 1
ATOM 3088 N N . SER A 1 391 ? -16.541 -1.407 0.994 1.00 97.25 391 SER A N 1
ATOM 3089 C CA . SER A 1 391 ? -16.625 -0.456 -0.119 1.00 97.25 391 SER A CA 1
ATOM 3090 C C . SER A 1 391 ? -17.616 0.685 0.137 1.00 97.25 391 SER A C 1
ATOM 3092 O O . SER A 1 391 ? -18.528 0.606 0.965 1.00 97.25 391 SER A O 1
ATOM 3094 N N . ARG A 1 392 ? -17.467 1.760 -0.649 1.00 96.56 392 ARG A N 1
ATOM 3095 C CA . ARG A 1 392 ? -18.465 2.829 -0.800 1.00 96.56 392 ARG A CA 1
ATOM 3096 C C . ARG A 1 392 ? -19.780 2.359 -1.425 1.00 96.56 392 ARG A C 1
ATOM 3098 O O . ARG A 1 392 ? -20.746 3.116 -1.414 1.00 96.56 392 ARG A O 1
ATOM 3105 N N . ASP A 1 393 ? -19.844 1.136 -1.953 1.00 94.81 393 ASP A N 1
ATOM 3106 C CA . ASP A 1 393 ? -21.103 0.515 -2.383 1.00 94.81 393 ASP A CA 1
ATOM 3107 C C . ASP A 1 393 ? -21.978 0.030 -1.215 1.00 94.81 393 ASP A C 1
ATOM 3109 O O . ASP A 1 393 ? -23.049 -0.525 -1.451 1.00 94.81 393 ASP A O 1
ATOM 3113 N N . LYS A 1 394 ? -21.545 0.300 0.028 1.00 95.25 394 LYS A N 1
ATOM 3114 C CA . LYS A 1 394 ? -22.245 -0.013 1.283 1.00 95.25 394 LYS A CA 1
ATOM 3115 C C . LYS A 1 394 ? -22.282 -1.512 1.600 1.00 95.25 394 LYS A C 1
ATOM 3117 O O . LYS A 1 394 ? -22.945 -1.929 2.544 1.00 95.25 394 LYS A O 1
ATOM 3122 N N . THR A 1 395 ? -21.553 -2.332 0.839 1.00 95.38 395 THR A N 1
ATOM 3123 C CA . THR A 1 395 ? -21.492 -3.782 1.037 1.00 95.38 395 THR A CA 1
ATOM 3124 C C . THR A 1 395 ? -20.161 -4.225 1.625 1.00 95.38 395 THR A C 1
ATOM 3126 O O . THR A 1 395 ? -19.115 -3.595 1.432 1.00 95.38 395 THR A O 1
ATOM 3129 N N . ILE A 1 396 ? -20.210 -5.362 2.316 1.00 96.44 396 ILE A N 1
ATOM 3130 C CA . ILE A 1 396 ? -19.027 -6.132 2.696 1.00 96.44 396 ILE A CA 1
ATOM 3131 C C . ILE A 1 396 ? -19.034 -7.404 1.856 1.00 96.44 396 ILE A C 1
ATOM 3133 O O . ILE A 1 396 ? -20.036 -8.123 1.82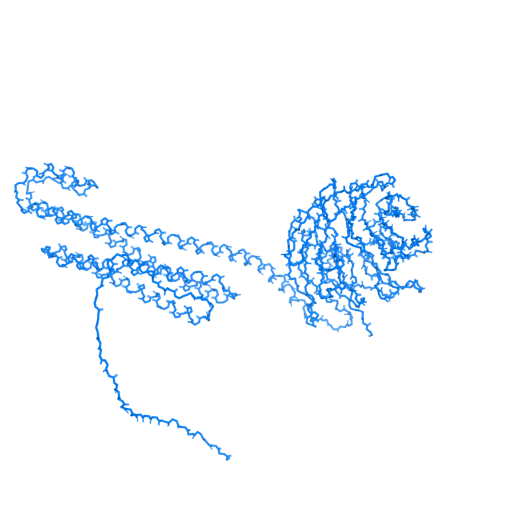2 1.00 96.44 396 ILE A O 1
ATOM 3137 N N . LYS A 1 397 ? -17.937 -7.692 1.159 1.00 95.75 397 LYS A N 1
ATOM 3138 C CA . LYS A 1 397 ? -17.814 -8.896 0.328 1.00 95.75 397 LYS A CA 1
ATOM 3139 C C . LYS A 1 397 ? -16.770 -9.836 0.899 1.00 95.75 397 LYS A C 1
ATOM 3141 O O . LYS A 1 397 ? -15.689 -9.401 1.286 1.00 95.75 397 LYS A O 1
ATOM 3146 N N . LEU A 1 398 ? -17.102 -11.124 0.906 1.00 95.19 398 LEU A N 1
ATOM 3147 C CA . LEU A 1 398 ? -16.162 -12.201 1.171 1.00 95.19 398 LEU A CA 1
ATOM 3148 C C . LEU A 1 398 ? -15.740 -12.860 -0.133 1.00 95.19 398 LEU A C 1
ATOM 3150 O O . LEU A 1 398 ? -16.569 -13.185 -0.990 1.00 95.19 398 LEU A O 1
ATOM 3154 N N . TRP A 1 399 ? -14.446 -13.117 -0.236 1.00 95.62 399 TRP A N 1
ATOM 3155 C CA . TRP A 1 399 ? -13.809 -13.706 -1.398 1.00 95.62 399 TRP A CA 1
ATOM 3156 C C . TRP A 1 399 ? -12.999 -14.927 -0.983 1.00 95.62 399 TRP A C 1
ATOM 3158 O O . TRP A 1 399 ? -12.468 -15.002 0.128 1.00 95.62 399 TRP A O 1
ATOM 3168 N N . ASN A 1 400 ? -12.882 -15.889 -1.891 1.00 92.44 400 ASN A N 1
ATOM 3169 C CA . ASN A 1 400 ? -11.805 -16.872 -1.810 1.00 92.44 400 ASN A CA 1
ATOM 3170 C C . ASN A 1 400 ? -10.511 -16.265 -2.362 1.00 92.44 400 ASN A C 1
ATOM 3172 O O . ASN A 1 400 ? -10.540 -15.262 -3.065 1.00 92.44 400 ASN A O 1
ATOM 3176 N N . THR A 1 401 ? -9.370 -16.912 -2.140 1.00 89.06 401 THR A N 1
ATOM 3177 C CA . THR A 1 401 ? -8.119 -16.508 -2.807 1.00 89.06 401 THR A CA 1
ATOM 3178 C C . THR A 1 401 ? -8.215 -16.608 -4.336 1.00 89.06 401 THR A C 1
ATOM 3180 O O . THR A 1 401 ? -7.468 -15.922 -5.025 1.00 89.06 401 THR A O 1
ATOM 3183 N N . LEU A 1 402 ? -9.156 -17.424 -4.844 1.00 89.69 402 LEU A N 1
ATOM 3184 C CA . LEU A 1 402 ? -9.705 -17.565 -6.211 1.00 89.69 402 LEU A CA 1
ATOM 3185 C C . LEU A 1 402 ? -9.836 -16.270 -7.027 1.00 89.69 402 LEU A C 1
ATOM 3187 O O . LEU A 1 402 ? -9.533 -16.241 -8.218 1.00 89.69 402 LEU A O 1
ATOM 3191 N N . GLY A 1 403 ? -10.312 -15.207 -6.379 1.00 88.75 403 GLY A N 1
ATOM 3192 C CA . GLY A 1 403 ? -10.877 -14.052 -7.083 1.00 88.75 403 GLY A CA 1
ATOM 3193 C C . GLY A 1 403 ? -12.408 -14.042 -7.122 1.00 88.75 403 GLY A C 1
ATOM 3194 O O . GLY A 1 403 ? -12.994 -13.097 -7.642 1.00 88.75 403 GLY A O 1
ATOM 3195 N N . GLU A 1 404 ? -13.068 -15.066 -6.580 1.00 91.50 404 GLU A N 1
ATOM 3196 C CA . GLU A 1 404 ? -14.519 -15.230 -6.634 1.00 91.50 404 GLU A CA 1
ATOM 3197 C C . GLU A 1 404 ? -15.179 -14.681 -5.368 1.00 91.50 404 GLU A C 1
ATOM 3199 O O . GLU A 1 404 ? -14.761 -14.973 -4.243 1.00 91.50 404 GLU A O 1
ATOM 3204 N N . CYS A 1 405 ? -16.250 -13.909 -5.553 1.00 93.94 405 CYS A N 1
ATOM 3205 C CA . CYS A 1 405 ? -17.074 -13.428 -4.454 1.00 93.94 405 CYS A CA 1
ATOM 3206 C C . CYS A 1 405 ? -17.971 -14.572 -3.964 1.00 93.94 405 CYS A C 1
ATOM 3208 O O . CYS A 1 405 ? -18.893 -14.987 -4.663 1.00 93.94 405 CYS A O 1
ATOM 3210 N N . LYS A 1 406 ? -17.693 -15.086 -2.762 1.00 92.88 406 LYS A N 1
ATOM 3211 C CA . LYS A 1 406 ? -18.469 -16.165 -2.136 1.00 92.88 406 LYS A CA 1
ATOM 3212 C C . LYS A 1 406 ? -19.742 -15.658 -1.481 1.00 92.88 406 LYS A C 1
ATOM 3214 O O . LYS A 1 406 ? -20.758 -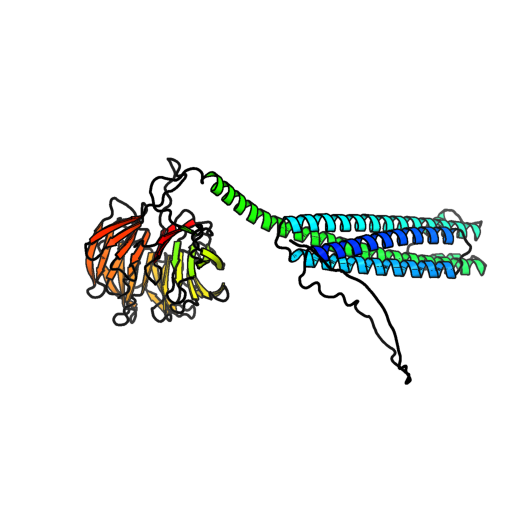16.344 -1.501 1.00 92.88 406 LYS A O 1
ATOM 3219 N N . PHE A 1 407 ? -19.668 -14.486 -0.862 1.00 93.00 407 PHE A N 1
ATOM 3220 C CA . PHE A 1 407 ? -20.787 -13.921 -0.127 1.00 93.00 407 PHE A CA 1
ATOM 3221 C C . PHE A 1 407 ? -20.752 -12.399 -0.196 1.00 93.00 407 PHE A C 1
ATOM 3223 O O . PHE A 1 407 ? -19.683 -11.789 -0.160 1.00 93.00 407 PHE A O 1
ATOM 3230 N N . THR A 1 408 ? -21.926 -11.782 -0.295 1.00 94.06 408 THR A N 1
ATOM 3231 C CA . THR A 1 408 ? -22.089 -10.330 -0.190 1.00 94.06 408 THR A CA 1
ATOM 3232 C C . THR A 1 408 ? -23.041 -10.052 0.962 1.00 94.06 408 THR A C 1
ATOM 3234 O O . THR A 1 408 ? -24.205 -10.437 0.908 1.00 94.06 408 THR A O 1
ATOM 3237 N N . ILE A 1 409 ? -22.544 -9.380 1.994 1.00 91.94 409 ILE A N 1
ATOM 3238 C CA . ILE A 1 409 ? -23.335 -8.958 3.145 1.00 91.94 409 ILE A CA 1
ATOM 3239 C C . ILE A 1 409 ? -24.072 -7.673 2.751 1.00 91.94 409 ILE A C 1
ATOM 3241 O O . ILE A 1 409 ? -23.458 -6.617 2.581 1.00 91.94 409 ILE A O 1
ATOM 3245 N N . GLN A 1 410 ? -25.384 -7.798 2.562 1.00 85.44 410 GLN A N 1
ATOM 3246 C CA . GLN A 1 410 ? -26.319 -6.690 2.327 1.00 85.44 410 GLN A CA 1
ATOM 3247 C C . GLN A 1 410 ? -27.415 -6.649 3.393 1.00 85.44 410 GLN A C 1
ATOM 3249 O O . GLN A 1 410 ? -27.794 -5.568 3.837 1.00 85.44 410 GLN A O 1
ATOM 3254 N N . GLU A 1 411 ? -27.896 -7.816 3.828 1.00 83.75 411 GLU A N 1
ATOM 3255 C CA . GLU A 1 411 ? -28.866 -7.923 4.918 1.00 83.75 411 GLU A CA 1
ATOM 3256 C C . GLU A 1 411 ? -28.246 -7.426 6.231 1.00 83.75 411 GLU A C 1
ATOM 3258 O O . GLU A 1 411 ? -27.142 -7.830 6.598 1.00 83.75 411 GLU A O 1
ATOM 3263 N N . ASP A 1 412 ? -28.932 -6.491 6.894 1.00 87.94 412 ASP A N 1
ATOM 3264 C CA . ASP A 1 412 ? -28.460 -5.763 8.083 1.00 87.94 412 ASP A CA 1
ATOM 3265 C C . ASP A 1 412 ? -27.097 -5.058 7.926 1.00 87.94 412 ASP A C 1
ATOM 3267 O O . ASP A 1 412 ? -26.449 -4.705 8.923 1.00 87.94 412 ASP A O 1
ATOM 3271 N N . GLY A 1 413 ? -26.691 -4.826 6.669 1.00 89.12 413 GLY A N 1
ATOM 3272 C CA . GLY A 1 413 ? -25.488 -4.116 6.236 1.00 89.12 413 GLY A CA 1
ATOM 3273 C C . GLY A 1 413 ? -25.360 -2.697 6.791 1.00 89.12 413 GLY A C 1
ATOM 3274 O O . GLY A 1 413 ? -26.242 -2.173 7.474 1.00 89.12 413 GLY A O 1
ATOM 3275 N N . HIS A 1 414 ? -24.237 -2.050 6.485 1.00 94.12 414 HIS A N 1
ATOM 3276 C CA . HIS A 1 414 ? -24.105 -0.621 6.753 1.00 94.12 414 HIS A CA 1
ATOM 3277 C C . HIS A 1 414 ? -25.035 0.177 5.835 1.00 94.12 414 HIS A C 1
ATOM 3279 O O . HIS A 1 414 ? -25.182 -0.134 4.653 1.00 94.12 414 HIS A O 1
ATOM 3285 N N . THR A 1 415 ? -25.657 1.231 6.365 1.00 94.38 415 THR A N 1
ATOM 3286 C CA . THR A 1 415 ? -26.538 2.092 5.554 1.00 94.38 415 THR A CA 1
ATOM 3287 C C . THR A 1 415 ? -25.754 3.099 4.715 1.00 94.38 415 THR A C 1
ATOM 3289 O O . THR A 1 415 ? -26.305 3.688 3.788 1.00 94.38 415 THR A O 1
ATOM 3292 N N . GLU A 1 416 ? -24.472 3.294 5.025 1.00 96.00 416 GLU A N 1
ATOM 3293 C CA . GLU A 1 416 ? -23.531 4.184 4.340 1.00 96.00 416 GLU A CA 1
ATOM 3294 C C . GLU A 1 416 ? -22.203 3.469 4.045 1.00 96.00 416 GLU A C 1
ATOM 3296 O O . GLU A 1 416 ? -22.111 2.246 4.137 1.00 96.00 416 GLU A O 1
ATOM 3301 N N . TRP A 1 417 ? -21.182 4.213 3.610 1.00 96.50 417 TRP A N 1
ATOM 3302 C CA . TRP A 1 417 ? -19.888 3.650 3.214 1.00 96.50 417 TRP A CA 1
ATOM 3303 C C . TRP A 1 417 ? -19.265 2.801 4.320 1.00 96.50 417 TRP A C 1
ATOM 3305 O O . TRP A 1 417 ? -19.205 3.225 5.474 1.00 96.50 417 TRP A O 1
ATOM 3315 N N . VAL A 1 418 ? -18.729 1.642 3.939 1.00 97.06 418 VAL A N 1
ATOM 3316 C CA . VAL A 1 418 ? -17.925 0.805 4.833 1.00 97.06 418 VAL A CA 1
ATOM 3317 C C . VAL A 1 418 ? -16.482 1.277 4.738 1.00 97.06 418 VAL A C 1
ATOM 3319 O O . VAL A 1 418 ? -15.832 1.068 3.714 1.00 97.06 418 VAL A O 1
ATOM 3322 N N . SER A 1 419 ? -15.995 1.955 5.774 1.00 95.94 419 SER A N 1
ATOM 3323 C CA . SER A 1 419 ? -14.674 2.589 5.774 1.00 95.94 419 SER A CA 1
ATOM 3324 C C . SER A 1 419 ? -13.552 1.617 6.111 1.00 95.94 419 SER A C 1
ATOM 3326 O O . SER A 1 419 ? -12.509 1.660 5.466 1.00 95.94 419 SER A O 1
ATOM 3328 N N . CYS A 1 420 ? -13.773 0.725 7.077 1.00 96.31 420 CYS A N 1
ATOM 3329 C CA . CYS A 1 420 ? -12.780 -0.248 7.521 1.00 96.31 420 CYS A CA 1
ATOM 3330 C C . CYS A 1 420 ? -13.421 -1.612 7.766 1.00 96.31 420 CYS A C 1
ATOM 3332 O O . CYS A 1 420 ? -14.532 -1.697 8.295 1.00 96.31 420 CYS A O 1
ATOM 3334 N N . VAL A 1 421 ? -12.703 -2.679 7.419 1.00 96.75 421 VAL A N 1
ATOM 3335 C CA . VAL A 1 421 ? -13.062 -4.053 7.763 1.00 96.75 421 VAL A CA 1
ATOM 3336 C C . VAL A 1 421 ? -11.824 -4.824 8.219 1.00 96.75 421 VAL A C 1
ATOM 3338 O O . VAL A 1 421 ? -10.761 -4.736 7.599 1.00 96.75 421 VAL A O 1
ATOM 3341 N N . ARG A 1 422 ? -11.944 -5.574 9.317 1.00 96.00 422 ARG A N 1
ATOM 3342 C CA . ARG A 1 422 ? -10.852 -6.365 9.900 1.00 96.00 422 ARG A CA 1
ATOM 3343 C C . ARG A 1 422 ? -11.366 -7.709 10.402 1.00 96.00 422 ARG A C 1
ATOM 3345 O O . ARG A 1 422 ? -12.447 -7.790 10.986 1.00 96.00 422 ARG A O 1
ATOM 3352 N N . PHE A 1 423 ? -10.589 -8.763 10.181 1.00 94.50 423 PHE A N 1
ATOM 3353 C CA . PHE A 1 423 ? -10.812 -10.046 10.843 1.00 94.50 423 PHE A CA 1
ATOM 3354 C C . PHE A 1 423 ? -10.349 -9.990 12.300 1.00 94.50 423 PHE A C 1
ATOM 3356 O O . PHE A 1 423 ? -9.340 -9.357 12.607 1.00 94.50 423 PHE A O 1
ATOM 3363 N N . SER A 1 424 ? -11.060 -10.688 13.187 1.00 92.06 424 SER A N 1
ATOM 3364 C CA . SER A 1 424 ? -10.520 -11.015 14.505 1.00 92.06 424 SER A CA 1
ATOM 3365 C C . SER A 1 424 ? -9.508 -12.161 14.383 1.00 92.06 424 SER A C 1
ATOM 3367 O O . SER A 1 424 ? -9.804 -13.152 13.707 1.00 92.06 424 SER A O 1
ATOM 3369 N N . PRO A 1 425 ? -8.333 -12.061 15.030 1.00 89.00 425 PRO A N 1
ATOM 3370 C CA . PRO A 1 425 ? -7.340 -13.132 15.036 1.00 89.00 425 PRO A CA 1
ATOM 3371 C C . PRO A 1 425 ? -7.745 -14.317 15.928 1.00 89.00 425 PRO A C 1
ATOM 3373 O O . PRO A 1 425 ? -7.089 -15.354 15.881 1.00 89.00 425 PRO A O 1
ATOM 3376 N N . ASN A 1 426 ? -8.813 -14.199 16.729 1.00 86.38 426 ASN A N 1
ATOM 3377 C CA . ASN A 1 426 ? -9.234 -15.246 17.656 1.00 86.38 426 ASN A CA 1
ATOM 3378 C C . ASN A 1 426 ? -9.855 -16.453 16.911 1.00 86.38 426 ASN A C 1
ATOM 3380 O O . ASN A 1 426 ? -10.959 -16.336 16.366 1.00 86.38 426 ASN A O 1
ATOM 3384 N N . PRO A 1 427 ? -9.221 -17.644 16.934 1.00 80.25 427 PRO A N 1
ATOM 3385 C CA . PRO A 1 427 ? -9.733 -18.817 16.230 1.00 80.25 427 PRO A CA 1
ATOM 3386 C C . PRO A 1 427 ? -10.983 -19.416 16.889 1.00 80.25 427 PRO A C 1
ATOM 3388 O O . PRO A 1 427 ? -11.775 -20.068 16.211 1.00 80.25 427 PRO A O 1
ATOM 3391 N N . ALA A 1 428 ? -11.181 -19.206 18.196 1.00 84.00 428 ALA A N 1
ATOM 3392 C CA . ALA A 1 428 ? -12.349 -19.714 18.915 1.00 84.00 428 ALA A CA 1
ATOM 3393 C C . ALA A 1 428 ? -13.624 -18.937 18.562 1.00 84.00 428 ALA A C 1
ATOM 3395 O O . ALA A 1 428 ? -14.729 -19.469 18.665 1.00 84.00 428 ALA A O 1
ATOM 3396 N N . ASN A 1 429 ? -13.471 -17.682 18.137 1.00 82.69 429 ASN A N 1
ATOM 3397 C CA . ASN A 1 429 ? -14.572 -16.793 17.816 1.00 82.69 429 ASN A CA 1
ATOM 3398 C C . ASN A 1 429 ? -14.306 -16.062 16.487 1.00 82.69 429 ASN A C 1
ATOM 3400 O O . ASN A 1 429 ? -13.936 -14.885 16.499 1.00 82.69 429 ASN A O 1
ATOM 3404 N N . PRO A 1 430 ? -14.482 -16.743 15.337 1.00 88.31 430 PRO A N 1
ATOM 3405 C CA . PRO A 1 430 ? -14.186 -16.166 14.035 1.00 88.31 430 PRO A CA 1
ATOM 3406 C C . PRO A 1 430 ? -15.230 -15.101 13.686 1.00 88.31 430 PRO A C 1
ATOM 3408 O O . PRO A 1 430 ? -16.336 -15.397 13.219 1.00 88.31 430 PRO A O 1
ATOM 3411 N N . VAL A 1 431 ? -14.865 -13.844 13.922 1.00 92.69 431 VAL A N 1
ATOM 3412 C CA . VAL A 1 431 ? -15.699 -12.676 13.637 1.00 92.69 431 VAL A CA 1
ATOM 3413 C C . VAL A 1 431 ? -14.992 -11.699 12.712 1.00 92.69 431 VAL A C 1
ATOM 3415 O O . VAL A 1 431 ? -13.765 -11.596 12.694 1.00 92.69 431 VAL A O 1
ATOM 3418 N N . ILE A 1 432 ? -15.792 -10.962 11.951 1.00 94.38 432 ILE A N 1
ATOM 3419 C CA . ILE A 1 432 ? -15.355 -9.791 11.194 1.00 94.38 432 ILE A CA 1
ATOM 3420 C C . ILE A 1 432 ? -15.899 -8.563 11.910 1.00 94.38 432 ILE A C 1
ATOM 3422 O O . ILE A 1 432 ? -17.060 -8.547 12.313 1.00 94.38 432 ILE A O 1
ATOM 3426 N N . VAL A 1 433 ? -15.086 -7.523 12.033 1.00 95.81 433 VAL A N 1
ATOM 3427 C CA . VAL A 1 433 ? -15.522 -6.223 12.535 1.00 95.81 433 VAL A CA 1
ATOM 3428 C C . VAL A 1 433 ? -15.466 -5.213 11.400 1.00 95.81 433 VAL A C 1
ATOM 3430 O O . VAL A 1 433 ? -14.487 -5.165 10.652 1.00 95.81 433 VAL A O 1
ATOM 3433 N N . SER A 1 434 ? -16.510 -4.403 11.264 1.00 96.38 434 SER A N 1
ATOM 3434 C CA . SER A 1 434 ? -16.569 -3.325 10.283 1.00 96.38 434 SER A CA 1
ATOM 3435 C C . SER A 1 434 ? -16.995 -2.004 10.908 1.00 96.38 434 SER A C 1
ATOM 3437 O O . SER A 1 434 ? -17.846 -1.956 11.796 1.00 96.38 434 SER A O 1
ATOM 3439 N N . GLY A 1 435 ? -16.395 -0.923 10.421 1.00 95.69 435 GLY A N 1
ATOM 3440 C CA . GLY A 1 435 ? -16.779 0.448 10.735 1.00 95.69 435 GLY A CA 1
ATOM 3441 C C . GLY A 1 435 ? -17.403 1.112 9.517 1.00 95.69 435 GLY A C 1
ATOM 3442 O O . GLY A 1 435 ? -16.919 0.938 8.394 1.00 95.69 435 GLY A O 1
ATOM 3443 N N . GLY A 1 436 ? -18.474 1.868 9.744 1.00 94.75 436 GLY A N 1
ATOM 3444 C CA . GLY A 1 436 ? -19.198 2.558 8.686 1.00 94.75 436 GLY A CA 1
ATOM 3445 C C . GLY A 1 436 ? -19.348 4.057 8.915 1.00 94.75 436 GLY A C 1
ATOM 3446 O O . GLY A 1 436 ? -19.218 4.592 10.019 1.00 94.75 436 GLY A O 1
ATOM 3447 N N . TRP A 1 437 ? -19.681 4.756 7.835 1.00 96.00 437 TRP A N 1
ATOM 3448 C CA . TRP A 1 437 ? -20.085 6.163 7.870 1.00 96.00 437 TRP A CA 1
ATOM 3449 C C . TRP A 1 437 ? -21.495 6.368 8.442 1.00 96.00 437 TRP A C 1
ATOM 3451 O O . TRP A 1 437 ? -21.894 7.496 8.720 1.00 96.00 437 TRP A O 1
ATOM 3461 N N . ASP A 1 438 ? -22.212 5.272 8.692 1.00 94.00 438 ASP A N 1
ATOM 3462 C CA . ASP A 1 438 ? -23.467 5.218 9.443 1.00 94.00 438 ASP A CA 1
ATOM 3463 C C . ASP A 1 438 ? -23.266 5.331 10.964 1.00 94.00 438 ASP A C 1
ATOM 3465 O O . ASP A 1 438 ? -24.242 5.289 11.711 1.00 94.00 438 ASP A O 1
ATOM 3469 N N . LYS A 1 439 ? -22.019 5.558 11.412 1.00 94.44 439 LYS A N 1
ATOM 3470 C CA . LYS A 1 439 ? -21.620 5.798 12.812 1.00 94.44 439 LYS A CA 1
ATOM 3471 C C . LYS A 1 439 ? -21.721 4.564 13.711 1.00 94.44 439 LYS A C 1
ATOM 3473 O O . LYS A 1 439 ? -21.641 4.677 14.933 1.00 94.44 439 LYS A O 1
ATOM 3478 N N . VAL A 1 440 ? -21.892 3.385 13.120 1.00 94.81 440 VAL A N 1
ATOM 3479 C CA . VAL A 1 440 ? -22.028 2.124 13.849 1.00 94.81 440 VAL A CA 1
ATOM 3480 C C . VAL A 1 440 ? -20.807 1.255 13.575 1.00 94.81 440 VAL A C 1
ATOM 3482 O O . VAL A 1 440 ? -20.328 1.169 12.443 1.00 94.81 440 VAL A O 1
ATOM 3485 N N . VAL A 1 441 ? -20.310 0.585 14.614 1.00 96.06 441 VAL A N 1
ATOM 3486 C CA . VAL A 1 441 ? -19.386 -0.543 14.447 1.00 96.06 441 VAL A CA 1
ATOM 3487 C C . VAL A 1 441 ? -20.215 -1.821 14.467 1.00 96.06 441 VAL A C 1
ATOM 3489 O O . VAL A 1 441 ? -21.015 -2.035 15.378 1.00 96.06 441 VAL A O 1
ATOM 3492 N N . LYS A 1 442 ? -20.060 -2.666 13.453 1.00 95.31 442 LYS A N 1
ATOM 3493 C CA . LYS A 1 442 ? -20.800 -3.923 13.319 1.00 95.31 442 LYS A CA 1
ATOM 3494 C C . LYS A 1 442 ? -19.853 -5.103 13.467 1.00 95.31 442 LYS A C 1
ATOM 3496 O O . LYS A 1 442 ? -18.763 -5.102 12.898 1.00 95.31 442 LYS A O 1
ATOM 3501 N N . VAL A 1 443 ? -20.287 -6.114 14.212 1.00 94.94 443 VAL A N 1
ATOM 3502 C CA . VAL A 1 443 ? -19.571 -7.386 14.354 1.00 94.94 443 VAL A CA 1
ATOM 3503 C C . VAL A 1 443 ? -20.381 -8.478 13.676 1.00 94.94 443 VAL A C 1
ATOM 3505 O O . VAL A 1 443 ? -21.577 -8.631 13.930 1.00 94.94 443 VAL A O 1
ATOM 3508 N N . TRP A 1 444 ? -19.718 -9.255 12.831 1.00 93.62 444 TRP A N 1
ATOM 3509 C CA . TRP A 1 444 ? -20.314 -10.284 11.990 1.00 93.62 444 TRP A CA 1
ATOM 3510 C C . TRP A 1 444 ? -19.745 -11.645 12.353 1.00 93.62 444 TRP A C 1
ATOM 3512 O O . TRP A 1 444 ? -18.532 -11.804 12.482 1.00 93.62 444 TRP A O 1
ATOM 3522 N N . GLU A 1 445 ? -20.609 -12.644 12.479 1.00 91.62 445 GLU A N 1
ATOM 3523 C CA . GLU A 1 445 ? -20.186 -14.036 12.614 1.00 91.62 445 GLU A CA 1
ATOM 3524 C C . GLU A 1 445 ? -19.709 -14.557 11.249 1.00 91.62 445 GLU A C 1
ATOM 3526 O O . GLU A 1 445 ? -20.475 -14.535 10.285 1.00 91.62 445 GLU A O 1
ATOM 3531 N N . LEU A 1 446 ? -18.473 -15.059 11.149 1.00 87.81 446 LEU A N 1
ATOM 3532 C CA . LEU A 1 446 ? -17.897 -15.488 9.867 1.00 87.81 446 LEU A CA 1
ATOM 3533 C C . LEU A 1 446 ? -18.599 -16.720 9.272 1.00 87.81 446 LEU A C 1
ATOM 3535 O O . LEU A 1 446 ? -18.772 -16.816 8.060 1.00 87.81 446 LEU A O 1
ATOM 3539 N N . THR A 1 447 ? -19.018 -17.666 10.115 1.00 85.44 447 THR A N 1
ATOM 3540 C CA . THR A 1 447 ? -19.576 -18.965 9.688 1.00 85.44 447 THR A CA 1
ATOM 3541 C C . THR A 1 447 ? -20.907 -18.821 8.951 1.00 85.44 447 THR A C 1
ATOM 3543 O O . THR A 1 447 ? -21.145 -19.511 7.962 1.00 85.44 447 THR A O 1
ATOM 3546 N N . LYS A 1 448 ? -21.772 -17.921 9.429 1.00 84.62 448 LYS A N 1
ATOM 3547 C CA . LYS A 1 448 ? -23.109 -17.662 8.872 1.00 84.62 448 LYS A CA 1
ATOM 3548 C C . LYS A 1 448 ? -23.198 -16.336 8.124 1.00 84.62 448 LYS A C 1
ATOM 3550 O O . LYS A 1 448 ? -24.227 -16.083 7.505 1.00 84.62 448 LYS A O 1
ATOM 3555 N N . CYS A 1 449 ? -22.164 -15.496 8.208 1.00 85.94 449 CYS A N 1
ATOM 3556 C CA . CYS A 1 449 ? -22.148 -14.126 7.691 1.00 85.94 449 CYS A CA 1
ATOM 3557 C C . CYS A 1 449 ? -23.350 -13.294 8.173 1.00 85.94 449 CYS A C 1
ATOM 3559 O O . CYS A 1 449 ? -23.900 -12.488 7.427 1.00 85.94 449 CYS A O 1
ATOM 3561 N N . LYS A 1 450 ? -23.769 -13.513 9.427 1.00 89.56 450 LYS A N 1
ATOM 3562 C CA . LYS A 1 450 ? -24.878 -12.794 10.062 1.00 89.56 450 LYS A CA 1
ATOM 3563 C C . LYS A 1 450 ? -24.360 -11.752 11.035 1.00 89.56 450 LYS A C 1
ATOM 3565 O O . LYS A 1 450 ? -23.308 -11.928 11.654 1.00 89.56 450 LYS A O 1
ATOM 3570 N N . LEU A 1 451 ? -25.132 -10.682 11.182 1.00 92.19 451 LEU A N 1
ATOM 3571 C CA . LEU A 1 451 ? -24.870 -9.659 12.178 1.00 92.19 451 LEU A CA 1
ATOM 3572 C C . LEU A 1 451 ? -24.982 -10.265 13.584 1.00 92.19 451 LEU A C 1
ATOM 3574 O O . LEU A 1 451 ? -25.995 -10.872 13.928 1.00 92.19 451 LEU A O 1
ATOM 3578 N N . ARG A 1 452 ? -23.936 -10.091 14.394 1.00 90.19 452 ARG A N 1
ATOM 3579 C CA . ARG A 1 452 ? -23.893 -10.525 15.795 1.00 90.19 452 ARG A CA 1
ATOM 3580 C C . ARG A 1 452 ? -24.254 -9.388 16.742 1.00 90.19 452 ARG A C 1
ATOM 3582 O O . ARG A 1 452 ? -25.072 -9.576 17.636 1.00 90.19 452 ARG A O 1
ATOM 3589 N N . SER A 1 453 ? -23.640 -8.222 16.558 1.00 90.06 453 SER A N 1
ATOM 3590 C CA . SER A 1 453 ? -23.866 -7.052 17.409 1.00 90.06 453 SER A CA 1
ATOM 3591 C C . SER A 1 453 ? -23.660 -5.751 16.641 1.00 90.06 453 SER A C 1
ATOM 3593 O O . SER A 1 453 ? -22.780 -5.642 15.787 1.00 90.06 453 SER A O 1
ATOM 3595 N N . ASN A 1 454 ? -24.480 -4.755 16.983 1.00 92.69 454 ASN A N 1
ATOM 3596 C CA . ASN A 1 454 ? -24.275 -3.362 16.604 1.00 92.69 454 ASN A CA 1
ATOM 3597 C C . ASN A 1 454 ? -23.746 -2.610 17.825 1.00 92.69 454 ASN A C 1
ATOM 3599 O O . ASN A 1 454 ? -24.372 -2.621 18.885 1.00 92.69 454 ASN A O 1
ATOM 3603 N N . HIS A 1 455 ? -22.629 -1.922 17.659 1.00 92.31 455 HIS A N 1
ATOM 3604 C CA . HIS A 1 455 ? -22.051 -1.045 18.663 1.00 92.31 455 HIS A CA 1
ATOM 3605 C C . HIS A 1 455 ? -22.360 0.399 18.283 1.00 92.31 455 HIS A C 1
ATOM 3607 O O . HIS A 1 455 ? -21.865 0.928 17.285 1.00 92.31 455 HIS A O 1
ATOM 3613 N N . ILE A 1 456 ? -23.247 1.003 19.070 1.00 91.56 456 ILE A N 1
ATOM 3614 C CA . ILE A 1 456 ? -23.748 2.362 18.880 1.00 91.56 456 ILE A CA 1
ATOM 3615 C C . ILE A 1 456 ? -23.112 3.227 19.965 1.00 91.56 456 ILE A C 1
ATOM 3617 O O . ILE A 1 456 ? -23.175 2.886 21.144 1.00 91.56 456 ILE A O 1
ATOM 3621 N N . GLY A 1 457 ? -22.499 4.338 19.566 1.00 88.12 457 GLY A N 1
ATOM 3622 C CA . GLY A 1 457 ? -21.861 5.270 20.498 1.00 88.12 457 GLY A CA 1
ATOM 3623 C C . GLY A 1 457 ? -21.205 6.457 19.802 1.00 88.12 457 GLY A C 1
ATOM 3624 O O . GLY A 1 457 ? -21.290 7.576 20.300 1.00 88.12 457 GLY A O 1
ATOM 3625 N N . HIS A 1 458 ? -20.618 6.239 18.623 1.00 92.75 458 HIS A N 1
ATOM 3626 C CA . HIS A 1 458 ? -20.000 7.311 17.846 1.00 92.75 458 HIS A CA 1
ATOM 3627 C C . HIS A 1 458 ? -21.026 8.346 17.373 1.00 92.75 458 HIS A C 1
ATOM 3629 O O . HIS A 1 458 ? -22.125 8.019 16.916 1.00 92.75 458 HIS A O 1
ATOM 3635 N N . THR A 1 459 ? -20.650 9.622 17.455 1.00 91.25 459 THR A N 1
ATOM 3636 C CA . THR A 1 459 ? -21.509 10.741 17.022 1.00 91.25 459 THR A CA 1
ATOM 3637 C C . THR A 1 459 ? -21.206 11.185 15.588 1.00 91.25 459 THR A C 1
ATOM 3639 O O . THR A 1 459 ? -22.055 11.805 14.931 1.00 91.25 459 THR A O 1
ATOM 3642 N N . GLY A 1 460 ? -20.034 10.804 15.068 1.00 92.00 460 GLY A N 1
ATOM 3643 C CA . GLY A 1 460 ? -19.552 11.067 13.713 1.00 92.00 460 GLY A CA 1
ATOM 3644 C C . GLY A 1 460 ? -19.287 9.792 12.905 1.00 92.00 460 GLY A C 1
ATOM 3645 O O . GLY A 1 460 ? -19.442 8.679 13.403 1.00 92.00 460 GLY A O 1
ATOM 3646 N N . TYR A 1 461 ? -18.907 9.954 11.634 1.00 94.19 461 TYR A N 1
ATOM 3647 C CA . TYR A 1 461 ? -18.521 8.821 10.787 1.00 94.19 461 TYR A CA 1
ATOM 3648 C C . TYR A 1 461 ? -17.234 8.171 11.305 1.00 94.19 461 TYR A C 1
ATOM 3650 O O . TYR A 1 461 ? -16.330 8.862 11.781 1.00 94.19 461 TYR A O 1
ATOM 3658 N N . ILE A 1 462 ? -17.144 6.848 11.180 1.00 95.81 462 ILE A N 1
ATOM 3659 C CA . ILE A 1 462 ? -15.974 6.073 11.598 1.00 95.81 462 ILE A CA 1
ATOM 3660 C C . ILE A 1 462 ? -15.025 5.963 10.405 1.00 95.81 462 ILE A C 1
ATOM 3662 O O . ILE A 1 462 ? -15.450 5.601 9.307 1.00 95.81 462 ILE A O 1
ATOM 3666 N N . ASN A 1 463 ? -13.744 6.261 10.606 1.00 94.88 463 ASN A N 1
ATOM 3667 C CA . ASN A 1 463 ? -12.721 6.101 9.568 1.00 94.88 463 ASN A CA 1
ATOM 3668 C C . ASN A 1 463 ? -12.013 4.754 9.677 1.00 94.88 463 ASN A C 1
ATOM 3670 O O . ASN A 1 463 ? -11.665 4.156 8.663 1.00 94.88 463 ASN A O 1
ATOM 3674 N N . THR A 1 464 ? -11.785 4.289 10.903 1.00 95.62 464 THR A N 1
ATOM 3675 C CA . THR A 1 464 ? -10.909 3.154 11.162 1.00 95.62 464 THR A CA 1
ATOM 3676 C C . THR A 1 464 ? -11.427 2.306 12.313 1.00 95.62 464 THR A C 1
ATOM 3678 O O . THR A 1 464 ? -12.066 2.789 13.252 1.00 95.62 464 THR A O 1
ATOM 3681 N N . VAL A 1 465 ? -11.137 1.017 12.206 1.00 96.25 465 VAL A N 1
ATOM 3682 C CA . VAL A 1 465 ? -11.394 0.005 13.221 1.00 96.25 465 VAL A CA 1
ATOM 3683 C C . VAL A 1 465 ? -10.173 -0.897 13.264 1.00 96.25 465 VAL A C 1
ATOM 3685 O O . VAL A 1 465 ? -9.644 -1.265 12.213 1.00 96.25 465 VAL A O 1
ATOM 3688 N N . THR A 1 466 ? -9.737 -1.256 14.463 1.00 95.56 466 THR A N 1
ATOM 3689 C CA . THR A 1 466 ? -8.626 -2.177 14.682 1.00 95.56 466 THR A CA 1
ATOM 3690 C C . THR A 1 466 ? -8.981 -3.170 15.779 1.00 95.56 466 THR A C 1
ATOM 3692 O O . THR A 1 466 ? -9.754 -2.857 16.685 1.00 95.56 466 THR A O 1
ATOM 3695 N N . VAL A 1 467 ? -8.448 -4.381 15.674 1.00 94.94 467 VAL A N 1
ATOM 3696 C CA . VAL A 1 467 ? -8.697 -5.480 16.612 1.00 94.94 467 VAL A CA 1
ATOM 3697 C C . VAL A 1 467 ? -7.393 -5.785 17.337 1.00 94.94 467 VAL A C 1
ATOM 3699 O O . VAL A 1 467 ? -6.321 -5.706 16.735 1.00 94.94 467 VAL A O 1
ATOM 3702 N N . SER A 1 468 ? -7.470 -6.092 18.628 1.00 93.44 468 SER A N 1
ATOM 3703 C CA . SER A 1 468 ? -6.293 -6.444 19.416 1.00 93.44 468 SER A CA 1
ATOM 3704 C C . SER A 1 468 ? -5.670 -7.767 18.945 1.00 93.44 468 SER A C 1
ATOM 3706 O O . SER A 1 468 ? -6.374 -8.617 18.393 1.00 93.44 468 SER A O 1
ATOM 3708 N N . PRO A 1 469 ? -4.361 -7.988 19.174 1.00 90.31 469 PRO A N 1
ATOM 3709 C CA . PRO A 1 469 ? -3.679 -9.214 18.746 1.00 90.31 469 PRO A CA 1
ATOM 3710 C C . PRO A 1 469 ? -4.269 -10.513 19.323 1.00 90.31 469 PRO A C 1
ATOM 3712 O O . PRO A 1 469 ? -4.199 -11.557 18.682 1.00 90.31 469 PRO A O 1
ATOM 3715 N N . ASP A 1 470 ? -4.876 -10.454 20.510 1.00 88.06 470 ASP A N 1
ATOM 3716 C CA . ASP A 1 470 ? -5.585 -11.574 21.149 1.00 88.06 470 ASP A CA 1
ATOM 3717 C C . ASP A 1 470 ? -7.042 -11.735 20.661 1.00 88.06 470 ASP A C 1
ATOM 3719 O O . ASP A 1 470 ? -7.698 -12.737 20.945 1.00 88.06 470 ASP A O 1
ATOM 3723 N N . GLY A 1 471 ? -7.561 -10.752 19.918 1.00 89.50 471 GLY A N 1
ATOM 3724 C CA . GLY A 1 471 ? -8.922 -10.720 19.397 1.00 89.50 471 GLY A CA 1
ATOM 3725 C C . GLY A 1 471 ? -10.012 -10.486 20.443 1.00 89.50 471 GLY A C 1
ATOM 3726 O O . GLY A 1 471 ? -11.179 -10.751 20.146 1.00 89.50 471 GLY A O 1
ATOM 3727 N N . SER A 1 472 ? -9.661 -10.021 21.648 1.00 91.00 472 SER A N 1
ATOM 3728 C CA . SER A 1 472 ? -10.627 -9.705 22.709 1.00 91.00 472 SER A CA 1
ATOM 3729 C C . SER A 1 472 ? -11.204 -8.291 22.586 1.00 91.00 472 SER A C 1
ATOM 3731 O O . SER A 1 472 ? -12.387 -8.083 22.857 1.00 91.00 472 SER A O 1
ATOM 3733 N N . LEU A 1 473 ? -10.405 -7.330 22.122 1.00 92.88 473 LEU A N 1
ATOM 3734 C CA . LEU A 1 473 ? -10.757 -5.918 22.051 1.00 92.88 473 LEU A CA 1
ATOM 3735 C C . LEU A 1 473 ? -10.870 -5.430 20.612 1.00 92.88 473 LEU A C 1
ATOM 3737 O O . LEU A 1 473 ? -10.146 -5.845 19.708 1.00 92.88 473 LEU A O 1
ATOM 3741 N N . CYS A 1 474 ? -11.744 -4.454 20.424 1.00 94.81 474 CYS A N 1
ATOM 3742 C CA . CYS A 1 474 ? -11.849 -3.669 19.211 1.00 94.81 474 CYS A CA 1
ATOM 3743 C C . CYS A 1 474 ? -11.777 -2.187 19.567 1.00 94.81 474 CYS A C 1
ATOM 3745 O O . CYS A 1 474 ? -12.515 -1.731 20.435 1.00 94.81 474 CYS A O 1
ATOM 3747 N N . ALA A 1 475 ? -10.937 -1.427 18.870 1.00 95.50 475 ALA A N 1
ATOM 3748 C CA . ALA A 1 475 ? -10.912 0.026 18.955 1.00 95.50 475 ALA A CA 1
ATOM 3749 C C . ALA A 1 475 ? -11.460 0.640 17.664 1.00 95.50 475 ALA A C 1
ATOM 3751 O O . ALA A 1 475 ? -11.102 0.218 16.562 1.00 95.50 475 ALA A O 1
ATOM 3752 N N . SER A 1 476 ? -12.313 1.652 17.795 1.00 95.75 476 SER A N 1
ATOM 3753 C CA . SER A 1 476 ? -12.888 2.395 16.673 1.00 95.75 476 SER A CA 1
ATOM 3754 C C . SER A 1 476 ? -12.719 3.895 16.855 1.00 95.75 476 SER A C 1
ATOM 3756 O O . SER A 1 476 ? -12.750 4.403 17.975 1.00 95.75 476 SER A O 1
ATOM 3758 N N . GLY A 1 477 ? -12.542 4.609 15.744 1.00 94.12 477 GLY A N 1
ATOM 3759 C CA . GLY A 1 477 ? -12.337 6.053 15.760 1.00 94.12 477 GLY A CA 1
ATOM 3760 C C . GLY A 1 477 ? -12.647 6.708 14.420 1.00 94.12 477 GLY A C 1
ATOM 3761 O O . GLY A 1 477 ? -12.577 6.086 13.352 1.00 94.12 477 GLY A O 1
ATOM 3762 N N . GLY A 1 478 ? -13.004 7.987 14.469 1.00 92.81 478 GLY A N 1
ATOM 3763 C CA . GLY A 1 478 ? -13.299 8.757 13.269 1.00 92.81 478 GLY A CA 1
ATOM 3764 C C . GLY A 1 478 ? -13.481 10.241 13.541 1.00 92.81 478 GLY A C 1
ATOM 3765 O O . GLY A 1 478 ? -12.621 10.878 14.149 1.00 92.81 478 GLY A O 1
ATOM 3766 N N . ARG A 1 479 ? -14.583 10.803 13.034 1.00 91.88 479 ARG A N 1
ATOM 3767 C CA . ARG A 1 479 ? -14.834 12.252 13.017 1.00 91.88 479 ARG A CA 1
ATOM 3768 C C . ARG A 1 479 ? -15.057 12.875 14.388 1.00 91.88 479 ARG A C 1
ATOM 3770 O O . ARG A 1 479 ? -14.788 14.054 14.538 1.00 91.88 479 ARG A O 1
ATOM 3777 N N . ASP A 1 480 ? -15.564 12.116 15.345 1.00 89.06 480 ASP A N 1
ATOM 3778 C CA . ASP A 1 480 ? -15.857 12.617 16.689 1.00 89.06 480 ASP A CA 1
ATOM 3779 C C . ASP A 1 480 ? -14.615 12.772 17.578 1.00 89.06 480 ASP A C 1
ATOM 3781 O O . ASP A 1 480 ? -14.728 13.287 18.685 1.00 89.06 480 ASP A O 1
ATOM 3785 N N . GLY A 1 481 ? -13.444 12.317 17.120 1.00 87.62 481 GLY A N 1
ATOM 3786 C CA . GLY A 1 481 ? -12.183 12.419 17.858 1.00 87.62 481 GLY A CA 1
ATOM 3787 C C . GLY A 1 481 ? -12.108 11.564 19.123 1.00 87.62 481 GLY A C 1
ATOM 3788 O O . GLY A 1 481 ? -11.144 11.659 19.888 1.00 87.62 481 GLY A O 1
ATOM 3789 N N . ILE A 1 482 ? -13.094 10.691 19.331 1.00 91.56 482 ILE A N 1
ATOM 3790 C CA . ILE A 1 482 ? -13.159 9.770 20.460 1.00 91.56 482 ILE A CA 1
ATOM 3791 C C . ILE A 1 482 ? -12.768 8.386 19.959 1.00 91.56 482 ILE A C 1
ATOM 3793 O O . ILE A 1 482 ? -13.339 7.873 18.998 1.00 91.56 482 ILE A O 1
ATOM 3797 N N . THR A 1 483 ? -11.804 7.758 20.629 1.00 93.25 483 THR A N 1
ATOM 3798 C CA . THR A 1 483 ? -11.504 6.345 20.387 1.00 93.25 483 THR A CA 1
ATOM 3799 C C . THR A 1 483 ? -12.329 5.503 21.349 1.00 93.25 483 THR A C 1
ATOM 3801 O O . THR A 1 483 ? -12.140 5.590 22.559 1.00 93.25 483 THR A O 1
ATOM 3804 N N . MET A 1 484 ? -13.261 4.702 20.840 1.00 93.81 484 MET A N 1
ATOM 3805 C CA . MET A 1 484 ? -14.077 3.811 21.670 1.00 93.81 484 MET A CA 1
ATOM 3806 C C . MET A 1 484 ? -13.488 2.405 21.670 1.00 93.81 484 MET A C 1
ATOM 3808 O O . MET A 1 484 ? -13.162 1.881 20.604 1.00 93.81 484 MET A O 1
ATOM 3812 N N . LEU A 1 485 ? -13.367 1.800 22.855 1.00 94.81 485 LEU A N 1
ATOM 3813 C CA . LEU A 1 485 ? -12.992 0.399 23.007 1.00 94.81 485 LEU A CA 1
ATOM 3814 C C . LEU A 1 485 ? -14.216 -0.465 23.304 1.00 94.81 485 LEU A C 1
ATOM 3816 O O . LEU A 1 485 ? -15.044 -0.143 24.161 1.00 94.81 485 LEU A O 1
ATOM 3820 N N . TRP A 1 486 ? -14.279 -1.598 22.619 1.00 94.31 486 TRP A N 1
ATOM 3821 C CA . TRP A 1 486 ? -15.352 -2.577 22.690 1.00 94.31 486 TRP A CA 1
ATOM 3822 C C . TRP A 1 486 ? -14.773 -3.949 23.008 1.00 94.31 486 TRP A C 1
ATOM 3824 O O . TRP A 1 486 ? -13.740 -4.329 22.458 1.00 94.31 486 TRP A O 1
ATOM 3834 N N . ASP A 1 487 ? -15.463 -4.700 23.855 1.00 92.69 487 ASP A N 1
ATOM 3835 C CA . ASP A 1 487 ? -15.193 -6.118 24.070 1.00 92.69 487 ASP A CA 1
ATOM 3836 C C . ASP A 1 487 ? -15.908 -6.934 22.985 1.00 92.69 487 ASP A C 1
ATOM 3838 O O . ASP A 1 487 ? -17.131 -6.854 22.844 1.00 92.69 487 ASP A O 1
ATOM 3842 N N . LEU A 1 488 ? -15.160 -7.723 22.213 1.00 88.56 488 LEU A N 1
ATOM 3843 C CA . LEU A 1 488 ? -15.691 -8.566 21.138 1.00 88.56 488 LEU A CA 1
ATOM 3844 C C . LEU A 1 488 ? -16.330 -9.869 21.639 1.00 88.56 488 LEU A C 1
ATOM 3846 O O . LEU A 1 488 ? -17.117 -10.487 20.914 1.00 88.56 488 LEU A O 1
ATOM 3850 N N . ASN A 1 489 ? -16.015 -10.300 22.860 1.00 86.75 489 ASN A N 1
ATOM 3851 C CA . ASN A 1 489 ? -16.600 -11.494 23.461 1.00 86.75 489 ASN A CA 1
ATOM 3852 C C . ASN A 1 489 ? -17.991 -11.182 24.013 1.00 86.75 489 ASN A C 1
ATOM 3854 O O . ASN A 1 489 ? -18.961 -11.865 23.666 1.00 86.75 489 ASN A O 1
ATOM 3858 N N . GLU A 1 490 ? -18.087 -10.125 24.824 1.00 84.62 490 GLU A N 1
ATOM 3859 C CA . GLU A 1 490 ? -19.348 -9.681 25.427 1.00 84.62 490 GLU A CA 1
ATOM 3860 C C . GLU A 1 490 ? -20.179 -8.773 24.513 1.00 84.62 490 GLU A C 1
ATOM 3862 O O . GLU A 1 490 ? -21.391 -8.655 24.698 1.00 84.62 490 GLU A O 1
ATOM 3867 N N . GLY A 1 491 ? -19.551 -8.124 23.530 1.00 83.25 491 GLY A N 1
ATOM 3868 C CA . GLY A 1 491 ? -20.208 -7.166 22.646 1.00 83.25 491 GLY A CA 1
ATOM 3869 C C . GLY A 1 491 ? -20.591 -5.857 23.345 1.00 83.25 491 GLY A C 1
ATOM 3870 O O . GLY A 1 491 ? -21.595 -5.239 22.977 1.00 83.25 491 GLY A O 1
ATOM 3871 N N . LYS A 1 492 ? -19.835 -5.435 24.363 1.00 88.00 492 LYS A N 1
ATOM 3872 C CA . LYS A 1 492 ? -20.126 -4.235 25.163 1.00 88.00 492 LYS A CA 1
ATOM 3873 C C . LYS A 1 492 ? -19.075 -3.150 24.968 1.00 88.00 492 LYS A C 1
ATOM 3875 O O . LYS A 1 492 ? -17.915 -3.428 24.679 1.00 88.00 492 LYS A O 1
ATOM 3880 N N . HIS A 1 493 ? -19.499 -1.905 25.166 1.00 92.06 493 HIS A N 1
ATOM 3881 C CA . HIS A 1 493 ? -18.591 -0.769 25.316 1.00 92.06 493 HIS A CA 1
ATOM 3882 C C . HIS A 1 493 ? -17.822 -0.899 26.634 1.00 92.06 493 HIS A C 1
ATOM 3884 O O . HIS A 1 493 ? -18.434 -1.155 27.670 1.00 92.06 493 HIS A O 1
ATOM 3890 N N . LEU A 1 494 ? -16.498 -0.743 26.588 1.00 90.19 494 LEU A N 1
ATOM 3891 C CA . LEU A 1 494 ? -15.640 -0.801 27.771 1.00 90.19 494 LEU A CA 1
ATOM 3892 C C . LEU A 1 494 ? -15.360 0.596 28.314 1.00 90.19 494 LEU A C 1
ATOM 3894 O O . LEU A 1 494 ? -15.674 0.903 29.463 1.00 90.19 494 LEU A O 1
ATOM 3898 N N . TYR A 1 495 ? -14.725 1.435 27.501 1.00 88.56 495 TYR A N 1
ATOM 3899 C CA . TYR A 1 495 ? -14.466 2.832 27.817 1.00 88.56 495 TYR A CA 1
ATOM 3900 C C . TYR A 1 495 ? -14.109 3.612 26.551 1.00 88.56 495 TYR A C 1
ATOM 3902 O O . TYR A 1 495 ? -13.792 3.047 25.502 1.00 88.56 495 TYR A O 1
ATOM 3910 N N . SER A 1 496 ? -14.171 4.934 26.668 1.00 90.25 496 SER A N 1
ATOM 3911 C CA . SER A 1 496 ? -13.808 5.877 25.615 1.00 90.25 496 SER A CA 1
ATOM 3912 C C . SER A 1 496 ? -12.526 6.604 26.003 1.00 90.25 496 SER A C 1
ATOM 3914 O O . SER A 1 496 ? -12.372 7.020 27.150 1.00 90.25 496 SER A O 1
ATOM 3916 N N . LEU A 1 497 ? -11.614 6.754 25.050 1.00 86.88 497 LEU A N 1
ATOM 3917 C CA . LEU A 1 497 ? -10.408 7.563 25.167 1.00 86.88 497 LEU A CA 1
ATOM 3918 C C . LEU A 1 497 ? -10.643 8.859 24.396 1.00 86.88 497 LEU A C 1
ATOM 3920 O O . LEU A 1 497 ? -10.763 8.861 23.167 1.00 86.88 497 LEU A O 1
ATOM 3924 N N . GLU A 1 498 ? -10.759 9.958 25.132 1.00 80.62 498 GLU A N 1
ATOM 3925 C CA . GLU A 1 498 ? -11.020 11.273 24.559 1.00 80.62 498 GLU A CA 1
ATOM 3926 C C . GLU A 1 498 ? -9.711 11.939 24.128 1.00 80.62 498 GLU A C 1
ATOM 3928 O O . GLU A 1 498 ? -8.772 12.110 24.910 1.00 80.62 498 GLU A O 1
ATOM 3933 N N . GLY A 1 499 ? -9.638 12.345 22.862 1.00 65.19 499 GLY A N 1
ATOM 3934 C CA . GLY A 1 499 ? -8.589 13.243 22.407 1.00 65.19 499 GLY A CA 1
ATOM 3935 C C . GLY A 1 499 ? -8.842 14.680 22.879 1.00 65.19 499 GLY A C 1
ATOM 3936 O O . GLY A 1 499 ? -9.972 15.145 22.931 1.00 65.19 499 GLY A O 1
ATOM 3937 N N . LYS A 1 500 ? -7.776 15.438 23.176 1.00 56.28 500 LYS A N 1
ATOM 3938 C CA . LYS A 1 500 ? -7.844 16.910 23.211 1.00 56.28 500 LYS A CA 1
ATOM 3939 C C . LYS A 1 500 ? -8.409 17.456 21.883 1.00 56.28 500 LYS A C 1
ATOM 3941 O O . LYS A 1 500 ? -7.696 17.399 20.887 1.00 56.28 500 LYS A O 1
ATOM 3946 N N . GLY A 1 501 ? -9.615 18.030 21.913 1.00 57.84 501 GLY A N 1
ATOM 3947 C CA . GLY A 1 501 ? -10.239 18.760 20.796 1.00 57.84 501 GLY A CA 1
ATOM 3948 C C . GLY A 1 501 ? -11.006 17.894 19.784 1.00 57.84 501 GLY A C 1
ATOM 3949 O O . GLY A 1 501 ? -10.992 16.673 19.866 1.00 57.84 501 GLY A O 1
ATOM 3950 N N . ASP A 1 502 ? -11.663 18.549 18.818 1.00 67.31 502 ASP A N 1
ATOM 3951 C CA . ASP A 1 502 ? -12.428 17.948 17.697 1.00 67.31 502 ASP A CA 1
ATOM 3952 C C . ASP A 1 502 ? -11.498 17.375 16.600 1.00 67.31 502 ASP A C 1
ATOM 3954 O O . ASP A 1 502 ? -11.625 17.660 15.408 1.00 67.31 502 ASP A O 1
ATOM 3958 N N . ASP A 1 503 ? -10.470 16.635 17.020 1.00 85.06 503 ASP A N 1
ATOM 3959 C CA . ASP A 1 503 ? -9.427 16.109 16.144 1.00 85.06 503 ASP A CA 1
ATOM 3960 C C . ASP A 1 503 ? -9.852 14.781 15.513 1.00 85.06 503 ASP A C 1
ATOM 3962 O O . ASP A 1 503 ? -10.081 13.790 16.201 1.00 85.06 503 ASP A O 1
ATOM 3966 N N . ILE A 1 504 ? -9.875 14.727 14.183 1.00 90.56 504 ILE A N 1
ATOM 3967 C CA . ILE A 1 504 ? -10.304 13.534 13.445 1.00 90.56 504 ILE A CA 1
ATOM 3968 C C . ILE A 1 504 ? -9.262 12.425 13.590 1.00 90.56 504 ILE A C 1
ATOM 3970 O O . ILE A 1 504 ? -8.075 12.661 13.352 1.00 90.56 504 ILE A O 1
ATOM 3974 N N . ILE A 1 505 ? -9.720 11.213 13.903 1.00 93.25 505 ILE A N 1
ATOM 3975 C CA . ILE A 1 505 ? -8.900 9.998 13.917 1.00 93.25 505 ILE A CA 1
ATOM 3976 C C . ILE A 1 505 ? -8.886 9.396 12.508 1.00 93.25 505 ILE A C 1
ATOM 3978 O O . ILE A 1 505 ? -9.937 9.094 11.934 1.00 93.25 505 ILE A O 1
ATOM 3982 N N . ASN A 1 506 ? -7.691 9.215 11.952 1.00 93.56 506 ASN A N 1
ATOM 3983 C CA . ASN A 1 506 ? -7.480 8.655 10.618 1.00 93.56 506 ASN A CA 1
ATOM 3984 C C . ASN A 1 506 ? -7.135 7.161 10.669 1.00 93.56 506 ASN A C 1
ATOM 3986 O O . ASN A 1 506 ? -7.690 6.385 9.894 1.00 93.56 506 ASN A O 1
ATOM 3990 N N . ALA A 1 507 ? -6.274 6.747 11.605 1.00 95.06 507 ALA A N 1
ATOM 3991 C CA . ALA A 1 507 ? -5.856 5.354 11.768 1.00 95.06 507 ALA A CA 1
ATOM 3992 C C . ALA A 1 507 ? -5.694 4.973 13.245 1.00 95.06 507 ALA A C 1
ATOM 3994 O O . ALA A 1 507 ? -5.305 5.798 14.074 1.00 95.06 507 ALA A O 1
ATOM 3995 N N . LEU A 1 508 ? -5.975 3.707 13.555 1.00 95.69 508 LEU A N 1
ATOM 3996 C CA . LEU A 1 508 ? -5.784 3.101 14.870 1.00 95.69 508 LEU A CA 1
ATOM 3997 C C . LEU A 1 508 ? -4.990 1.804 14.728 1.00 95.69 508 LEU A C 1
ATOM 3999 O O . LEU A 1 508 ? -5.252 1.007 13.826 1.00 95.69 508 LEU A O 1
ATOM 4003 N N . VAL A 1 509 ? -4.056 1.565 15.646 1.00 95.81 509 VAL A N 1
ATOM 4004 C CA . VAL A 1 509 ? -3.306 0.307 15.698 1.00 95.81 509 VAL A CA 1
ATOM 4005 C C . VAL A 1 509 ? -2.925 -0.036 17.138 1.00 95.81 509 VAL A C 1
ATOM 4007 O O . VAL A 1 509 ? -2.442 0.819 17.883 1.00 95.81 509 VAL A O 1
ATOM 4010 N N . PHE A 1 510 ? -3.157 -1.285 17.540 1.00 95.31 510 PHE A N 1
ATOM 4011 C CA . PHE A 1 510 ? -2.646 -1.811 18.805 1.00 95.31 510 PHE A CA 1
ATOM 4012 C C . PHE A 1 510 ? -1.164 -2.159 18.670 1.00 95.31 510 PHE A C 1
ATOM 4014 O O . PHE A 1 510 ? -0.724 -2.620 17.615 1.00 95.31 510 PHE A O 1
ATOM 4021 N N . SER A 1 511 ? -0.399 -1.961 19.740 1.00 93.31 511 SER A N 1
ATOM 4022 C CA . SER A 1 511 ? 0.954 -2.513 19.796 1.00 93.31 511 SER A CA 1
ATOM 4023 C C . SER A 1 511 ? 0.896 -4.049 19.881 1.00 93.31 511 SER A C 1
ATOM 4025 O O . SER A 1 511 ? 0.033 -4.586 20.579 1.00 93.31 511 SER A O 1
ATOM 4027 N N . PRO A 1 512 ? 1.792 -4.776 19.187 1.00 90.25 512 PRO A N 1
ATOM 4028 C CA . PRO A 1 512 ? 1.830 -6.235 19.250 1.00 90.25 512 PRO A CA 1
ATOM 4029 C C . PRO A 1 512 ? 2.446 -6.768 20.553 1.00 90.25 512 PRO A C 1
ATOM 4031 O O . PRO A 1 512 ? 2.194 -7.915 20.909 1.00 90.25 512 PRO A O 1
ATOM 4034 N N . ASN A 1 513 ? 3.257 -5.967 21.257 1.00 89.00 513 ASN A N 1
ATOM 4035 C CA . ASN A 1 513 ? 4.035 -6.409 22.423 1.00 89.00 513 ASN A CA 1
ATOM 4036 C C . ASN A 1 513 ? 3.659 -5.702 23.738 1.00 89.00 513 ASN A C 1
ATOM 4038 O O . ASN A 1 513 ? 3.930 -6.227 24.816 1.00 89.00 513 ASN A O 1
ATOM 4042 N N . ARG A 1 514 ? 3.057 -4.511 23.665 1.00 89.12 514 ARG A N 1
ATOM 4043 C CA . ARG A 1 514 ? 2.688 -3.673 24.811 1.00 89.12 514 ARG A CA 1
ATOM 4044 C C . ARG A 1 514 ? 1.188 -3.453 24.800 1.00 89.12 514 ARG A C 1
ATOM 4046 O O . ARG A 1 514 ? 0.565 -3.445 23.742 1.00 89.12 514 ARG A O 1
ATOM 4053 N N . TYR A 1 515 ? 0.617 -3.195 25.970 1.00 91.12 515 TYR A N 1
ATOM 4054 C CA . TYR A 1 515 ? -0.809 -2.904 26.110 1.00 91.12 515 TYR A CA 1
ATOM 4055 C C . TYR A 1 515 ? -1.132 -1.450 25.718 1.00 91.12 515 TYR A C 1
ATOM 4057 O O . TYR A 1 515 ? -1.714 -0.676 26.473 1.00 91.12 515 TYR A O 1
ATOM 4065 N N . TRP A 1 516 ? -0.686 -1.065 24.520 1.00 93.25 516 TRP A N 1
ATOM 4066 C CA . TRP A 1 516 ? -0.772 0.284 23.981 1.00 93.25 516 TRP A CA 1
ATOM 4067 C C . TRP A 1 516 ? -1.712 0.360 22.787 1.00 93.25 516 TRP A C 1
ATOM 4069 O O . TRP A 1 516 ? -1.765 -0.546 21.950 1.00 93.25 516 TRP A O 1
ATOM 4079 N N . LEU A 1 517 ? -2.384 1.501 22.667 1.00 94.06 517 LEU A N 1
ATOM 4080 C CA . LEU A 1 517 ? -3.175 1.870 21.503 1.00 94.06 517 LEU A CA 1
ATOM 4081 C C . LEU A 1 517 ? -2.644 3.167 20.902 1.00 94.06 517 LEU A C 1
ATOM 4083 O O . LEU A 1 517 ? -2.599 4.204 21.563 1.00 94.06 517 LEU A O 1
ATOM 4087 N N . CYS A 1 518 ? -2.273 3.114 19.628 1.00 94.19 518 CYS A N 1
ATOM 4088 C CA . CYS A 1 518 ? -1.833 4.278 18.876 1.00 94.19 518 CYS A CA 1
ATOM 4089 C C . CYS A 1 518 ? -2.976 4.806 18.016 1.00 94.19 518 CYS A C 1
ATOM 4091 O O . CYS A 1 518 ? -3.574 4.059 17.240 1.00 94.19 518 CYS A O 1
ATOM 4093 N N . ALA A 1 519 ? -3.234 6.105 18.121 1.00 93.25 519 ALA A N 1
ATOM 4094 C CA . ALA A 1 519 ? -4.218 6.821 17.328 1.00 93.25 519 ALA A CA 1
ATOM 4095 C C . ALA A 1 519 ? -3.540 7.922 16.517 1.00 93.25 519 ALA A C 1
ATOM 4097 O O . ALA A 1 519 ? -2.988 8.867 17.081 1.00 93.25 519 ALA A O 1
ATOM 4098 N N . ALA A 1 520 ? -3.602 7.815 15.190 1.00 92.69 520 ALA A N 1
ATOM 4099 C CA . ALA A 1 520 ? -3.242 8.902 14.292 1.00 92.69 520 ALA A CA 1
ATOM 4100 C C . ALA A 1 520 ? -4.408 9.884 14.242 1.00 92.69 520 ALA A C 1
ATOM 4102 O O . ALA A 1 520 ? -5.437 9.603 13.619 1.00 92.69 520 ALA A O 1
ATOM 4103 N N . THR A 1 521 ? -4.248 11.022 14.906 1.00 89.56 521 THR A N 1
ATOM 4104 C CA . THR A 1 521 ? -5.165 12.148 14.778 1.00 89.56 521 THR A CA 1
ATOM 4105 C C . THR A 1 521 ? -4.681 13.101 13.686 1.00 89.56 521 THR A C 1
ATOM 4107 O O . THR A 1 521 ? -3.561 13.005 13.178 1.00 89.56 521 THR A O 1
ATOM 4110 N N . SER A 1 522 ? -5.532 14.054 13.314 1.00 84.31 522 SER A N 1
ATOM 4111 C CA . SER A 1 522 ? -5.175 15.104 12.355 1.00 84.31 522 SER A CA 1
ATOM 4112 C C . SER A 1 522 ? -4.025 16.003 12.831 1.00 84.31 522 SER A C 1
ATOM 4114 O O . SER A 1 522 ? -3.369 16.623 11.998 1.00 84.31 522 SER A O 1
ATOM 4116 N N . SER A 1 523 ? -3.771 16.081 14.141 1.00 82.88 523 SER A N 1
ATOM 4117 C CA . SER A 1 523 ? -2.744 16.947 14.731 1.00 82.88 523 SER A CA 1
ATOM 4118 C C . SER A 1 523 ? -1.478 16.203 15.164 1.00 82.88 523 SER A C 1
ATOM 4120 O O . SER A 1 523 ? -0.383 16.756 15.057 1.00 82.88 523 SER A O 1
ATOM 4122 N N . CYS A 1 524 ? -1.602 14.975 15.674 1.00 87.19 524 CYS A N 1
ATOM 4123 C CA . CYS A 1 524 ? -0.488 14.201 16.215 1.00 87.19 524 CYS A CA 1
ATOM 4124 C C . CYS A 1 524 ? -0.786 12.696 16.237 1.00 87.19 524 CYS A C 1
ATOM 4126 O O . CYS A 1 524 ? -1.900 12.251 15.972 1.00 87.19 524 CYS A O 1
ATOM 4128 N N . ILE A 1 525 ? 0.217 11.885 16.571 1.00 90.75 525 ILE A N 1
ATOM 4129 C CA . ILE A 1 525 ? -0.005 10.475 16.904 1.00 90.75 525 ILE A CA 1
ATOM 4130 C C . ILE A 1 525 ? -0.028 10.365 18.424 1.00 90.75 525 ILE A C 1
ATOM 4132 O O . ILE A 1 525 ? 0.969 10.655 19.081 1.00 90.75 525 ILE A O 1
ATOM 4136 N N . LYS A 1 526 ? -1.164 9.957 18.987 1.00 89.69 526 LYS A N 1
ATOM 4137 C CA . LYS A 1 526 ? -1.319 9.738 20.430 1.00 89.69 526 LYS A CA 1
ATOM 4138 C C . LYS A 1 526 ? -1.109 8.272 20.752 1.00 89.69 526 LYS A C 1
ATOM 4140 O O . LYS A 1 526 ? -1.723 7.415 20.118 1.00 89.69 526 LYS A O 1
ATOM 4145 N N . ILE A 1 527 ? -0.278 7.994 21.747 1.00 91.44 527 ILE A N 1
ATOM 4146 C CA . ILE A 1 527 ? -0.054 6.648 22.268 1.00 91.44 527 ILE A CA 1
ATOM 4147 C C . ILE A 1 527 ? -0.694 6.578 23.647 1.00 91.44 527 ILE A C 1
ATOM 4149 O O . ILE A 1 527 ? -0.330 7.333 24.544 1.00 91.44 527 ILE A O 1
ATOM 4153 N N . TRP A 1 528 ? -1.659 5.684 23.803 1.00 90.81 528 TRP A N 1
ATOM 4154 C CA . TRP A 1 528 ? -2.368 5.447 25.053 1.00 90.81 528 TRP A CA 1
ATOM 4155 C C . TRP A 1 528 ? -1.901 4.147 25.677 1.00 90.81 528 TRP A C 1
ATOM 4157 O O . TRP A 1 528 ? -1.779 3.143 24.977 1.00 90.81 528 TRP A O 1
ATOM 4167 N N . ASP A 1 529 ? -1.714 4.156 26.989 1.00 91.31 529 ASP A N 1
ATOM 4168 C CA . ASP A 1 529 ? -1.614 2.937 27.774 1.00 91.31 529 ASP A CA 1
ATOM 4169 C C . ASP A 1 529 ? -3.014 2.528 28.232 1.00 91.31 529 ASP A C 1
ATOM 4171 O O . ASP A 1 529 ? -3.731 3.298 28.871 1.00 91.31 529 ASP A O 1
ATOM 4175 N N . LEU A 1 530 ? -3.421 1.318 27.863 1.00 89.69 530 LEU A N 1
ATOM 4176 C CA . LEU A 1 530 ? -4.771 0.815 28.092 1.00 89.69 530 LEU A CA 1
ATOM 4177 C C . LEU A 1 530 ? -4.978 0.319 29.529 1.00 89.69 530 LEU A C 1
ATOM 4179 O O . LEU A 1 530 ? -6.126 0.173 29.954 1.00 89.69 530 LEU A O 1
ATOM 4183 N N . GLU A 1 531 ? -3.899 0.075 30.279 1.00 89.06 531 GLU A N 1
ATOM 4184 C CA . GLU A 1 531 ? -3.976 -0.290 31.696 1.00 89.06 531 GLU A CA 1
ATOM 4185 C C . GLU A 1 531 ? -4.260 0.950 32.551 1.00 89.06 531 GLU A C 1
ATOM 4187 O O . GLU A 1 531 ? -5.263 1.006 33.266 1.00 89.06 531 GLU A O 1
ATOM 4192 N N . SER A 1 532 ? -3.426 1.987 32.416 1.00 87.62 532 SER A N 1
ATOM 4193 C CA . SER A 1 532 ? -3.595 3.251 33.146 1.00 87.62 532 SER A CA 1
ATOM 4194 C C . SER A 1 532 ? -4.635 4.199 32.537 1.00 87.62 532 SER A C 1
ATOM 4196 O O . SER A 1 532 ? -5.051 5.153 33.197 1.00 87.62 532 SER A O 1
ATOM 4198 N N . LYS A 1 533 ? -5.058 3.959 31.287 1.00 87.94 533 LYS A N 1
ATOM 4199 C CA . LYS A 1 533 ? -5.918 4.847 30.478 1.00 87.94 533 LYS A CA 1
ATOM 4200 C C . LYS A 1 533 ? -5.328 6.249 30.294 1.00 87.94 533 LYS A C 1
ATOM 4202 O O . LYS A 1 533 ? -6.062 7.218 30.098 1.00 87.94 533 LYS A O 1
ATOM 4207 N N . SER A 1 534 ? -4.006 6.364 30.380 1.00 86.38 534 SER A N 1
ATOM 4208 C CA . SER A 1 534 ? -3.282 7.628 30.269 1.00 86.38 534 SER A CA 1
ATOM 4209 C C . SER A 1 534 ? -2.538 7.730 28.937 1.00 86.38 534 SER A C 1
ATOM 4211 O O . SER A 1 534 ? -2.255 6.725 28.280 1.00 86.38 534 SER A O 1
ATOM 4213 N N . VAL A 1 535 ? -2.257 8.961 28.507 1.00 87.25 535 VAL A N 1
ATOM 4214 C CA . VAL A 1 535 ? -1.435 9.211 27.317 1.00 87.25 535 VAL A CA 1
ATOM 4215 C C . VAL A 1 535 ? 0.024 8.981 27.697 1.00 87.25 535 VAL A C 1
ATOM 4217 O O . VAL A 1 535 ? 0.553 9.690 28.550 1.00 87.25 535 VAL A O 1
ATOM 4220 N N . VAL A 1 536 ? 0.656 8.002 27.055 1.00 86.81 536 VAL A N 1
ATOM 4221 C CA . VAL A 1 536 ? 2.085 7.700 27.200 1.00 86.81 536 VAL A CA 1
ATOM 4222 C C . VAL A 1 536 ? 2.911 8.752 26.477 1.00 86.81 536 VAL A C 1
ATOM 4224 O O . VAL A 1 536 ? 3.877 9.262 27.034 1.00 86.81 536 VAL A O 1
ATOM 4227 N N . ASP A 1 537 ? 2.525 9.071 25.239 1.00 84.75 537 ASP A N 1
ATOM 4228 C CA . ASP A 1 537 ? 3.254 10.023 24.407 1.00 84.75 537 ASP A CA 1
ATOM 4229 C C . ASP A 1 537 ? 2.354 10.673 23.339 1.00 84.75 537 ASP A C 1
ATOM 4231 O O . ASP A 1 537 ? 1.340 10.107 22.910 1.00 84.75 537 ASP A O 1
ATOM 4235 N N . GLU A 1 538 ? 2.744 11.867 22.893 1.00 86.50 538 GLU A N 1
ATOM 4236 C CA . GLU A 1 538 ? 2.140 12.592 21.773 1.00 86.50 538 GLU A CA 1
ATOM 4237 C C . GLU A 1 538 ? 3.216 12.922 20.726 1.00 86.50 538 GLU A C 1
ATOM 4239 O O . GLU A 1 538 ? 3.910 13.936 20.815 1.00 86.50 538 GLU A O 1
ATOM 4244 N N . LEU A 1 539 ? 3.315 12.105 19.676 1.00 85.00 539 LEU A N 1
ATOM 4245 C CA . LEU A 1 539 ? 4.305 12.298 18.619 1.00 85.00 539 LEU A CA 1
ATOM 4246 C C . LEU A 1 539 ? 3.839 13.388 17.650 1.00 85.00 539 LEU A C 1
ATOM 4248 O O . LEU A 1 539 ? 2.848 13.235 16.923 1.00 85.00 539 LEU A O 1
ATOM 4252 N N . ARG A 1 540 ? 4.580 14.496 17.627 1.00 82.06 540 ARG A N 1
ATOM 4253 C CA . ARG A 1 540 ? 4.375 15.627 16.717 1.00 82.06 540 ARG A CA 1
ATOM 4254 C C . ARG A 1 540 ? 5.625 15.801 15.864 1.00 82.06 540 ARG A C 1
ATOM 4256 O O . ARG A 1 540 ? 6.626 16.292 16.379 1.00 82.06 540 ARG A O 1
ATOM 4263 N N . PRO A 1 541 ? 5.612 15.389 14.588 1.00 71.94 541 PRO A N 1
ATOM 4264 C CA . PRO A 1 541 ? 6.732 15.692 13.713 1.00 71.94 541 PRO A CA 1
ATOM 4265 C C . PRO A 1 541 ? 6.809 17.202 13.472 1.00 71.94 541 PRO A C 1
ATOM 4267 O O . PRO A 1 541 ? 5.792 17.864 13.263 1.00 71.94 541 PRO A O 1
ATOM 4270 N N . GLU A 1 542 ? 8.023 17.742 13.475 1.00 65.56 542 GLU A N 1
ATOM 4271 C CA . GLU A 1 542 ? 8.250 19.115 13.044 1.00 65.56 542 GLU A CA 1
ATOM 4272 C C . GLU A 1 542 ? 8.122 19.205 11.521 1.00 65.56 542 GLU A C 1
ATOM 4274 O O . GLU A 1 542 ? 8.723 18.427 10.771 1.00 65.56 542 GLU A O 1
ATOM 4279 N N . PHE A 1 543 ? 7.310 20.155 11.063 1.00 70.00 543 PHE A N 1
ATOM 4280 C CA . PHE A 1 543 ? 7.107 20.433 9.648 1.00 70.00 543 PHE A CA 1
ATOM 4281 C C . PHE A 1 543 ? 7.820 21.743 9.299 1.00 70.00 543 PHE A C 1
ATOM 4283 O O . PHE A 1 543 ? 7.348 22.820 9.675 1.00 70.00 543 PHE A O 1
ATOM 4290 N N . SER A 1 544 ? 8.947 21.673 8.582 1.00 51.84 544 SER A N 1
ATOM 4291 C CA . SER A 1 544 ? 9.527 22.860 7.948 1.00 51.84 544 SER A CA 1
ATOM 4292 C C . SER A 1 544 ? 8.566 23.343 6.849 1.00 51.84 544 SER A C 1
ATOM 4294 O O . SER A 1 544 ? 8.006 22.548 6.098 1.00 51.84 544 SER A O 1
ATOM 4296 N N . ASN A 1 545 ? 8.322 24.655 6.780 1.00 50.19 545 ASN A N 1
ATOM 4297 C CA . ASN A 1 545 ? 7.546 25.325 5.720 1.00 50.19 545 ASN A CA 1
ATOM 4298 C C . ASN A 1 545 ? 6.018 25.128 5.681 1.00 50.19 545 ASN A C 1
ATOM 4300 O O . ASN A 1 545 ? 5.417 25.161 4.605 1.00 50.19 545 ASN A O 1
ATOM 4304 N N . VAL A 1 546 ? 5.333 25.047 6.825 1.00 55.25 546 VAL A N 1
ATOM 4305 C CA . VAL A 1 546 ? 3.875 25.273 6.826 1.00 55.25 546 VAL A CA 1
ATOM 4306 C C . VAL A 1 546 ? 3.626 26.782 6.729 1.00 55.25 546 VAL A C 1
ATOM 4308 O O . VAL A 1 546 ? 3.745 27.522 7.707 1.00 55.25 546 VAL A O 1
ATOM 4311 N N . GLY A 1 547 ? 3.313 27.277 5.528 1.00 49.69 547 GLY A N 1
ATOM 4312 C CA . GLY A 1 547 ? 2.870 28.661 5.355 1.00 49.69 547 GLY A CA 1
ATOM 4313 C C . GLY A 1 547 ? 1.651 28.935 6.242 1.00 49.69 547 GLY A C 1
ATOM 4314 O O . GLY A 1 547 ? 0.830 28.050 6.453 1.00 49.69 547 GLY A O 1
ATOM 4315 N N . LYS A 1 548 ? 1.469 30.171 6.732 1.00 54.38 548 LYS A N 1
ATOM 4316 C CA . LYS A 1 548 ? 0.391 30.551 7.683 1.00 54.38 548 LYS A CA 1
ATOM 4317 C C . LYS A 1 548 ? -1.054 30.196 7.248 1.00 54.38 548 LYS A C 1
ATOM 4319 O O . LYS A 1 548 ? -1.979 30.412 8.022 1.00 54.38 548 LYS A O 1
ATOM 4324 N N . LYS A 1 549 ? -1.259 29.714 6.015 1.00 53.59 549 LYS A N 1
ATOM 4325 C CA . LYS A 1 549 ? -2.544 29.293 5.430 1.00 53.59 549 LYS A CA 1
ATOM 4326 C C . LYS A 1 549 ? -2.598 27.818 4.986 1.00 53.59 549 LYS A C 1
ATOM 4328 O O . LYS A 1 549 ? -3.651 27.400 4.517 1.00 53.59 549 LYS A O 1
ATOM 4333 N N . SER A 1 550 ? -1.510 27.047 5.065 1.00 61.53 550 SER A N 1
ATOM 4334 C CA . SER A 1 550 ? -1.524 25.619 4.707 1.00 61.53 550 SER A CA 1
ATOM 4335 C C . SER A 1 550 ? -1.800 24.764 5.938 1.00 61.53 550 SER A C 1
ATOM 4337 O O . SER A 1 550 ? -1.234 25.020 6.997 1.00 61.53 550 SER A O 1
ATOM 4339 N N . ASN A 1 551 ? -2.633 23.734 5.799 1.00 68.62 551 ASN A N 1
ATOM 4340 C CA . ASN A 1 551 ? -2.813 22.753 6.866 1.00 68.62 551 ASN A CA 1
ATOM 4341 C C . ASN A 1 551 ? -1.524 21.931 7.029 1.00 68.62 551 ASN A C 1
ATOM 4343 O O . ASN A 1 551 ? -0.929 21.557 6.013 1.00 68.62 551 ASN A O 1
ATOM 4347 N N . PRO A 1 552 ? -1.088 21.645 8.268 1.00 79.75 552 PRO A N 1
ATOM 4348 C CA . PRO A 1 552 ? 0.051 20.767 8.491 1.00 79.75 552 PRO A CA 1
ATOM 4349 C C . PRO A 1 552 ? -0.251 19.361 7.945 1.00 79.75 552 PRO A C 1
ATOM 4351 O O . PRO A 1 552 ? -1.419 18.950 7.937 1.00 79.75 552 PRO A O 1
ATOM 4354 N N . PRO A 1 553 ? 0.771 18.615 7.491 1.00 84.81 553 PRO A N 1
ATOM 4355 C CA . PRO A 1 553 ? 0.586 17.236 7.071 1.00 84.81 553 PRO A CA 1
ATOM 4356 C C . PRO A 1 553 ? -0.024 16.382 8.184 1.00 84.81 553 PRO A C 1
ATOM 4358 O O . PRO A 1 553 ? 0.388 16.445 9.340 1.00 84.81 553 PRO A O 1
ATOM 4361 N N . GLN A 1 554 ? -1.004 15.562 7.825 1.00 89.06 554 GLN A N 1
ATOM 4362 C CA . GLN A 1 554 ? -1.734 14.721 8.769 1.00 89.06 554 GLN A CA 1
ATOM 4363 C C . GLN A 1 554 ? -1.212 13.291 8.703 1.00 89.06 554 GLN A C 1
ATOM 4365 O O . GLN A 1 554 ? -0.888 12.803 7.617 1.00 89.06 554 GLN A O 1
ATOM 4370 N N . ALA A 1 555 ? -1.162 12.607 9.847 1.00 91.50 555 ALA A N 1
ATOM 4371 C CA . ALA A 1 555 ? -0.922 11.171 9.875 1.00 91.50 555 ALA A CA 1
ATOM 4372 C C . ALA A 1 555 ? -2.173 10.460 9.340 1.00 91.50 555 ALA A C 1
ATOM 4374 O O . ALA A 1 555 ? -3.273 10.633 9.869 1.00 91.50 555 ALA A O 1
ATOM 4375 N N . VAL A 1 556 ? -2.012 9.699 8.261 1.00 93.44 556 VAL A N 1
ATOM 4376 C CA . VAL A 1 556 ? -3.100 9.011 7.552 1.00 93.44 556 VAL A CA 1
ATOM 4377 C C . VAL A 1 556 ? -3.120 7.527 7.900 1.00 93.44 556 VAL A C 1
ATOM 4379 O O . VAL A 1 556 ? -4.195 6.951 8.034 1.00 93.44 556 VAL A O 1
ATOM 4382 N N . SER A 1 557 ? -1.949 6.915 8.078 1.00 95.38 557 SER A N 1
ATOM 4383 C CA . SER A 1 557 ? -1.804 5.481 8.333 1.00 95.38 557 SER A CA 1
ATOM 4384 C C . SER A 1 557 ? -0.748 5.190 9.391 1.00 95.38 557 SER A C 1
ATOM 4386 O O . SER A 1 557 ? 0.206 5.949 9.552 1.00 95.38 557 SER A O 1
ATOM 4388 N N . LEU A 1 558 ? -0.926 4.083 10.115 1.00 95.94 558 LEU A N 1
ATOM 4389 C CA . LEU A 1 558 ? -0.009 3.602 11.146 1.00 95.94 558 LEU A CA 1
ATOM 4390 C C . LEU A 1 558 ? 0.168 2.091 11.027 1.00 95.94 558 LEU A C 1
ATOM 4392 O O . LEU A 1 558 ? -0.810 1.379 10.805 1.00 95.94 558 LEU A O 1
ATOM 4396 N N . ALA A 1 559 ? 1.386 1.608 11.252 1.00 95.69 559 ALA A N 1
ATOM 4397 C CA . ALA A 1 559 ? 1.662 0.188 11.423 1.00 95.69 559 ALA A CA 1
ATOM 4398 C C . ALA A 1 559 ? 2.848 -0.031 12.361 1.00 95.69 559 ALA A C 1
ATOM 4400 O O . ALA A 1 559 ? 3.893 0.607 12.226 1.00 95.69 559 ALA A O 1
ATOM 4401 N N . TRP A 1 560 ? 2.699 -0.968 13.292 1.00 94.81 560 TRP A N 1
ATOM 4402 C CA . TRP A 1 560 ? 3.812 -1.451 14.098 1.00 94.81 560 TRP A CA 1
ATOM 4403 C C . TRP A 1 560 ? 4.615 -2.493 13.322 1.00 94.81 560 TRP A C 1
ATOM 4405 O O . TRP A 1 560 ? 4.065 -3.321 12.598 1.00 94.81 560 TRP A O 1
ATOM 4415 N N . SER A 1 561 ? 5.928 -2.471 13.497 1.00 92.19 561 SER A N 1
ATOM 4416 C CA . SER A 1 561 ? 6.787 -3.630 13.234 1.00 92.19 561 SER A CA 1
ATOM 4417 C C . SER A 1 561 ? 6.341 -4.825 14.077 1.00 92.19 561 SER A C 1
ATOM 4419 O O . SER A 1 561 ? 5.782 -4.658 15.160 1.00 92.19 561 SER A O 1
ATOM 4421 N N . ALA A 1 562 ? 6.592 -6.039 13.588 1.00 88.69 562 ALA A N 1
ATOM 4422 C CA . ALA A 1 562 ? 6.154 -7.260 14.263 1.00 88.69 562 ALA A CA 1
ATOM 4423 C C . ALA A 1 562 ? 6.771 -7.442 15.664 1.00 88.69 562 ALA A C 1
ATOM 4425 O O . ALA A 1 562 ? 6.141 -8.029 16.538 1.00 88.69 562 ALA A O 1
ATOM 4426 N N . ASP A 1 563 ? 7.970 -6.898 15.896 1.00 86.75 563 ASP A N 1
ATOM 4427 C CA . ASP A 1 563 ? 8.636 -6.887 17.204 1.00 86.75 563 ASP A CA 1
ATOM 4428 C C . ASP A 1 563 ? 8.084 -5.812 18.164 1.00 86.75 563 ASP A C 1
ATOM 4430 O O . ASP A 1 563 ? 8.407 -5.820 19.355 1.00 86.75 563 ASP A O 1
ATOM 4434 N N . GLY A 1 564 ? 7.252 -4.891 17.660 1.00 87.62 564 GLY A N 1
ATOM 4435 C CA . GLY A 1 564 ? 6.685 -3.758 18.387 1.00 87.62 564 GLY A CA 1
ATOM 4436 C C . GLY A 1 564 ? 7.711 -2.716 18.840 1.00 87.62 564 GLY A C 1
ATOM 4437 O O . GLY A 1 564 ? 7.442 -1.988 19.793 1.00 87.62 564 GLY A O 1
ATOM 4438 N N . GLN A 1 565 ? 8.891 -2.656 18.215 1.00 87.12 565 GLN A N 1
ATOM 4439 C CA . GLN A 1 565 ? 9.942 -1.685 18.558 1.00 87.12 565 GLN A CA 1
ATOM 4440 C C . GLN A 1 565 ? 9.904 -0.437 17.678 1.00 87.12 565 GLN A C 1
ATOM 4442 O O . GLN A 1 565 ? 10.358 0.633 18.075 1.00 87.12 565 GLN A O 1
ATOM 4447 N N . THR A 1 566 ? 9.372 -0.571 16.466 1.00 89.50 566 THR A N 1
ATOM 4448 C CA . THR A 1 566 ? 9.314 0.501 15.467 1.00 89.50 566 THR A CA 1
ATOM 4449 C C . THR A 1 566 ? 7.873 0.751 15.030 1.00 89.50 566 THR A C 1
ATOM 4451 O O . THR A 1 566 ? 7.185 -0.182 14.609 1.00 89.50 566 THR A O 1
ATOM 4454 N N . LEU A 1 567 ? 7.427 2.002 15.089 1.00 92.06 567 LEU A N 1
ATOM 4455 C CA . LEU A 1 567 ? 6.150 2.472 14.565 1.00 92.06 567 LEU A CA 1
ATOM 4456 C C . LEU A 1 567 ? 6.382 3.231 13.254 1.00 92.06 567 LEU A C 1
ATOM 4458 O O . LEU A 1 567 ? 7.098 4.233 13.212 1.00 92.06 567 LEU A O 1
ATOM 4462 N N . PHE A 1 568 ? 5.741 2.769 12.188 1.00 93.75 568 PHE A N 1
ATOM 4463 C CA . PHE A 1 568 ? 5.712 3.435 10.893 1.00 93.75 568 PHE A CA 1
ATOM 4464 C C . PHE A 1 568 ? 4.439 4.264 10.775 1.00 93.75 568 PHE A C 1
ATOM 4466 O O . PHE A 1 568 ? 3.344 3.770 11.046 1.00 93.75 568 PHE A O 1
ATOM 4473 N N . ALA A 1 569 ? 4.580 5.513 10.344 1.00 93.94 569 ALA A N 1
ATOM 4474 C CA . ALA A 1 569 ? 3.468 6.430 10.162 1.00 93.94 569 ALA A CA 1
ATOM 4475 C C . ALA A 1 569 ? 3.508 7.065 8.771 1.00 93.94 569 ALA A C 1
ATOM 4477 O O . ALA A 1 569 ? 4.483 7.726 8.418 1.00 93.94 569 ALA A O 1
ATOM 4478 N N . GLY A 1 570 ? 2.452 6.865 7.987 1.00 94.19 570 GLY A N 1
ATOM 4479 C CA . GLY A 1 570 ? 2.297 7.430 6.651 1.00 94.19 570 GLY A CA 1
ATOM 4480 C C . GLY A 1 570 ? 1.529 8.742 6.709 1.00 94.19 570 GLY A C 1
ATOM 4481 O O . GLY A 1 570 ? 0.507 8.835 7.394 1.00 94.19 570 GLY A O 1
ATOM 4482 N N . TYR A 1 571 ? 2.020 9.759 6.007 1.00 93.00 571 TYR A N 1
ATOM 4483 C CA . TYR A 1 571 ? 1.480 11.114 6.072 1.00 93.00 571 TYR A CA 1
ATOM 4484 C C . TYR A 1 571 ? 0.898 11.585 4.736 1.00 93.00 571 TYR A C 1
ATOM 4486 O O . TYR A 1 571 ? 1.112 11.000 3.669 1.00 93.00 571 TYR A O 1
ATOM 4494 N N . SER A 1 572 ? 0.145 12.683 4.802 1.00 90.38 572 SER A N 1
ATOM 4495 C CA . SER A 1 572 ? -0.412 13.370 3.633 1.00 90.38 572 SER A CA 1
ATOM 4496 C C . SER A 1 572 ? 0.628 14.128 2.793 1.00 90.38 572 SER A C 1
ATOM 4498 O O . SER A 1 572 ? 0.287 14.649 1.738 1.00 90.38 572 SER A O 1
ATOM 4500 N N . ASP A 1 573 ? 1.879 14.225 3.243 1.00 88.31 573 ASP A N 1
ATOM 4501 C CA . ASP A 1 573 ? 3.002 14.826 2.505 1.00 88.31 573 ASP A CA 1
ATOM 4502 C C . ASP A 1 573 ? 3.842 13.783 1.753 1.00 88.31 573 ASP A C 1
ATOM 4504 O O . ASP A 1 573 ? 5.008 14.030 1.482 1.00 88.31 573 ASP A O 1
ATOM 4508 N N . SER A 1 574 ? 3.250 12.617 1.464 1.00 89.06 574 SER A N 1
ATOM 4509 C CA . SER A 1 574 ? 3.857 11.449 0.803 1.00 89.06 574 SER A CA 1
ATOM 4510 C C . SER A 1 574 ? 5.011 10.761 1.541 1.00 89.06 574 SER A C 1
ATOM 4512 O O . SER A 1 574 ? 5.520 9.736 1.081 1.00 89.06 574 SER A O 1
ATOM 4514 N N . LEU A 1 575 ? 5.382 11.254 2.723 1.00 89.50 575 LEU A N 1
ATOM 4515 C CA . LEU A 1 575 ? 6.457 10.691 3.528 1.00 89.50 575 LEU A CA 1
ATOM 4516 C C . LEU A 1 575 ? 5.950 9.612 4.485 1.00 89.50 575 LEU A C 1
ATOM 4518 O O . LEU A 1 575 ? 4.866 9.716 5.071 1.00 89.50 575 LEU A O 1
ATOM 4522 N N . ILE A 1 576 ? 6.797 8.608 4.717 1.00 91.19 576 ILE A N 1
ATOM 4523 C CA . ILE A 1 576 ? 6.660 7.716 5.872 1.00 91.19 576 ILE A CA 1
ATOM 4524 C C . ILE A 1 576 ? 7.680 8.149 6.916 1.00 91.19 576 ILE A C 1
ATOM 4526 O O . ILE A 1 576 ? 8.870 8.277 6.627 1.00 91.19 576 ILE A O 1
ATOM 4530 N N . ARG A 1 577 ? 7.214 8.377 8.140 1.00 89.81 577 ARG A N 1
ATOM 4531 C CA . ARG A 1 577 ? 8.057 8.690 9.292 1.00 89.81 577 ARG A CA 1
ATOM 4532 C C . ARG A 1 577 ? 8.157 7.465 10.182 1.00 89.81 577 ARG A C 1
ATOM 4534 O O . ARG A 1 577 ? 7.171 6.761 10.401 1.00 89.81 577 ARG A O 1
ATOM 4541 N N . VAL A 1 578 ? 9.361 7.223 10.669 1.00 89.50 578 VAL A N 1
ATOM 4542 C CA . VAL A 1 578 ? 9.711 6.053 11.461 1.00 89.50 578 VAL A CA 1
ATOM 4543 C C . VAL A 1 578 ? 10.038 6.504 12.873 1.00 89.50 578 VAL A C 1
ATOM 4545 O O . VAL A 1 578 ? 10.907 7.354 13.078 1.00 89.50 578 VAL A O 1
ATOM 4548 N N . TRP A 1 579 ? 9.346 5.911 13.837 1.00 87.19 579 TRP A N 1
ATOM 4549 C CA . TRP A 1 579 ? 9.518 6.170 15.258 1.00 87.19 579 TRP A CA 1
ATOM 4550 C C . TRP A 1 579 ? 10.003 4.891 15.928 1.00 87.19 579 TRP A C 1
ATOM 4552 O O . TRP A 1 579 ? 9.327 3.867 15.877 1.00 87.19 579 TRP A O 1
ATOM 4562 N N . SER A 1 580 ? 11.178 4.929 16.541 1.00 82.75 580 SER A N 1
ATOM 4563 C CA . SER A 1 580 ? 11.684 3.833 17.366 1.00 82.75 580 SER A CA 1
ATOM 4564 C C . SER A 1 580 ? 11.325 4.081 18.823 1.00 82.75 580 SER A C 1
ATOM 4566 O O . SER A 1 580 ? 11.482 5.201 19.313 1.00 82.75 580 SER A O 1
ATOM 4568 N N . VAL A 1 581 ? 10.899 3.042 19.533 1.00 78.94 581 VAL A N 1
ATOM 4569 C CA . VAL A 1 581 ? 10.709 3.114 20.980 1.00 78.94 581 VAL A CA 1
ATOM 4570 C C . VAL A 1 581 ? 12.092 3.179 21.635 1.00 78.94 581 VAL A C 1
ATOM 4572 O O . VAL A 1 581 ? 12.833 2.200 21.624 1.00 78.94 581 VAL A O 1
ATOM 4575 N N . GLY A 1 582 ? 12.468 4.355 22.144 1.00 62.12 582 GLY A N 1
ATOM 4576 C CA . GLY A 1 582 ? 13.694 4.532 22.924 1.00 62.12 582 GLY A CA 1
ATOM 4577 C C . GLY A 1 582 ? 13.584 3.813 24.271 1.00 62.12 582 GLY A C 1
ATOM 4578 O O . GLY A 1 582 ? 12.522 3.852 24.897 1.00 62.12 582 GLY A O 1
ATOM 4579 N N . PHE A 1 583 ? 14.657 3.133 24.676 1.00 33.81 583 PHE A N 1
ATOM 4580 C CA . PHE A 1 583 ? 14.808 2.557 26.015 1.00 33.81 583 PHE A CA 1
ATOM 4581 C C . PHE A 1 583 ? 15.356 3.580 27.004 1.00 33.81 583 PHE A C 1
ATOM 4583 O O . PHE A 1 583 ? 16.219 4.388 26.584 1.00 33.81 583 PHE A O 1
#

InterPro domains:
  IPR000727 Target SNARE coiled-coil homology domain [PS50192] (205-267)
  IPR001680 WD40 repeat [PF00400] (275-310)
  IPR001680 WD40 repeat [PF00400] (321-358)
  IPR001680 WD40 repeat [PF00400] (365-400)
  IPR001680 WD40 repeat [PF00400] (404-444)
  IPR001680 WD40 repeat [PF00400] (455-487)
  IPR001680 WD40 repeat [PF00400] (491-529)
  IPR001680 WD40 repeat [PF00400] (556-580)
  IPR001680 WD40 repeat [PS50082] (277-311)
  IPR001680 WD40 repeat [PS50082] (326-367)
  IPR001680 WD40 repeat [PS50082] (368-400)
  IPR001680 WD40 repeat [PS50082] (411-446)
  IPR001680 WD40 repeat [PS50082] (455-496)
  IPR001680 WD40 repeat [PS50082] (557-583)
  IPR001680 WD40 repeat [SM00320] (270-310)
  IPR001680 WD40 repeat [SM00320] (319-358)
  IPR001680 WD40 repeat [SM00320] (361-400)
  IPR001680 WD40 repeat [SM00320] (402-445)
  IPR001680 WD40 repeat [SM00320] (448-487)
  IPR001680 WD40 repeat [SM00320] (490-529)

Organism: NCBI:txid64522

Foldseek 3Di:
DDDDDDDDDDDDDDDDDDDDDDDDDDDDDDDDPDDPPDDQCPDDDPVVLVVLLVVLVVLLVVLLVLLVVLLVLLVVCLVDDHDVVSVVVSLVSLVVSLVSLVVSLVSLVSLLVVLVPDDDDVSNVVSLVSSVVSLVSVVVSLVVSVVSLVVSLVSLLVSLLVVVCVQPVPDDPVNSCCCSPPPCNPDVVVVVVVVRDDPVVVVVVVVSVVVVVSSVVSVVSSVVSVVSSVVVVVSSVVVVVVVVVVVVVVVVVVVVVVVVVVPPPDDDDDDDDFFWAFDFPFFFQEKEAAPLQLQWIWTFFQSQKIFIWGQPCDPPRHRTDGPDIQHDGPGGWRYKYAQRNNQWIWTFFQSQWIFIAGPVVSYTPEIQHDGPGGWQEKEAANVNQWIWTWFQSQWIFIDGVHSDTPDIPDVVTGPGGFQYKYWQNAPVFTWIWTFFQSQWIWIARPVVRDTDAIDHDGPGGWNEKDAANNRQWIWTFFQQQKIWIAGPVVRDTDDIQHDDDRWTWQYWDAQNPAQWIWTFTQAFIWIARPVVRDTPDTHGDDDPDPDPPHRPKGFRYWDARNVSQKIWTIIRNRMITIDGDDD

Mean predicted aligned error: 19.69 Å

Nearest PDB structures (foldseek):
  4aow-assembly1_A  TM=9.789E-01  e=7.325E-49  Homo sapiens
  9c3h-assembly1_Sg  TM=9.891E-01  e=1.036E-45  Homo sapiens
  8scb-assembly1_gg  TM=9.843E-01  e=4.690E-44  Oryctolagus cuniculus
  8ova-assembly1_A7  TM=9.522E-01  e=1.015E-38  Trypanosoma brucei brucei
  5opt-assembly1_p  TM=9.314E-01  e=1.292E-35  Trypanosoma cruzi strain CL Brener

Radius of gyration: 40.95 Å; Cα contacts (8 Å, |Δi|>4): 1020; chains: 1; bounding box: 100×67×123 Å